Protein AF-A0A9P9CR93-F1 (afdb_monomer_lite)

pLDDT: mean 71.14, std 25.64, range [28.16, 98.62]

Foldseek 3Di:
DDPPPPPPPPPPPPPDPCVPFDLQLQLLLLVLCLVPNPPPLVVSLVCLQVPPPGPDDNVQSDSVNSVVSVVVLLVVDDPPQQLSVVPPPPPDPDDDLVLVCVVVVVVVRVSSSSSSVVSNVVSVVVVVVVVVVVVVVVVVVVVVVVVVVVCVVVCVVVVVVVVVVVVVVVVVVVVVVVVVVPPDDDDDDDDDDDDDDDDDDDDDDDDDDDDDDDDDDPPPDDDDDDDDDDDDDDDDDDDDDDDDDDDDDDDDDDDDDDDDDDDDDDDDDDDDDDDDDDDDDDDDDDDDDDDDDDDDDDDDDDDDDDDDDDDDDDDDDDDDDDDDDDDDDDDDDDDDDDDDDDDDDPDDPPDPPDPLQPVQLVVLVVLLVQLCPDPLLPVQQDWDDDPCLCVQLVDTHGSVRLCCCVPPVVVDRHPSSSLSRQLSNLVSQCVVDDPPDPSNVSSVSSNVSSVVSVVVVVVVVD

Sequence (462 aa):
MRLSFRTSKSCNRRPVHMDAASTGDKLLLSQLLYELGNSEWSKICDRLRDHPLTRLSHDTITEKACQELYAQLVHEMPDDAEGRDDVEPQGKPFGMYGLVFVLFAQDQLVRAAKLHLQLAHMYHAARQQELRQEIIENEADFGRIASEVEQIRNGGWDDRIREEVRAKKVAASKTSYRKVANGASRQHTVNPPDVASQPAEEQVDEQESRQKGAKSVVKETLQDDPSLGSQHDDDDDSRIESPVAEEVPEHAAGTPHDGDAVETDEPESPYVAAAEAAHLKPSSHITPPERELGALSRKGELLPLGKRRASELDSGRPTKKHQEGSEDIERVGDSPSTRRISSTQPGSESKRILQPGTDNKKTINILHERVRGLSHAGLFFSKVRLSNYEDIVREPRSLADIKQRWSKDQTITTVDQYMAEVYRMVCNAIMFNRPQTTTSDDAQQMFEECRALFDNFLAQFS

Secondary structure (DSSP, 8-state):
-----------------GGG--HHHHHHHHHHHHHH-TT-HHHHHHHHHH-TT--S-TTT--HHHHHHHHHHHHHHS-TT-TTSGGG--S-S---S-TTHHHHHHHHHHHHHHHHHHHHHHHHHHHHHHHHHHHHHHHHHHHHHHHHHHHHHHTTHHHHHHHHHHHHHHHHHHHHHHHHHTTTT--------------------------------------------------------PPPPPPPPPP--------------PPPP-------------------PPP-----------------------------------------------------------TTPPP-TTHHHHHHHHHHHHHHHTSTTGGGGSS----TTHHHH-SS---HHHHHHIIIII----SHHHHHHHHHHHHHHHHHHSPTTSHHHHHHHHHHHHHHHHHHHHHTTT-

Structure (mmCIF, N/CA/C/O backbone):
data_AF-A0A9P9CR93-F1
#
_entry.id   AF-A0A9P9CR93-F1
#
loop_
_atom_site.group_PDB
_atom_site.id
_atom_site.type_symbol
_atom_site.label_atom_id
_atom_site.label_alt_id
_atom_site.label_comp_id
_atom_site.label_asym_id
_atom_site.label_entity_id
_atom_site.label_seq_id
_atom_site.pdbx_PDB_ins_code
_atom_site.Cartn_x
_atom_site.Cartn_y
_atom_site.Cartn_z
_atom_site.occupancy
_atom_site.B_iso_or_equiv
_atom_site.auth_seq_id
_atom_site.auth_comp_id
_atom_site.auth_asym_id
_atom_site.auth_atom_id
_atom_site.pdbx_PDB_model_num
ATOM 1 N N . MET A 1 1 ? -3.469 -58.463 -1.072 1.00 46.75 1 MET A N 1
ATOM 2 C CA . MET A 1 1 ? -2.926 -57.354 -1.895 1.00 46.75 1 MET A CA 1
ATOM 3 C C . MET A 1 1 ? -2.065 -56.476 -0.993 1.00 46.75 1 MET A C 1
ATOM 5 O O . MET A 1 1 ? -2.475 -56.260 0.139 1.00 46.75 1 MET A O 1
ATOM 9 N N . ARG A 1 2 ? -0.883 -56.015 -1.429 1.00 35.78 2 ARG A N 1
ATOM 10 C CA . ARG A 1 2 ? -0.062 -55.049 -0.668 1.00 35.78 2 ARG A CA 1
ATOM 11 C C . ARG A 1 2 ? -0.211 -53.671 -1.314 1.00 35.78 2 ARG A C 1
ATOM 13 O O . ARG A 1 2 ? 0.168 -53.510 -2.468 1.00 35.78 2 ARG A O 1
ATOM 20 N N . LEU A 1 3 ? -0.770 -52.707 -0.584 1.00 48.75 3 LEU A N 1
ATOM 21 C CA . LEU A 1 3 ? -0.861 -51.316 -1.030 1.00 48.75 3 LEU A CA 1
ATOM 22 C C . LEU A 1 3 ? 0.484 -50.626 -0.788 1.00 48.75 3 LEU A C 1
ATOM 24 O O . LEU A 1 3 ? 0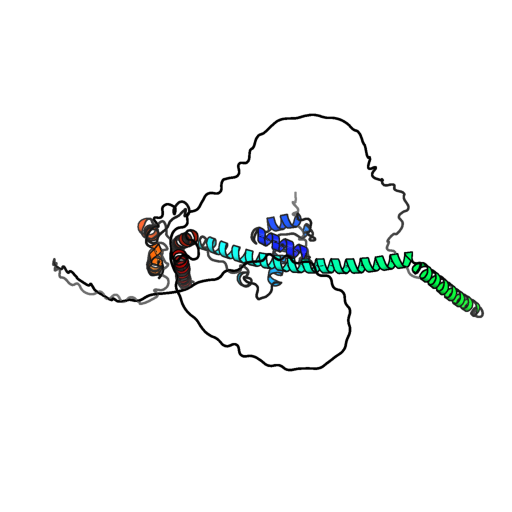.789 -50.202 0.324 1.00 48.75 3 LEU A O 1
ATOM 28 N N . SER A 1 4 ? 1.307 -50.548 -1.832 1.00 41.06 4 SER A N 1
ATOM 29 C CA . SER A 1 4 ? 2.558 -49.792 -1.803 1.00 41.06 4 SER A CA 1
ATOM 30 C C . SER A 1 4 ? 2.265 -48.293 -1.800 1.00 41.06 4 SER A C 1
ATOM 32 O O . SER A 1 4 ? 2.134 -47.683 -2.860 1.00 41.06 4 SER A O 1
ATOM 34 N N . PHE A 1 5 ? 2.192 -47.695 -0.609 1.00 46.88 5 PHE A N 1
ATOM 35 C CA . PHE A 1 5 ? 2.231 -46.242 -0.456 1.00 46.88 5 PHE A CA 1
ATOM 36 C C . PHE A 1 5 ? 3.527 -45.709 -1.076 1.00 46.88 5 PHE A C 1
ATOM 38 O O . PHE A 1 5 ? 4.609 -45.841 -0.503 1.00 46.88 5 PHE A O 1
ATOM 45 N N . ARG A 1 6 ? 3.418 -45.106 -2.264 1.00 46.19 6 ARG A N 1
ATOM 46 C CA . ARG A 1 6 ? 4.482 -44.274 -2.825 1.00 46.19 6 ARG A CA 1
ATOM 47 C C . ARG A 1 6 ? 4.561 -43.018 -1.967 1.00 46.19 6 ARG A C 1
ATOM 49 O O . ARG A 1 6 ? 3.759 -42.107 -2.139 1.00 46.19 6 ARG A O 1
ATOM 56 N N . THR A 1 7 ? 5.510 -42.977 -1.039 1.00 46.00 7 THR A N 1
ATOM 57 C CA . THR A 1 7 ? 5.888 -41.730 -0.378 1.00 46.00 7 THR A CA 1
ATOM 58 C C . THR A 1 7 ? 6.373 -40.764 -1.454 1.00 46.00 7 THR A C 1
ATOM 60 O O . THR A 1 7 ? 7.371 -41.025 -2.129 1.00 46.00 7 THR A O 1
ATOM 63 N N . SER A 1 8 ? 5.628 -39.676 -1.671 1.00 43.84 8 SER A N 1
ATOM 64 C CA . SER A 1 8 ? 5.994 -38.651 -2.648 1.00 43.84 8 SER A CA 1
ATOM 65 C C . SER A 1 8 ? 7.388 -38.137 -2.315 1.00 43.84 8 SER A C 1
ATOM 67 O O . SER A 1 8 ? 7.613 -37.553 -1.256 1.00 43.84 8 SER A O 1
ATOM 69 N N . LYS A 1 9 ? 8.341 -38.427 -3.205 1.00 54.41 9 LYS A N 1
ATOM 70 C CA . LYS A 1 9 ? 9.759 -38.123 -3.024 1.00 54.41 9 LYS A CA 1
ATOM 71 C C . LYS A 1 9 ? 9.914 -36.607 -3.049 1.00 54.41 9 LYS A C 1
ATOM 73 O O . LYS A 1 9 ? 9.952 -36.036 -4.133 1.00 54.41 9 LYS A O 1
ATOM 78 N N . SER A 1 10 ? 9.921 -35.985 -1.866 1.00 45.03 10 SER A N 1
ATOM 79 C CA . SER A 1 10 ? 9.861 -34.528 -1.718 1.00 45.03 10 SER A CA 1
ATOM 80 C C . SER A 1 10 ? 10.906 -33.867 -2.608 1.00 45.03 10 SER A C 1
ATOM 82 O O . SER A 1 10 ? 12.112 -34.077 -2.441 1.00 45.03 10 SER A O 1
ATOM 84 N N . CYS A 1 11 ? 10.426 -33.132 -3.609 1.00 48.72 11 CYS A N 1
ATOM 85 C CA . CYS A 1 11 ? 11.273 -32.436 -4.553 1.00 48.72 11 CYS A CA 1
ATOM 86 C C . CYS A 1 11 ? 11.989 -31.335 -3.780 1.00 48.72 11 CYS A C 1
ATOM 88 O O . CYS A 1 11 ? 11.375 -30.320 -3.460 1.00 48.72 11 CYS A O 1
ATOM 90 N N . ASN A 1 12 ? 13.279 -31.525 -3.498 1.00 41.75 12 ASN A N 1
ATOM 91 C CA . ASN A 1 12 ? 14.123 -30.511 -2.871 1.00 41.75 12 ASN A CA 1
ATOM 92 C C . ASN A 1 12 ? 14.438 -29.395 -3.892 1.00 41.75 12 ASN A C 1
ATOM 94 O O . ASN A 1 12 ? 15.590 -29.196 -4.286 1.00 41.75 12 ASN A O 1
ATOM 98 N N . ARG A 1 13 ? 13.382 -28.726 -4.392 1.00 52.78 13 ARG A N 1
ATOM 99 C CA . ARG A 1 13 ? 13.467 -27.480 -5.156 1.00 52.78 13 ARG A CA 1
ATOM 100 C C . ARG A 1 13 ? 14.190 -26.503 -4.229 1.00 52.78 13 ARG A C 1
ATOM 102 O O . ARG A 1 13 ? 13.686 -26.191 -3.153 1.00 52.78 13 ARG A O 1
ATOM 109 N N . ARG A 1 14 ? 15.383 -26.060 -4.636 1.00 55.25 14 ARG A N 1
ATOM 110 C CA . ARG A 1 14 ? 16.068 -24.944 -3.971 1.00 55.25 14 ARG A CA 1
ATOM 111 C C . ARG A 1 14 ? 15.090 -23.759 -3.933 1.00 55.25 14 ARG A C 1
ATOM 113 O O . ARG A 1 14 ? 14.349 -23.611 -4.910 1.00 55.25 14 ARG A O 1
ATOM 120 N N . PRO A 1 15 ? 15.060 -22.943 -2.863 1.00 58.19 15 PRO A N 1
ATOM 121 C CA . PRO A 1 15 ? 14.258 -21.726 -2.872 1.00 58.19 15 PRO A CA 1
ATOM 122 C C . PRO A 1 15 ? 14.648 -20.907 -4.104 1.00 58.19 15 PRO A C 1
ATOM 124 O O . PRO A 1 15 ? 15.833 -20.663 -4.344 1.00 58.19 15 PRO A O 1
ATOM 127 N N . VAL A 1 16 ? 13.661 -20.571 -4.933 1.00 59.56 16 VAL A N 1
ATOM 128 C CA . VAL A 1 16 ? 13.894 -19.752 -6.122 1.00 59.56 16 VAL A CA 1
ATOM 129 C C . VAL A 1 16 ? 14.031 -18.322 -5.624 1.00 59.56 16 VAL A C 1
ATOM 131 O O . VAL A 1 16 ? 13.038 -17.725 -5.221 1.00 59.56 16 VAL A O 1
ATOM 134 N N . HIS A 1 17 ? 15.263 -17.812 -5.585 1.00 66.88 17 HIS A N 1
ATOM 135 C CA . HIS A 1 17 ? 15.545 -16.446 -5.144 1.00 66.88 17 HIS A CA 1
ATOM 136 C C . HIS A 1 17 ? 14.745 -15.455 -6.002 1.00 66.88 17 HIS A C 1
ATOM 138 O O . HIS A 1 17 ? 14.958 -15.368 -7.213 1.00 66.88 17 HIS A O 1
ATOM 144 N N . MET A 1 18 ? 13.817 -14.730 -5.372 1.00 73.25 18 MET A N 1
ATOM 145 C CA . MET A 1 18 ? 12.982 -13.726 -6.042 1.00 73.25 18 MET A CA 1
ATOM 146 C C . MET A 1 18 ? 13.749 -12.436 -6.366 1.00 73.25 18 MET A C 1
ATOM 148 O O . MET A 1 18 ? 13.244 -11.604 -7.106 1.00 73.25 18 MET A O 1
ATOM 152 N N . ASP A 1 19 ? 14.998 -12.316 -5.915 1.00 78.00 19 ASP A N 1
ATOM 153 C CA . ASP A 1 19 ? 15.951 -11.231 -6.186 1.00 78.00 19 ASP A CA 1
ATOM 154 C C . ASP A 1 19 ? 16.168 -10.976 -7.693 1.00 78.00 19 ASP A C 1
ATOM 156 O O . ASP A 1 19 ? 16.609 -9.901 -8.087 1.00 78.00 19 ASP A O 1
ATOM 160 N N . ALA A 1 20 ? 15.853 -11.962 -8.543 1.00 86.88 20 ALA A N 1
ATOM 161 C CA . ALA A 1 20 ? 15.876 -11.853 -10.003 1.00 86.88 20 ALA A CA 1
ATOM 162 C C . ALA A 1 20 ? 14.588 -11.254 -10.620 1.00 86.88 20 ALA A C 1
ATOM 164 O O . ALA A 1 20 ? 14.485 -11.172 -11.845 1.00 86.88 20 ALA A O 1
ATOM 165 N N . ALA A 1 21 ? 13.597 -10.862 -9.811 1.00 94.81 21 ALA A N 1
ATOM 166 C CA . ALA A 1 21 ? 12.396 -10.162 -10.265 1.00 94.81 21 ALA A CA 1
ATOM 167 C C . ALA A 1 21 ? 12.760 -8.778 -10.826 1.00 94.81 21 ALA A C 1
ATOM 169 O O . ALA A 1 21 ? 13.486 -8.010 -10.190 1.00 94.81 21 ALA A O 1
ATOM 170 N N . SER A 1 22 ? 12.248 -8.442 -12.013 1.00 96.25 22 SER A N 1
ATOM 171 C CA . SER A 1 22 ? 12.565 -7.166 -12.659 1.00 96.25 22 SER A CA 1
ATOM 172 C C . SER A 1 22 ? 11.869 -5.990 -11.971 1.00 96.25 22 SER A C 1
ATOM 174 O O . SER A 1 22 ? 10.871 -6.163 -11.269 1.00 96.25 22 SER A O 1
ATOM 176 N N . THR A 1 23 ? 12.334 -4.765 -12.230 1.00 97.06 23 THR A N 1
ATOM 177 C CA . THR A 1 23 ? 11.685 -3.527 -11.759 1.00 97.06 23 THR A CA 1
ATOM 178 C C . THR A 1 23 ? 10.199 -3.475 -12.126 1.00 97.06 23 THR A C 1
ATOM 180 O O . THR A 1 23 ? 9.392 -2.963 -11.356 1.00 97.06 23 THR A O 1
ATOM 183 N N . GLY A 1 24 ? 9.832 -4.035 -13.287 1.00 97.44 24 GLY A N 1
ATOM 184 C CA . GLY A 1 24 ? 8.442 -4.173 -13.719 1.00 97.44 24 GLY A CA 1
ATOM 185 C C . GLY A 1 24 ? 7.643 -5.136 -12.839 1.00 97.44 24 GLY A C 1
ATOM 186 O O . GLY A 1 24 ? 6.559 -4.782 -12.393 1.00 97.44 24 GLY A O 1
ATOM 187 N N . ASP A 1 25 ? 8.189 -6.311 -12.515 1.00 97.50 25 ASP A N 1
ATOM 188 C CA . ASP A 1 25 ? 7.523 -7.282 -11.631 1.00 97.50 25 ASP A CA 1
ATOM 189 C C . ASP A 1 25 ? 7.362 -6.727 -10.202 1.00 97.50 25 ASP A C 1
ATOM 191 O O . ASP A 1 25 ? 6.303 -6.880 -9.591 1.00 97.50 25 ASP A O 1
ATOM 195 N N . LYS A 1 26 ? 8.387 -6.027 -9.689 1.00 97.56 26 LYS A N 1
ATOM 196 C CA . LYS A 1 26 ? 8.348 -5.344 -8.382 1.00 97.56 26 LYS A CA 1
ATOM 197 C C . LYS A 1 26 ? 7.279 -4.243 -8.336 1.00 97.56 26 LYS A C 1
ATOM 199 O O . LYS A 1 26 ? 6.541 -4.160 -7.357 1.00 97.56 26 LYS A O 1
ATOM 204 N N . LEU A 1 27 ? 7.159 -3.446 -9.404 1.00 97.94 27 LEU A N 1
ATOM 205 C CA . LEU A 1 27 ? 6.125 -2.415 -9.557 1.00 97.94 27 LEU A CA 1
ATOM 206 C C . LEU A 1 27 ? 4.711 -3.009 -9.633 1.00 97.94 27 LEU A C 1
ATOM 208 O O . LEU A 1 27 ? 3.802 -2.516 -8.970 1.00 97.94 27 LEU A O 1
ATOM 212 N N . LEU A 1 28 ? 4.517 -4.079 -10.406 1.00 97.94 28 LEU A N 1
ATOM 213 C CA . LEU A 1 28 ? 3.214 -4.739 -10.518 1.00 97.94 28 LEU A CA 1
ATOM 214 C C . LEU A 1 28 ? 2.772 -5.339 -9.179 1.00 97.94 28 LEU A C 1
ATOM 216 O O . LEU A 1 28 ? 1.606 -5.218 -8.807 1.00 97.94 28 LEU A O 1
ATOM 220 N N . LEU A 1 29 ? 3.696 -5.934 -8.417 1.00 97.62 29 LEU A N 1
ATOM 221 C CA . LEU A 1 29 ? 3.392 -6.453 -7.085 1.00 97.62 29 LEU A CA 1
ATOM 222 C C . LEU A 1 29 ? 2.987 -5.336 -6.106 1.00 97.62 29 LEU A C 1
ATOM 224 O O . LEU A 1 29 ? 2.002 -5.505 -5.389 1.00 97.62 29 LEU A O 1
ATOM 228 N N . SER A 1 30 ? 3.691 -4.197 -6.078 1.00 97.31 30 SER A N 1
ATOM 229 C CA . SER A 1 30 ? 3.340 -3.087 -5.178 1.00 97.31 30 SER A CA 1
ATOM 230 C C . SER A 1 30 ? 2.034 -2.386 -5.572 1.00 97.31 30 SER A C 1
ATOM 232 O O . SER A 1 30 ? 1.252 -2.036 -4.690 1.00 97.31 30 SER A O 1
ATOM 234 N N . GLN A 1 31 ? 1.731 -2.271 -6.870 1.00 97.44 31 GLN A N 1
ATOM 235 C CA . GLN A 1 31 ? 0.428 -1.797 -7.355 1.00 97.44 31 GLN A CA 1
ATOM 236 C C . GLN A 1 31 ? -0.718 -2.740 -6.952 1.00 97.44 31 GLN A C 1
ATOM 238 O O . GLN A 1 31 ? -1.725 -2.287 -6.409 1.00 97.44 31 GLN A O 1
ATOM 243 N N . LEU A 1 32 ? -0.556 -4.055 -7.142 1.00 97.50 32 LEU A N 1
ATOM 244 C CA . LEU A 1 32 ? -1.567 -5.042 -6.743 1.00 97.50 32 LEU A CA 1
ATOM 245 C C . LEU A 1 32 ? -1.777 -5.098 -5.224 1.00 97.50 32 LEU A C 1
ATOM 247 O O . LEU A 1 32 ? -2.905 -5.305 -4.778 1.00 97.50 32 LEU A O 1
ATOM 251 N N . LEU A 1 33 ? -0.724 -4.883 -4.431 1.00 95.94 33 LEU A N 1
ATOM 252 C CA . LEU A 1 33 ? -0.825 -4.753 -2.976 1.00 95.94 33 LEU A CA 1
ATOM 253 C C . LEU A 1 33 ? -1.579 -3.487 -2.558 1.00 95.94 33 LEU A C 1
ATOM 255 O O . LEU A 1 33 ? -2.424 -3.569 -1.672 1.00 95.94 33 LEU A O 1
ATOM 259 N N . TYR A 1 34 ? -1.345 -2.354 -3.225 1.00 95.69 34 TYR A N 1
ATOM 260 C CA . TYR A 1 34 ? -2.092 -1.120 -2.969 1.00 95.69 34 TYR A CA 1
ATOM 261 C C . TYR A 1 34 ? -3.592 -1.262 -3.292 1.00 95.69 34 TYR A C 1
ATOM 263 O O . TYR A 1 34 ? -4.430 -0.759 -2.547 1.00 95.69 34 TYR A O 1
ATOM 271 N N . GLU A 1 35 ? -3.948 -1.985 -4.361 1.00 95.06 35 GLU A N 1
ATOM 272 C CA . GLU A 1 35 ? -5.351 -2.235 -4.725 1.00 95.06 35 GLU A CA 1
ATOM 273 C C . GLU A 1 35 ? -6.066 -3.274 -3.842 1.00 95.06 35 GLU A C 1
ATOM 275 O O . GLU A 1 35 ? -7.262 -3.131 -3.584 1.00 95.06 35 GLU A O 1
ATOM 280 N N . LEU A 1 36 ? -5.382 -4.353 -3.438 1.00 94.69 36 LEU A N 1
ATOM 281 C CA . LEU A 1 36 ? -6.012 -5.531 -2.815 1.00 94.69 36 LEU A CA 1
ATOM 282 C C . LEU A 1 36 ? -5.678 -5.724 -1.327 1.00 94.69 36 LEU A C 1
ATOM 284 O O . LEU A 1 36 ? -6.341 -6.512 -0.652 1.00 94.69 36 LEU A O 1
ATOM 288 N N . GLY A 1 37 ? -4.668 -5.024 -0.812 1.00 92.31 37 GLY A N 1
ATOM 289 C CA . GLY A 1 37 ? -4.128 -5.210 0.532 1.00 92.31 37 GLY A CA 1
ATOM 290 C C . GLY A 1 37 ? -3.274 -6.476 0.689 1.00 92.31 37 GLY A C 1
ATOM 291 O O . GLY A 1 37 ? -3.298 -7.407 -0.115 1.00 92.31 37 GLY A O 1
ATOM 292 N N . ASN A 1 38 ? -2.525 -6.546 1.790 1.00 91.19 38 ASN A N 1
ATOM 293 C CA . ASN A 1 38 ? -1.625 -7.661 2.127 1.00 91.19 38 ASN A CA 1
ATOM 294 C C . ASN A 1 38 ? -2.334 -8.898 2.730 1.00 91.19 38 ASN A C 1
ATOM 296 O O . ASN A 1 38 ? -1.691 -9.729 3.375 1.00 91.19 38 ASN A O 1
ATOM 300 N N . SER A 1 39 ? -3.648 -9.025 2.543 1.00 91.25 39 SER A N 1
ATOM 301 C CA . SER A 1 39 ? -4.477 -10.145 3.011 1.00 91.25 39 SER A CA 1
ATOM 302 C C . SER A 1 39 ? -4.883 -11.111 1.890 1.00 91.25 39 SER A C 1
ATOM 304 O O . SER A 1 39 ? -5.157 -12.279 2.155 1.00 91.25 39 SER A O 1
ATOM 306 N N . GLU A 1 40 ? -4.892 -10.654 0.636 1.00 94.75 40 GLU A N 1
ATOM 307 C CA . GLU A 1 40 ? -5.551 -11.312 -0.503 1.00 94.75 40 GLU A CA 1
ATOM 308 C C . GLU A 1 40 ? -4.549 -11.959 -1.483 1.00 94.75 40 GLU A C 1
ATOM 310 O O . GLU A 1 40 ? -4.700 -11.896 -2.705 1.00 94.75 40 GLU A O 1
ATOM 315 N N . TRP A 1 41 ? -3.503 -12.599 -0.946 1.00 95.88 41 TRP A N 1
ATOM 316 C CA . TRP A 1 41 ? -2.360 -13.125 -1.714 1.00 95.88 41 TRP A CA 1
ATOM 317 C C . TRP A 1 41 ? -2.735 -14.030 -2.891 1.00 95.88 41 TRP A C 1
ATOM 319 O O . TRP A 1 41 ? -2.112 -13.916 -3.942 1.00 95.88 41 TRP A O 1
ATOM 329 N N . SER A 1 42 ? -3.773 -14.864 -2.763 1.00 97.31 42 SER A N 1
ATOM 330 C CA . SER A 1 42 ? -4.286 -15.680 -3.876 1.00 97.31 42 SER A CA 1
ATOM 331 C C . SER A 1 42 ? -4.664 -14.814 -5.084 1.00 97.31 42 SER A C 1
ATOM 333 O O . SER A 1 42 ? -4.150 -15.019 -6.182 1.00 97.31 42 SER A O 1
ATOM 335 N N . LYS A 1 43 ? -5.467 -13.762 -4.860 1.00 97.88 43 LYS A N 1
ATOM 336 C CA . LYS A 1 43 ? -5.928 -12.829 -5.904 1.00 97.88 43 LYS A CA 1
ATOM 337 C C . LYS A 1 43 ? -4.779 -12.010 -6.494 1.00 97.88 43 LYS A C 1
ATOM 339 O O . LYS A 1 43 ? -4.795 -11.724 -7.689 1.00 97.88 43 LYS A O 1
ATOM 344 N N . ILE A 1 44 ? -3.783 -11.655 -5.676 1.00 97.81 44 ILE A N 1
ATOM 345 C CA . ILE A 1 44 ? -2.550 -10.995 -6.135 1.00 97.81 44 ILE A CA 1
ATOM 346 C C . ILE A 1 44 ? -1.778 -11.931 -7.072 1.00 97.81 44 ILE A C 1
ATOM 348 O O . ILE A 1 44 ? -1.415 -11.521 -8.171 1.00 97.81 44 ILE A O 1
ATOM 352 N N . CYS A 1 45 ? -1.556 -13.189 -6.681 1.00 97.75 45 CYS A N 1
ATOM 353 C CA . CYS A 1 45 ? -0.850 -14.162 -7.514 1.00 97.75 45 CYS A CA 1
ATOM 354 C C . CYS A 1 45 ? -1.608 -14.499 -8.802 1.00 97.75 45 CYS A C 1
ATOM 356 O O . CYS A 1 45 ? -0.968 -14.653 -9.839 1.00 97.75 45 CYS A O 1
ATOM 358 N N . ASP A 1 46 ? -2.937 -14.603 -8.754 1.00 98.06 46 ASP A N 1
ATOM 359 C CA . ASP A 1 46 ? -3.769 -14.839 -9.937 1.00 98.06 46 ASP A CA 1
ATOM 360 C C . ASP A 1 46 ? -3.665 -13.664 -10.918 1.00 98.06 46 ASP A C 1
ATOM 362 O O . ASP A 1 46 ? -3.227 -13.855 -12.052 1.00 98.06 46 ASP A O 1
ATOM 366 N N . ARG A 1 47 ? -3.911 -12.427 -10.460 1.00 98.19 47 ARG A N 1
ATOM 367 C CA . ARG A 1 47 ? -3.734 -11.229 -11.299 1.00 98.19 47 ARG A CA 1
ATOM 368 C C . ARG A 1 47 ? -2.312 -11.081 -11.839 1.00 98.19 47 ARG A C 1
ATOM 370 O O . ARG A 1 47 ? -2.152 -10.705 -12.993 1.00 98.19 47 ARG A O 1
ATOM 377 N N . LEU A 1 48 ? -1.281 -11.365 -11.039 1.00 97.62 48 LEU A N 1
ATOM 378 C CA . LEU A 1 48 ? 0.115 -11.253 -11.475 1.00 97.62 48 LEU A CA 1
ATOM 379 C C . LEU A 1 48 ? 0.475 -12.320 -12.527 1.00 97.62 48 LEU A C 1
ATOM 381 O O . LEU A 1 48 ? 1.287 -12.037 -13.407 1.00 97.62 48 LEU A O 1
ATOM 385 N N . ARG A 1 49 ? -0.148 -13.508 -12.474 1.00 97.69 49 ARG A N 1
ATOM 386 C CA . ARG A 1 49 ? -0.035 -14.562 -13.502 1.00 97.69 49 ARG A CA 1
ATOM 387 C C . ARG A 1 49 ? -0.768 -14.214 -14.799 1.00 97.69 49 ARG A C 1
ATOM 389 O O . ARG A 1 49 ? -0.256 -14.542 -15.865 1.00 97.69 49 ARG A O 1
ATOM 396 N N . ASP A 1 50 ? -1.906 -13.530 -14.710 1.00 97.94 50 ASP A N 1
ATOM 397 C CA . ASP A 1 50 ? -2.696 -13.092 -15.871 1.00 97.94 50 ASP A CA 1
ATOM 398 C C . ASP A 1 50 ? -2.157 -11.802 -16.531 1.00 97.94 50 ASP A C 1
ATOM 400 O O . ASP A 1 50 ? -2.543 -11.464 -17.653 1.00 97.94 50 ASP A O 1
ATOM 404 N N . HIS A 1 51 ? -1.282 -11.050 -15.855 1.00 97.81 51 HIS A N 1
ATOM 405 C CA . HIS A 1 51 ? -0.861 -9.724 -16.308 1.00 97.81 51 HIS A CA 1
ATOM 406 C C . HIS A 1 51 ? 0.192 -9.768 -17.444 1.00 97.81 51 HIS A C 1
ATOM 408 O O . HIS A 1 51 ? 1.277 -10.326 -17.265 1.00 97.81 51 HIS A O 1
ATOM 414 N N . PRO A 1 52 ? -0.044 -9.111 -18.600 1.00 97.62 52 PRO A N 1
ATOM 415 C CA . PRO A 1 52 ? 0.753 -9.307 -19.819 1.00 97.62 52 PRO A CA 1
ATOM 416 C C . PRO A 1 52 ? 2.168 -8.704 -19.793 1.00 97.62 52 PRO A C 1
ATOM 418 O O . PRO A 1 52 ? 2.944 -8.956 -20.712 1.00 97.62 52 PRO A O 1
ATOM 421 N N . LEU A 1 53 ? 2.510 -7.895 -18.782 1.00 96.06 53 LEU A N 1
ATOM 422 C CA . LEU A 1 53 ? 3.861 -7.332 -18.611 1.00 96.06 53 LEU A CA 1
ATOM 423 C C . LEU A 1 53 ? 4.712 -8.077 -17.566 1.00 96.06 53 LEU A C 1
ATOM 425 O O . LEU A 1 53 ? 5.867 -7.706 -17.358 1.00 96.06 53 LEU A O 1
ATOM 429 N N . THR A 1 54 ? 4.163 -9.102 -16.907 1.00 96.31 54 THR A N 1
ATOM 430 C CA . THR A 1 54 ? 4.902 -9.926 -15.942 1.00 96.31 54 THR A CA 1
ATOM 431 C C . THR A 1 54 ? 5.987 -10.733 -16.661 1.00 96.31 54 THR A C 1
ATOM 433 O O . THR A 1 54 ? 5.709 -11.460 -17.614 1.00 96.31 54 THR A O 1
ATOM 436 N N . ARG A 1 55 ? 7.238 -10.624 -16.198 1.00 96.31 55 ARG A N 1
ATOM 437 C CA . ARG A 1 55 ? 8.388 -11.406 -16.687 1.00 96.31 55 ARG A CA 1
ATOM 438 C C . ARG A 1 55 ? 8.650 -12.649 -15.826 1.00 96.31 55 ARG A C 1
ATOM 440 O O . ARG A 1 55 ? 9.335 -13.568 -16.276 1.00 96.31 55 ARG A O 1
ATOM 447 N N . LEU A 1 56 ? 8.098 -12.708 -14.609 1.00 94.38 56 LEU A N 1
ATOM 448 C CA . LEU A 1 56 ? 8.113 -13.906 -13.761 1.00 94.38 56 LEU A CA 1
ATOM 449 C C . LEU A 1 56 ? 7.378 -15.091 -14.410 1.00 94.38 56 LEU A C 1
ATOM 451 O O . LEU A 1 56 ? 6.323 -14.942 -15.021 1.00 94.38 56 LEU A O 1
ATOM 455 N N . SER A 1 57 ? 7.897 -16.306 -14.214 1.00 95.00 57 SER A N 1
ATOM 456 C CA . SER A 1 57 ? 7.233 -17.517 -14.711 1.00 95.00 57 SER A CA 1
ATOM 457 C C . SER A 1 57 ? 5.988 -17.868 -13.883 1.00 95.00 57 SER A C 1
ATOM 459 O O . SER A 1 57 ? 5.971 -17.709 -12.658 1.00 95.00 57 SER A O 1
ATOM 461 N N . HIS A 1 58 ? 4.970 -18.439 -14.527 1.00 95.12 58 HIS A N 1
ATOM 462 C CA . HIS A 1 58 ? 3.747 -18.895 -13.856 1.00 95.12 58 HIS A CA 1
ATOM 463 C C . HIS A 1 58 ? 4.028 -19.938 -12.747 1.00 95.12 58 HIS A C 1
ATOM 465 O O . HIS A 1 58 ? 3.329 -19.972 -11.738 1.00 95.12 58 HIS A O 1
ATOM 471 N N . ASP A 1 59 ? 5.091 -20.742 -12.889 1.00 94.06 59 ASP A N 1
ATOM 472 C CA . ASP A 1 59 ? 5.558 -21.730 -11.897 1.00 94.06 59 ASP A CA 1
ATOM 473 C C . ASP A 1 59 ? 6.223 -21.093 -10.656 1.00 94.06 59 ASP A C 1
ATOM 475 O O . ASP A 1 59 ? 6.365 -21.749 -9.622 1.00 94.06 59 ASP A O 1
ATOM 479 N N . THR A 1 60 ? 6.656 -19.828 -10.753 1.00 93.56 60 THR A N 1
ATOM 480 C CA . THR A 1 60 ? 7.277 -19.065 -9.652 1.00 93.56 60 THR A CA 1
ATOM 481 C C . THR A 1 60 ? 6.297 -18.172 -8.889 1.00 93.56 60 THR A C 1
ATOM 483 O O . THR A 1 60 ? 6.544 -17.877 -7.721 1.00 93.56 60 THR A O 1
ATOM 486 N N . ILE A 1 61 ? 5.175 -17.774 -9.498 1.00 95.94 61 ILE A N 1
ATOM 487 C CA . ILE A 1 61 ? 4.196 -16.860 -8.886 1.00 95.94 61 ILE A CA 1
ATOM 488 C C . ILE A 1 61 ? 3.272 -17.639 -7.933 1.00 95.94 61 ILE A C 1
ATOM 490 O O . ILE A 1 61 ? 2.168 -18.072 -8.277 1.00 95.94 61 ILE A O 1
ATOM 494 N N . THR A 1 62 ? 3.771 -17.824 -6.712 1.00 96.19 62 THR A N 1
ATOM 495 C CA . THR A 1 62 ? 3.091 -18.489 -5.591 1.00 96.19 62 THR A CA 1
ATOM 496 C C . THR A 1 62 ? 2.945 -17.522 -4.419 1.00 96.19 62 THR A C 1
ATOM 498 O O . THR A 1 62 ? 3.795 -16.653 -4.240 1.00 96.19 62 THR A O 1
ATOM 501 N N . GLU A 1 63 ? 1.913 -17.693 -3.586 1.00 96.19 63 GLU A N 1
ATOM 502 C CA . GLU A 1 63 ? 1.610 -16.778 -2.467 1.00 96.19 63 GLU A CA 1
ATOM 503 C C . GLU A 1 63 ? 2.824 -16.538 -1.562 1.00 96.19 63 GLU A C 1
ATOM 505 O O . GLU A 1 63 ? 3.168 -15.397 -1.267 1.00 96.19 63 GLU A O 1
ATOM 510 N N . LYS A 1 64 ? 3.540 -17.613 -1.207 1.00 94.88 64 LYS A N 1
ATOM 511 C CA . LYS A 1 64 ? 4.759 -17.547 -0.394 1.00 94.88 64 LYS A CA 1
ATOM 512 C C . LYS A 1 64 ? 5.895 -16.790 -1.091 1.00 94.88 64 LYS A C 1
ATOM 514 O O . LYS A 1 64 ? 6.593 -16.032 -0.432 1.00 94.88 64 LYS A O 1
ATOM 519 N N . ALA A 1 65 ? 6.070 -16.960 -2.403 1.00 94.19 65 ALA A N 1
ATOM 520 C CA . ALA A 1 65 ? 7.095 -16.238 -3.157 1.00 94.19 65 ALA A CA 1
ATOM 521 C C . ALA A 1 65 ? 6.760 -14.740 -3.285 1.00 94.19 65 ALA A C 1
ATOM 523 O O . ALA A 1 65 ? 7.647 -13.904 -3.144 1.00 94.19 65 ALA A O 1
ATOM 524 N N . CYS A 1 66 ? 5.482 -14.386 -3.461 1.00 95.88 66 CYS A N 1
ATOM 525 C CA . CYS A 1 66 ? 5.027 -12.994 -3.442 1.00 95.88 66 CYS A CA 1
ATOM 526 C C . CYS A 1 66 ? 5.143 -12.356 -2.045 1.00 95.88 66 CYS A C 1
ATOM 528 O O . CYS A 1 66 ? 5.495 -11.184 -1.954 1.00 95.88 66 CYS A O 1
ATOM 530 N N . GLN A 1 67 ? 4.917 -13.115 -0.966 1.00 94.94 67 GLN A N 1
ATOM 531 C CA . GLN A 1 67 ? 5.162 -12.675 0.416 1.00 94.94 67 GLN A CA 1
ATOM 532 C C . GLN A 1 67 ? 6.655 -12.462 0.701 1.00 94.94 67 GLN A C 1
ATOM 534 O O . GLN A 1 67 ? 7.025 -11.455 1.300 1.00 94.94 67 GLN A O 1
ATOM 539 N N . GLU A 1 68 ? 7.518 -13.382 0.257 1.00 93.38 68 GLU A N 1
ATOM 540 C CA . GLU A 1 68 ? 8.976 -13.269 0.401 1.00 93.38 68 GLU A CA 1
ATOM 541 C C . GLU A 1 68 ? 9.527 -12.086 -0.405 1.00 93.38 68 GLU A C 1
ATOM 543 O O . GLU A 1 68 ? 10.282 -11.285 0.144 1.00 93.38 68 GLU A O 1
ATOM 548 N N . LEU A 1 69 ? 9.083 -11.908 -1.654 1.00 94.94 69 LEU A N 1
ATOM 549 C CA . LEU A 1 69 ? 9.433 -10.742 -2.466 1.00 94.94 69 LEU A CA 1
ATOM 550 C C . LEU A 1 69 ? 8.919 -9.443 -1.830 1.00 94.94 69 LEU A C 1
ATOM 552 O O . LEU A 1 69 ? 9.688 -8.499 -1.706 1.00 94.94 69 LEU A O 1
ATOM 556 N N . TYR A 1 70 ? 7.670 -9.388 -1.354 1.00 95.50 70 TYR A N 1
ATOM 557 C CA . TYR A 1 70 ? 7.148 -8.217 -0.637 1.00 95.50 70 TYR A CA 1
ATOM 558 C C . TYR A 1 70 ? 7.992 -7.865 0.595 1.00 95.50 70 TYR A C 1
ATOM 560 O O . TYR A 1 70 ? 8.331 -6.699 0.779 1.00 95.50 70 TYR A O 1
ATOM 568 N N . ALA A 1 71 ? 8.392 -8.851 1.403 1.00 93.38 71 ALA A N 1
ATOM 569 C CA . ALA A 1 71 ? 9.268 -8.617 2.550 1.00 93.38 71 ALA A CA 1
ATOM 570 C C . ALA A 1 71 ? 10.640 -8.045 2.136 1.00 93.38 71 ALA A C 1
ATOM 572 O O . ALA A 1 71 ? 11.183 -7.202 2.850 1.00 93.38 71 ALA A O 1
ATOM 573 N N . GLN A 1 72 ? 11.169 -8.435 0.968 1.00 94.44 72 GLN A N 1
ATOM 574 C CA . GLN A 1 72 ? 12.340 -7.783 0.369 1.00 94.44 72 GLN A CA 1
ATOM 575 C C . GLN A 1 72 ? 12.030 -6.335 -0.044 1.00 94.44 72 GLN A C 1
ATOM 577 O O . GLN A 1 72 ? 12.804 -5.450 0.300 1.00 94.44 72 GLN A O 1
ATOM 582 N N . LEU A 1 73 ? 10.889 -6.059 -0.695 1.00 94.88 73 LEU A N 1
ATOM 583 C CA . LEU A 1 73 ? 10.511 -4.694 -1.104 1.00 94.88 73 LEU A CA 1
ATOM 584 C C . LEU A 1 73 ? 10.403 -3.736 0.099 1.00 94.88 73 LEU A C 1
ATOM 586 O O . LEU A 1 73 ? 10.885 -2.610 0.037 1.00 94.88 73 LEU A O 1
ATOM 590 N N . VAL A 1 74 ? 9.813 -4.189 1.214 1.00 93.75 74 VAL A N 1
ATOM 591 C CA . VAL A 1 74 ? 9.711 -3.405 2.464 1.00 93.75 74 VAL A CA 1
ATOM 592 C C . VAL A 1 74 ? 11.093 -3.111 3.063 1.00 93.75 74 VAL A C 1
ATOM 594 O O . VAL A 1 74 ? 11.296 -2.044 3.638 1.00 93.75 74 VAL A O 1
ATOM 597 N N . HIS A 1 75 ? 12.054 -4.027 2.908 1.00 92.75 75 HIS A N 1
ATOM 598 C CA . HIS A 1 75 ? 13.439 -3.850 3.358 1.00 92.75 75 HIS A CA 1
ATOM 599 C C . HIS A 1 75 ? 14.295 -3.029 2.362 1.00 92.75 75 HIS A C 1
ATOM 601 O O . HIS A 1 75 ? 15.315 -2.466 2.753 1.00 92.75 75 HIS A O 1
ATOM 607 N N . GLU A 1 76 ? 13.897 -2.935 1.090 1.00 94.31 76 GLU A N 1
ATOM 608 C CA . GLU A 1 76 ? 14.520 -2.059 0.082 1.00 94.31 76 GLU A CA 1
ATOM 609 C C . GLU A 1 76 ? 14.105 -0.581 0.225 1.00 94.31 76 GLU A C 1
ATOM 611 O O . GLU A 1 76 ? 14.731 0.282 -0.391 1.00 94.31 76 GLU A O 1
ATOM 616 N N . MET A 1 77 ? 13.081 -0.264 1.029 1.00 93.50 77 MET A N 1
ATOM 617 C CA . MET A 1 77 ? 12.695 1.125 1.305 1.00 93.50 77 MET A CA 1
ATOM 618 C C . MET A 1 77 ? 13.733 1.866 2.169 1.00 93.50 77 MET A C 1
ATOM 620 O O . MET A 1 77 ? 14.420 1.234 2.970 1.00 93.50 77 MET A O 1
ATOM 624 N N . PRO A 1 78 ? 13.798 3.210 2.098 1.00 93.31 78 PRO A N 1
ATOM 625 C CA . PRO A 1 78 ? 14.561 4.030 3.043 1.00 93.31 78 PRO A CA 1
ATOM 626 C C . PRO A 1 78 ? 14.136 3.836 4.509 1.00 93.31 78 PRO A C 1
ATOM 628 O O . PRO A 1 78 ? 13.025 3.376 4.792 1.00 93.31 78 PRO A O 1
ATOM 631 N N . ASP A 1 79 ? 15.021 4.171 5.454 1.00 89.25 79 ASP A N 1
ATOM 632 C CA . ASP A 1 79 ? 14.745 4.086 6.903 1.00 89.25 79 ASP A CA 1
ATOM 633 C C . ASP A 1 79 ? 13.780 5.196 7.379 1.00 89.25 79 ASP A C 1
ATOM 635 O O . ASP A 1 79 ? 13.119 5.042 8.398 1.00 89.25 79 ASP A O 1
ATOM 639 N N . ASP A 1 80 ? 13.648 6.284 6.615 1.00 87.69 80 ASP A N 1
ATOM 640 C CA . ASP A 1 80 ? 12.763 7.434 6.852 1.00 87.69 80 ASP A CA 1
ATOM 641 C C . ASP A 1 80 ? 11.345 7.291 6.249 1.00 87.69 80 ASP A C 1
ATOM 643 O O . ASP A 1 80 ? 10.535 8.217 6.318 1.00 87.69 80 ASP A O 1
ATOM 647 N N . ALA A 1 81 ? 11.007 6.133 5.672 1.00 85.81 81 ALA A N 1
ATOM 648 C CA . ALA A 1 81 ? 9.701 5.889 5.055 1.00 85.81 81 ALA A CA 1
ATOM 649 C C . ALA A 1 81 ? 8.560 5.759 6.095 1.00 85.81 81 ALA A C 1
ATOM 651 O O . ALA A 1 81 ? 8.522 4.798 6.871 1.00 85.81 81 ALA A O 1
ATOM 652 N N . GLU A 1 82 ? 7.594 6.696 6.084 1.00 78.94 82 GLU A N 1
ATOM 653 C CA . GLU A 1 82 ? 6.437 6.685 7.003 1.00 78.94 82 GLU A CA 1
ATOM 654 C C . GLU A 1 82 ? 5.730 5.318 7.029 1.00 78.94 82 GLU A C 1
ATOM 656 O O . GLU A 1 82 ? 5.189 4.875 6.015 1.00 78.94 82 GLU A O 1
ATOM 661 N N . GLY A 1 83 ? 5.654 4.700 8.212 1.00 72.38 83 GLY A N 1
ATOM 662 C CA . GLY A 1 83 ? 4.938 3.441 8.438 1.00 72.38 83 GLY A CA 1
ATOM 663 C C . GLY A 1 83 ? 5.790 2.174 8.318 1.00 72.38 83 GLY A C 1
ATOM 664 O O . GLY A 1 83 ? 5.259 1.085 8.522 1.00 72.38 83 GLY A O 1
ATOM 665 N N . ARG A 1 84 ? 7.100 2.273 8.041 1.00 74.94 84 ARG A N 1
ATOM 666 C CA . ARG A 1 84 ? 7.991 1.097 8.005 1.00 74.94 84 ARG A CA 1
ATOM 667 C C . ARG A 1 84 ? 8.113 0.391 9.365 1.00 74.94 84 ARG A C 1
ATOM 669 O O . ARG A 1 84 ? 8.086 -0.839 9.402 1.00 74.94 84 ARG A O 1
ATOM 676 N N . ASP A 1 85 ? 8.160 1.143 10.467 1.00 72.06 85 ASP A N 1
ATOM 677 C CA . ASP A 1 85 ? 8.232 0.598 11.837 1.00 72.06 85 ASP A CA 1
ATOM 678 C C . ASP A 1 85 ? 6.980 -0.201 12.254 1.00 72.06 85 ASP A C 1
ATOM 680 O O . ASP A 1 85 ? 7.063 -1.095 13.096 1.00 72.06 85 ASP A O 1
ATOM 684 N N . ASP A 1 86 ? 5.818 0.073 11.648 1.00 65.75 86 ASP A N 1
ATOM 685 C CA . ASP A 1 86 ? 4.561 -0.628 11.951 1.00 65.75 86 ASP A CA 1
ATOM 686 C C . ASP A 1 86 ? 4.507 -2.057 11.368 1.00 65.75 86 ASP A C 1
ATOM 688 O O . ASP A 1 86 ? 3.611 -2.830 11.714 1.00 65.75 86 ASP A O 1
ATOM 692 N N . VAL A 1 87 ? 5.457 -2.434 10.500 1.00 64.38 87 VAL A N 1
ATOM 693 C CA . VAL A 1 87 ? 5.515 -3.751 9.832 1.00 64.38 87 VAL A CA 1
ATOM 694 C C . VAL A 1 87 ? 6.374 -4.765 10.617 1.00 64.38 87 VAL A C 1
ATOM 696 O O . VAL A 1 87 ? 6.956 -5.682 10.034 1.00 64.38 87 VAL A O 1
ATOM 699 N N . GLU A 1 88 ? 6.459 -4.648 11.952 1.00 62.81 88 GLU A N 1
ATOM 700 C CA . GLU A 1 88 ? 7.077 -5.694 12.787 1.00 62.81 88 GLU A CA 1
ATOM 701 C C . GLU A 1 88 ? 6.301 -7.022 12.590 1.00 62.81 88 GLU A C 1
ATOM 703 O O . GLU A 1 88 ? 5.080 -7.065 12.781 1.00 62.81 88 GLU A O 1
ATOM 708 N N . PRO A 1 89 ? 6.959 -8.129 12.183 1.00 51.72 89 PRO A N 1
ATOM 709 C CA . PRO A 1 89 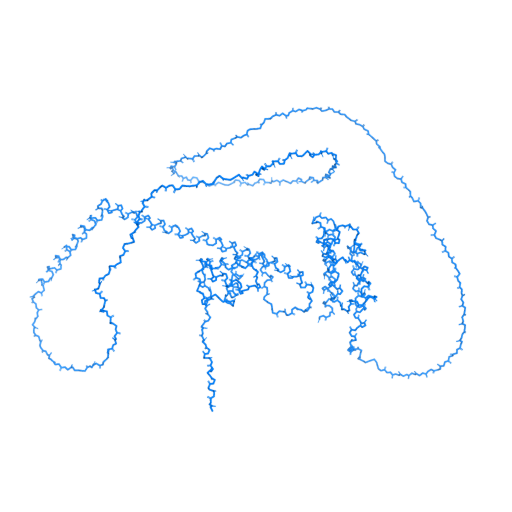? 6.262 -9.365 11.835 1.00 51.72 89 PRO A CA 1
ATOM 710 C C . PRO A 1 89 ? 5.492 -9.949 13.029 1.00 51.72 89 PRO A C 1
ATOM 712 O O . PRO A 1 89 ? 5.960 -9.911 14.166 1.00 51.72 89 PRO A O 1
ATOM 715 N N . GLN A 1 90 ? 4.319 -10.535 12.750 1.00 50.72 90 GLN A N 1
ATOM 716 C CA . GLN A 1 90 ? 3.262 -10.923 13.706 1.00 50.72 90 GLN A CA 1
ATOM 717 C C . GLN A 1 90 ? 3.624 -12.078 14.680 1.00 50.72 90 GLN A C 1
ATOM 719 O O . GLN A 1 90 ? 2.908 -13.070 14.794 1.00 50.72 90 GLN A O 1
ATOM 724 N N . GLY A 1 91 ? 4.736 -11.969 15.411 1.00 50.78 91 GLY A N 1
ATOM 725 C CA . GLY A 1 91 ? 5.209 -12.964 16.381 1.00 50.78 91 GLY A CA 1
ATOM 726 C C . GLY A 1 91 ? 4.589 -12.852 17.781 1.00 50.78 91 GLY A C 1
ATOM 727 O O . GLY A 1 91 ? 4.722 -13.775 18.583 1.00 50.78 91 GLY A O 1
ATOM 728 N N . LYS A 1 92 ? 3.909 -11.740 18.093 1.00 49.53 92 LYS A N 1
ATOM 729 C CA . LYS A 1 92 ? 3.225 -11.506 19.377 1.00 49.53 92 LYS A CA 1
ATOM 730 C C . LYS A 1 92 ? 1.730 -11.840 19.213 1.00 49.53 92 LYS A C 1
ATOM 732 O O . LYS A 1 92 ? 1.046 -11.119 18.487 1.00 49.53 92 LYS A O 1
ATOM 737 N N . PRO A 1 93 ? 1.192 -12.899 19.852 1.00 46.34 93 PRO A N 1
ATOM 738 C CA . PRO A 1 93 ? -0.219 -13.258 19.722 1.00 46.34 93 PRO A CA 1
ATOM 739 C C . PRO A 1 93 ? -1.103 -12.240 20.457 1.00 46.34 93 PRO A C 1
ATOM 741 O O . PRO A 1 93 ? -1.314 -12.339 21.666 1.00 46.34 93 PRO A O 1
ATOM 744 N N . PHE A 1 94 ? -1.620 -11.250 19.726 1.00 49.75 94 PHE A N 1
ATOM 745 C CA . PHE A 1 94 ? -2.529 -10.240 20.269 1.00 49.75 94 PHE A CA 1
ATOM 746 C C . PHE A 1 94 ? -3.818 -10.886 20.802 1.00 49.75 94 PHE A C 1
ATOM 748 O O . PHE A 1 94 ? -4.546 -11.574 20.083 1.00 49.75 94 PHE A O 1
ATOM 755 N N . GLY A 1 95 ? -4.097 -10.671 22.087 1.00 50.69 95 GLY A N 1
ATOM 756 C CA . GLY A 1 95 ? -5.186 -11.340 22.790 1.00 50.69 95 GLY A CA 1
ATOM 757 C C . GLY A 1 95 ? -6.574 -10.838 22.389 1.00 50.69 95 GLY A C 1
ATOM 758 O O . GLY A 1 95 ? -6.966 -9.752 22.786 1.00 50.69 95 GLY A O 1
ATOM 759 N N . MET A 1 96 ? -7.328 -11.672 21.665 1.00 49.00 96 MET A N 1
ATOM 760 C CA . MET A 1 96 ? -8.795 -11.876 21.713 1.00 49.00 96 MET A CA 1
ATOM 761 C C . MET A 1 96 ? -9.781 -10.672 21.656 1.00 49.00 96 MET A C 1
ATOM 763 O O . MET A 1 96 ? -10.992 -10.888 21.709 1.00 49.00 96 MET A O 1
ATOM 767 N N . TYR A 1 97 ? -9.349 -9.418 21.507 1.00 58.50 97 TYR A N 1
ATOM 768 C CA . TYR A 1 97 ? -10.226 -8.237 21.605 1.00 58.50 97 TYR A CA 1
ATOM 769 C C . TYR A 1 97 ? -10.831 -7.800 20.262 1.00 58.50 97 TYR A C 1
ATOM 771 O O . TYR A 1 97 ? -10.556 -6.730 19.718 1.00 58.50 97 TYR A O 1
ATOM 779 N N . GLY A 1 98 ? -11.725 -8.649 19.748 1.00 53.03 98 GLY A N 1
ATOM 780 C CA . GLY A 1 98 ? -12.275 -8.592 18.388 1.00 53.03 98 GLY A CA 1
ATOM 781 C C . GLY A 1 98 ? -13.075 -7.348 17.966 1.00 53.03 98 GLY A C 1
ATOM 782 O O . GLY A 1 98 ? -13.340 -7.226 16.776 1.00 53.03 98 GLY A O 1
ATOM 783 N N . LEU A 1 99 ? -13.452 -6.420 18.863 1.00 48.75 99 LEU A N 1
ATOM 784 C CA . LEU A 1 99 ? -14.034 -5.127 18.440 1.00 48.75 99 LEU A CA 1
ATOM 785 C C . LEU A 1 99 ? -12.993 -4.004 18.343 1.00 48.75 99 LEU A C 1
ATOM 787 O O . LEU A 1 99 ? -13.062 -3.193 17.425 1.00 48.75 99 LEU A O 1
ATOM 791 N N . VAL A 1 100 ? -11.995 -3.995 19.235 1.00 55.38 100 VAL A N 1
ATOM 792 C CA . VAL A 1 100 ? -10.818 -3.117 19.107 1.00 55.38 100 VAL A CA 1
ATOM 7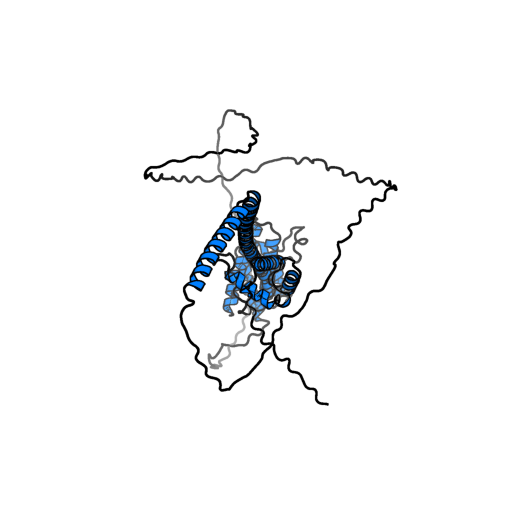93 C C . VAL A 1 100 ? -10.066 -3.469 17.820 1.00 55.38 100 VAL A C 1
ATOM 795 O O . VAL A 1 100 ? -9.661 -2.575 17.081 1.00 55.38 100 VAL A O 1
ATOM 798 N N . PHE A 1 101 ? -10.009 -4.763 17.484 1.00 56.47 101 PHE A N 1
ATOM 799 C CA . PHE A 1 101 ? -9.482 -5.257 16.212 1.00 56.47 101 PHE A CA 1
ATOM 800 C C . PHE A 1 101 ? -10.125 -4.609 14.976 1.00 56.47 101 PHE A C 1
ATOM 802 O O . PHE A 1 101 ? -9.420 -4.424 14.002 1.00 56.47 101 PHE A O 1
ATOM 809 N N . VAL A 1 102 ? -11.407 -4.216 14.975 1.00 53.97 102 VAL A N 1
ATOM 810 C CA . VAL A 1 102 ? -12.024 -3.599 13.777 1.00 53.97 102 VAL A CA 1
ATOM 811 C C . VAL A 1 102 ? -11.438 -2.210 13.501 1.00 53.97 102 VAL A C 1
ATOM 813 O O . VAL A 1 102 ? -11.090 -1.904 12.364 1.00 53.97 102 VAL A O 1
ATOM 816 N N . LEU A 1 103 ? -11.271 -1.393 14.543 1.00 54.75 103 LEU A N 1
ATOM 817 C CA . LEU A 1 103 ? -10.696 -0.048 14.428 1.00 54.75 103 LEU A CA 1
ATOM 818 C C . LEU A 1 103 ? -9.183 -0.107 14.168 1.00 54.75 103 LEU A C 1
ATOM 820 O O . LEU A 1 103 ? -8.680 0.595 13.296 1.00 54.75 103 LEU A O 1
ATOM 824 N N . PHE A 1 104 ? -8.468 -0.997 14.864 1.00 60.41 104 PHE A N 1
ATOM 825 C CA . PHE A 1 104 ? -7.038 -1.215 14.626 1.00 60.41 104 PHE A CA 1
ATOM 826 C C . PHE A 1 104 ? -6.760 -1.861 13.263 1.00 60.41 104 PHE A C 1
ATOM 828 O O . PHE A 1 104 ? -5.749 -1.533 12.658 1.00 60.41 104 PHE A O 1
ATOM 835 N N . ALA A 1 105 ? -7.639 -2.725 12.743 1.00 61.75 105 ALA A N 1
ATOM 836 C CA . ALA A 1 105 ? -7.522 -3.253 11.384 1.00 61.75 105 ALA A CA 1
ATOM 837 C C . ALA A 1 105 ? -7.758 -2.162 10.336 1.00 61.75 105 ALA A C 1
ATOM 839 O O . ALA A 1 105 ? -7.096 -2.182 9.307 1.00 61.75 105 ALA A O 1
ATOM 840 N N . GLN A 1 106 ? -8.647 -1.195 10.590 1.00 65.88 106 GLN A N 1
ATOM 841 C CA . GLN A 1 106 ? -8.836 -0.059 9.688 1.00 65.88 106 GLN A CA 1
ATOM 842 C C . GLN A 1 106 ? -7.608 0.869 9.678 1.00 65.88 106 GLN A C 1
ATOM 844 O O . GLN A 1 106 ? -7.152 1.239 8.601 1.00 65.88 106 GLN A O 1
ATOM 849 N N . ASP A 1 107 ? -7.020 1.176 10.840 1.00 66.88 107 ASP A N 1
ATOM 850 C CA . ASP A 1 107 ? -5.763 1.940 10.945 1.00 66.88 107 ASP A CA 1
ATOM 851 C C . ASP A 1 107 ? -4.582 1.187 10.291 1.00 66.88 107 ASP A C 1
ATOM 853 O O . ASP A 1 107 ? -3.897 1.723 9.423 1.00 66.88 107 ASP A O 1
ATOM 857 N N . GLN A 1 108 ? -4.413 -0.106 10.593 1.00 68.50 108 GLN A N 1
ATOM 858 C CA . GLN A 1 108 ? -3.437 -0.988 9.933 1.00 68.50 108 GLN A CA 1
ATOM 859 C C . GLN A 1 108 ? -3.626 -1.047 8.409 1.00 68.50 108 GLN A C 1
ATOM 861 O O . GLN A 1 108 ? -2.639 -1.009 7.680 1.00 68.50 108 GLN A O 1
ATOM 866 N N . LEU A 1 109 ? -4.866 -1.086 7.908 1.00 74.81 109 LEU A N 1
ATOM 867 C CA . LEU A 1 109 ? -5.153 -1.067 6.470 1.00 74.81 109 LEU A CA 1
ATOM 868 C C . LEU A 1 109 ? -4.759 0.276 5.834 1.00 74.81 109 LEU A C 1
ATOM 870 O O . LEU A 1 109 ? -4.165 0.282 4.759 1.00 74.81 109 LEU A O 1
ATOM 874 N N . VAL A 1 110 ? -5.030 1.406 6.499 1.00 75.62 110 VAL A N 1
ATOM 875 C CA . VAL A 1 110 ? -4.622 2.744 6.027 1.00 75.62 110 VAL A CA 1
ATOM 876 C C . VAL A 1 110 ? -3.096 2.902 6.025 1.00 75.62 110 VAL A C 1
ATOM 878 O O . VAL A 1 110 ? -2.539 3.429 5.060 1.00 75.62 110 VAL A O 1
ATOM 881 N N . ARG A 1 111 ? -2.400 2.409 7.056 1.00 78.75 111 ARG A N 1
ATOM 882 C CA . ARG A 1 111 ? -0.926 2.404 7.127 1.00 78.75 111 ARG A CA 1
ATOM 883 C C . ARG A 1 111 ? -0.306 1.504 6.059 1.00 78.75 111 ARG A C 1
ATOM 885 O O . ARG A 1 111 ? 0.592 1.940 5.344 1.00 78.75 111 ARG A O 1
ATOM 892 N N . ALA A 1 112 ? -0.828 0.289 5.892 1.00 84.19 112 ALA A N 1
ATOM 893 C CA . ALA A 1 112 ? -0.400 -0.623 4.837 1.00 84.19 112 ALA A CA 1
ATOM 894 C C . ALA A 1 112 ? -0.600 0.005 3.447 1.00 84.19 112 ALA A C 1
ATOM 896 O O . ALA A 1 112 ? 0.332 0.006 2.651 1.00 84.19 112 ALA A O 1
ATOM 897 N N . ALA A 1 113 ? -1.753 0.632 3.187 1.00 87.75 113 ALA A N 1
ATOM 898 C CA . ALA A 1 113 ? -2.021 1.322 1.926 1.00 87.75 113 ALA A CA 1
ATOM 899 C C . ALA A 1 113 ? -1.059 2.501 1.670 1.00 87.75 113 ALA A C 1
ATOM 901 O O . ALA A 1 113 ? -0.565 2.638 0.551 1.00 87.75 113 ALA A O 1
ATOM 902 N N . LYS A 1 114 ? -0.721 3.316 2.686 1.00 90.25 114 LYS A N 1
ATOM 903 C CA . LYS A 1 114 ? 0.336 4.345 2.568 1.00 90.25 114 LYS A CA 1
ATOM 904 C C . LYS A 1 114 ? 1.671 3.736 2.123 1.00 90.25 114 LYS A C 1
ATOM 906 O O . LYS A 1 114 ? 2.297 4.238 1.192 1.00 90.25 114 LYS A O 1
ATOM 911 N N . LEU A 1 115 ? 2.088 2.650 2.768 1.00 92.06 115 LEU A N 1
ATOM 912 C CA . LEU A 1 115 ? 3.358 1.980 2.492 1.00 92.06 115 LEU A CA 1
ATOM 913 C C . LEU A 1 115 ? 3.363 1.300 1.110 1.00 92.06 115 LEU A C 1
ATOM 915 O O . LEU A 1 115 ? 4.344 1.384 0.373 1.00 92.06 115 LEU A O 1
ATOM 919 N N . HIS A 1 116 ? 2.253 0.684 0.696 1.00 94.12 116 HIS A N 1
ATOM 920 C CA . HIS A 1 116 ? 2.109 0.108 -0.647 1.00 94.12 116 HIS A CA 1
ATOM 921 C C . HIS A 1 116 ? 2.138 1.186 -1.736 1.00 94.12 116 HIS A C 1
ATOM 923 O O . HIS A 1 116 ? 2.751 0.973 -2.781 1.00 94.12 116 HIS A O 1
ATOM 929 N N . LEU A 1 117 ? 1.576 2.370 -1.469 1.00 94.88 117 LEU A N 1
ATOM 930 C CA . LEU A 1 117 ? 1.669 3.531 -2.357 1.00 94.88 117 LEU A CA 1
ATOM 931 C C . LEU A 1 117 ? 3.111 4.051 -2.484 1.00 94.88 117 LEU A C 1
ATOM 933 O O . LEU A 1 117 ? 3.556 4.340 -3.595 1.00 94.88 117 LEU A O 1
ATOM 937 N N . GLN A 1 118 ? 3.865 4.123 -1.381 1.00 95.00 118 GLN A N 1
ATOM 938 C CA . GLN A 1 118 ? 5.293 4.474 -1.405 1.00 95.00 118 GLN A CA 1
ATOM 939 C C . GLN A 1 118 ? 6.102 3.477 -2.252 1.00 95.00 118 GLN A C 1
ATOM 941 O O . GLN A 1 118 ? 6.850 3.898 -3.136 1.00 95.00 118 GLN A O 1
ATOM 946 N N . LEU A 1 119 ? 5.893 2.167 -2.062 1.00 95.75 119 LEU A N 1
ATOM 947 C CA . LEU A 1 119 ? 6.516 1.122 -2.885 1.00 95.75 119 LEU A CA 1
ATOM 948 C C . LEU A 1 119 ? 6.148 1.255 -4.373 1.00 95.75 119 LEU A C 1
ATOM 950 O O . LEU A 1 119 ? 7.010 1.101 -5.241 1.00 95.75 119 LEU A O 1
ATOM 954 N N . ALA A 1 120 ? 4.885 1.552 -4.691 1.00 96.94 120 ALA A N 1
ATOM 955 C CA . ALA A 1 120 ? 4.435 1.759 -6.066 1.00 96.94 120 ALA A CA 1
ATOM 956 C C . ALA A 1 120 ? 5.098 2.993 -6.702 1.00 96.94 120 ALA A C 1
ATOM 958 O O . ALA A 1 120 ? 5.592 2.916 -7.827 1.00 96.94 120 ALA A O 1
ATOM 959 N N . HIS A 1 121 ? 5.190 4.112 -5.977 1.00 96.38 121 HIS A N 1
ATOM 960 C CA . HIS A 1 121 ? 5.895 5.311 -6.437 1.00 96.38 121 HIS A CA 1
ATOM 961 C C . HIS A 1 121 ? 7.400 5.067 -6.638 1.00 96.38 121 HIS A C 1
ATOM 963 O O . HIS A 1 121 ? 7.952 5.489 -7.657 1.00 96.38 121 HIS A O 1
ATOM 969 N N . MET A 1 122 ? 8.051 4.347 -5.718 1.00 96.75 122 MET A N 1
ATOM 970 C CA . MET A 1 122 ? 9.482 4.034 -5.775 1.00 96.75 122 MET A CA 1
ATOM 971 C C . MET A 1 122 ? 9.836 3.194 -7.011 1.00 96.75 122 MET A C 1
ATOM 973 O O . MET A 1 122 ? 10.674 3.606 -7.817 1.00 96.75 122 MET A O 1
ATOM 977 N N . TYR A 1 123 ? 9.163 2.057 -7.225 1.00 97.12 123 TYR A N 1
ATOM 978 C CA . TYR A 1 123 ? 9.440 1.224 -8.402 1.00 97.12 123 TYR A CA 1
ATOM 979 C C . TYR A 1 123 ? 8.911 1.831 -9.708 1.00 97.12 123 TYR A C 1
ATOM 981 O O . TYR A 1 123 ? 9.473 1.550 -10.767 1.00 97.12 123 TYR A O 1
ATOM 989 N N . HIS A 1 124 ? 7.916 2.727 -9.667 1.00 97.94 124 HIS A N 1
ATOM 990 C CA . HIS A 1 124 ? 7.532 3.513 -10.841 1.00 97.94 124 HIS A CA 1
ATOM 991 C C . HIS A 1 124 ? 8.655 4.473 -11.254 1.00 97.94 124 HIS A C 1
ATOM 993 O O . HIS A 1 124 ? 9.035 4.489 -12.424 1.00 97.94 124 HIS A O 1
ATOM 999 N N . ALA A 1 125 ? 9.243 5.218 -10.311 1.00 97.50 125 ALA A N 1
ATOM 1000 C CA . ALA A 1 125 ? 10.387 6.086 -10.590 1.00 97.50 125 ALA A CA 1
ATOM 1001 C C . ALA A 1 125 ? 11.590 5.290 -11.133 1.00 97.50 125 ALA A C 1
ATOM 1003 O O . ALA A 1 125 ? 12.182 5.680 -12.142 1.00 97.50 125 ALA A O 1
ATOM 1004 N N . ALA A 1 126 ? 11.889 4.129 -10.538 1.00 97.12 126 ALA A N 1
ATOM 1005 C CA . ALA A 1 126 ? 12.940 3.235 -11.020 1.00 97.12 126 ALA A CA 1
ATOM 1006 C C . ALA A 1 126 ? 12.660 2.703 -12.442 1.00 97.12 126 ALA A C 1
ATOM 1008 O O . ALA A 1 126 ? 13.541 2.759 -13.300 1.00 97.12 126 ALA A O 1
ATOM 1009 N N . ARG A 1 127 ? 11.429 2.260 -12.748 1.00 97.25 127 ARG A N 1
ATOM 1010 C CA . ARG A 1 127 ? 11.062 1.785 -14.097 1.00 97.25 127 ARG A CA 1
ATOM 1011 C C . ARG A 1 127 ? 11.078 2.913 -15.135 1.00 97.25 127 ARG A C 1
ATOM 1013 O O . ARG A 1 127 ? 11.450 2.668 -16.278 1.00 97.25 127 ARG A O 1
ATOM 1020 N N . GLN A 1 128 ? 10.733 4.145 -14.755 1.00 98.00 128 GLN A N 1
ATOM 1021 C CA . GLN A 1 128 ? 10.877 5.327 -15.618 1.00 98.00 128 GLN A CA 1
ATOM 1022 C C . GLN A 1 128 ? 12.350 5.628 -15.937 1.00 98.00 128 GLN A C 1
ATOM 1024 O O . GLN A 1 128 ? 12.663 6.020 -17.060 1.00 98.00 128 GLN A O 1
ATOM 1029 N N . GLN A 1 129 ? 13.269 5.421 -14.988 1.00 98.06 129 GLN A N 1
ATOM 1030 C CA . GLN A 1 129 ? 14.709 5.535 -15.239 1.00 98.06 129 GLN A CA 1
ATOM 1031 C C . GLN A 1 129 ? 15.224 4.401 -16.141 1.00 98.06 129 GLN A C 1
ATOM 1033 O O . GLN A 1 129 ? 15.954 4.678 -17.090 1.00 98.06 129 GLN A O 1
ATOM 1038 N N . GLU A 1 130 ? 14.802 3.156 -15.899 1.00 96.62 130 GLU A N 1
ATOM 1039 C CA . GLU A 1 130 ? 15.143 1.991 -16.731 1.00 96.62 130 GLU A CA 1
ATOM 1040 C C . GLU A 1 130 ? 14.702 2.198 -18.190 1.00 96.62 130 GLU A C 1
ATOM 1042 O O . GLU A 1 130 ? 15.517 2.075 -19.098 1.00 96.62 130 GLU A O 1
ATOM 1047 N N . LEU A 1 131 ? 13.454 2.624 -18.421 1.00 97.06 131 LEU A N 1
ATOM 1048 C CA . LEU A 1 131 ? 12.928 2.922 -19.761 1.00 97.06 131 LEU A CA 1
ATOM 1049 C C . LEU A 1 131 ? 13.688 4.059 -20.465 1.00 97.06 131 LEU A C 1
ATOM 1051 O O . LEU A 1 131 ? 13.916 3.989 -21.670 1.00 97.06 131 LEU A O 1
ATOM 1055 N N . ARG A 1 132 ? 14.107 5.104 -19.739 1.00 98.12 132 ARG A N 1
ATOM 1056 C CA . ARG A 1 132 ? 14.932 6.186 -20.313 1.00 98.12 132 ARG A CA 1
ATOM 1057 C C . ARG A 1 132 ? 16.314 5.685 -20.726 1.00 98.12 132 ARG A C 1
ATOM 1059 O O . ARG A 1 132 ? 16.803 6.092 -21.774 1.00 98.12 132 ARG A O 1
ATOM 1066 N N . GLN A 1 133 ? 16.917 4.799 -19.934 1.00 98.06 133 GLN A N 1
ATOM 1067 C CA . GLN A 1 133 ? 18.204 4.189 -20.262 1.00 98.06 133 GLN A CA 1
ATOM 1068 C C . GLN A 1 133 ? 18.080 3.237 -21.465 1.00 98.06 133 GLN A C 1
ATOM 1070 O O . GLN A 1 133 ? 18.860 3.363 -22.406 1.00 98.06 133 GLN A O 1
ATOM 1075 N N . GLU A 1 134 ? 17.050 2.376 -21.490 1.00 97.00 134 GLU A N 1
ATOM 1076 C CA . GLU A 1 134 ? 16.706 1.533 -22.647 1.00 97.00 134 GLU A CA 1
ATOM 1077 C C . GLU A 1 134 ? 16.558 2.392 -23.925 1.00 97.00 134 GLU A C 1
ATOM 1079 O O . GLU A 1 134 ? 17.087 2.027 -24.974 1.00 97.00 134 GLU A O 1
ATOM 1084 N N . ILE A 1 135 ? 15.893 3.555 -23.862 1.00 97.81 135 ILE A N 1
ATOM 1085 C CA . ILE A 1 135 ? 15.747 4.470 -25.011 1.00 97.81 135 ILE A CA 1
ATOM 1086 C C . ILE A 1 135 ? 17.099 5.046 -25.457 1.00 97.81 135 ILE A C 1
ATOM 1088 O O . ILE A 1 135 ? 17.425 4.946 -26.637 1.00 97.81 135 ILE A O 1
ATOM 1092 N N . ILE A 1 136 ? 17.906 5.596 -24.542 1.00 98.38 136 ILE A N 1
ATOM 1093 C CA . ILE A 1 136 ? 19.210 6.209 -24.866 1.00 98.38 136 ILE A CA 1
ATOM 1094 C C . ILE A 1 136 ? 20.165 5.194 -25.516 1.00 98.38 136 ILE A C 1
ATOM 1096 O O . ILE A 1 136 ? 20.873 5.524 -26.469 1.00 98.38 136 ILE A O 1
ATOM 1100 N N . GLU A 1 137 ? 20.171 3.948 -25.038 1.00 98.31 137 GLU A N 1
ATOM 1101 C CA . GLU A 1 137 ? 20.989 2.874 -25.610 1.00 98.31 137 GLU A CA 1
ATOM 1102 C C . GLU A 1 137 ? 20.503 2.471 -27.013 1.00 98.31 137 GLU A C 1
ATOM 1104 O O . GLU A 1 137 ? 21.314 2.354 -27.935 1.00 98.31 137 GLU A O 1
ATOM 1109 N N . ASN A 1 138 ? 19.186 2.356 -27.221 1.00 98.31 138 ASN A N 1
ATOM 1110 C CA . ASN A 1 138 ? 18.614 2.095 -28.546 1.00 98.31 138 ASN A CA 1
ATOM 1111 C C . ASN A 1 138 ? 18.841 3.257 -29.535 1.00 98.31 138 ASN A C 1
ATOM 1113 O O . ASN A 1 138 ? 19.080 3.011 -30.717 1.00 98.31 138 ASN A O 1
ATOM 1117 N N . GLU A 1 139 ? 18.811 4.514 -29.083 1.00 98.38 139 GLU A N 1
ATOM 1118 C CA . GLU A 1 139 ? 19.126 5.688 -29.911 1.00 98.38 139 GLU A CA 1
ATOM 1119 C C . GLU A 1 139 ? 20.607 5.721 -30.322 1.00 98.38 139 GLU A C 1
ATOM 1121 O O . GLU A 1 139 ? 20.921 6.007 -31.482 1.00 98.38 139 GLU A O 1
ATOM 1126 N N . ALA A 1 140 ? 21.523 5.367 -29.413 1.00 98.31 140 ALA A N 1
ATOM 1127 C CA . ALA A 1 140 ? 22.947 5.239 -29.720 1.00 98.31 140 ALA A CA 1
ATOM 1128 C C . ALA A 1 140 ? 23.218 4.114 -30.738 1.00 98.31 140 ALA A C 1
ATOM 1130 O O . ALA A 1 140 ? 23.997 4.297 -31.681 1.00 98.31 140 ALA A O 1
ATOM 1131 N N . ASP A 1 141 ? 22.536 2.975 -30.599 1.00 98.31 141 ASP A N 1
ATOM 1132 C CA . ASP A 1 141 ? 22.644 1.845 -31.524 1.00 98.31 141 ASP A CA 1
ATOM 1133 C C . ASP A 1 141 ? 22.019 2.137 -32.891 1.00 98.31 141 ASP A C 1
ATOM 1135 O O . ASP A 1 141 ? 22.618 1.824 -33.925 1.00 98.31 141 ASP A O 1
ATOM 1139 N N . PHE A 1 142 ? 20.881 2.832 -32.925 1.00 98.56 142 PHE A N 1
ATOM 1140 C CA . PHE A 1 142 ? 20.300 3.341 -34.164 1.00 98.56 142 PHE A CA 1
ATOM 1141 C C . PHE A 1 142 ? 21.234 4.343 -34.856 1.00 98.56 142 PHE A C 1
ATOM 1143 O O . PHE A 1 142 ? 21.477 4.222 -36.057 1.00 98.56 142 PHE A O 1
ATOM 1150 N N . GLY A 1 143 ? 21.821 5.290 -34.115 1.00 97.75 143 GLY A N 1
ATOM 1151 C CA . GLY A 1 143 ? 22.796 6.249 -34.644 1.00 97.75 143 GLY A CA 1
ATOM 1152 C C . GLY A 1 143 ? 24.043 5.569 -35.221 1.00 97.75 143 GLY A C 1
ATOM 1153 O O . GLY A 1 143 ? 24.506 5.926 -36.308 1.00 97.75 143 GLY A O 1
ATOM 1154 N N . ARG A 1 144 ? 24.540 4.527 -34.544 1.00 98.62 144 ARG A N 1
ATOM 1155 C CA . ARG A 1 144 ? 25.627 3.657 -35.016 1.00 98.62 144 ARG A CA 1
ATOM 1156 C C . ARG A 1 144 ? 25.268 2.990 -36.348 1.00 98.62 144 ARG A C 1
ATOM 1158 O O . ARG A 1 144 ? 26.009 3.167 -37.316 1.00 98.62 144 ARG A O 1
ATOM 1165 N N . ILE A 1 145 ? 24.118 2.321 -36.437 1.00 98.50 145 ILE A N 1
ATOM 1166 C CA . ILE A 1 145 ? 23.641 1.657 -37.665 1.00 98.50 145 ILE A CA 1
ATOM 1167 C C . ILE A 1 145 ? 23.394 2.668 -38.799 1.00 98.50 145 ILE A C 1
ATOM 1169 O O . ILE A 1 145 ? 23.787 2.427 -39.941 1.00 98.50 145 ILE A O 1
ATOM 1173 N N . ALA A 1 146 ? 22.807 3.830 -38.507 1.00 98.44 146 ALA A N 1
ATOM 1174 C CA . ALA A 1 146 ? 22.593 4.890 -39.492 1.00 98.44 146 ALA A CA 1
ATOM 1175 C C . ALA A 1 146 ? 23.925 5.410 -40.064 1.00 98.44 146 ALA A C 1
ATOM 1177 O O . ALA A 1 146 ? 24.055 5.573 -41.279 1.00 98.44 146 ALA A O 1
ATOM 1178 N N . SER A 1 147 ? 24.941 5.595 -39.211 1.00 98.44 147 SER A N 1
ATOM 1179 C CA . SER A 1 147 ? 26.290 5.990 -39.640 1.00 98.44 147 SER A CA 1
ATOM 1180 C C . SER A 1 147 ? 26.977 4.930 -40.511 1.00 98.44 147 SER A C 1
ATOM 1182 O O . SER A 1 147 ? 27.751 5.272 -41.406 1.00 98.44 147 SER A O 1
ATOM 1184 N N . GLU A 1 148 ? 26.682 3.646 -40.286 1.00 98.44 148 GLU A N 1
ATOM 1185 C CA . GLU A 1 148 ? 27.191 2.531 -41.084 1.00 98.44 148 GLU A CA 1
ATOM 1186 C C . GLU A 1 148 ? 26.527 2.492 -42.467 1.00 98.44 148 GLU A C 1
ATOM 1188 O O . GLU A 1 148 ? 27.226 2.456 -43.480 1.00 98.44 148 GLU A O 1
ATOM 1193 N N . VAL A 1 149 ? 25.196 2.606 -42.526 1.00 98.19 149 VAL A N 1
ATOM 1194 C CA . VAL A 1 149 ? 24.430 2.694 -43.782 1.00 98.19 149 VAL A CA 1
ATOM 1195 C C . VAL A 1 149 ? 24.878 3.888 -44.629 1.00 98.19 149 VAL A C 1
ATOM 1197 O O . VAL A 1 149 ? 25.008 3.768 -45.849 1.00 98.19 149 VAL A O 1
ATOM 1200 N N . GLU A 1 150 ? 25.171 5.029 -44.007 1.00 98.44 150 GLU A N 1
ATOM 1201 C CA . GLU A 1 150 ? 25.636 6.217 -44.724 1.00 98.44 150 GLU A CA 1
ATOM 1202 C C . GLU A 1 150 ? 27.092 6.076 -45.215 1.00 98.44 150 GLU A C 1
ATOM 1204 O O . GLU A 1 150 ? 27.418 6.519 -46.318 1.00 98.44 150 GLU A O 1
ATOM 1209 N N . GLN A 1 151 ? 27.959 5.355 -44.492 1.00 98.31 151 GLN A N 1
ATOM 1210 C CA . GLN A 1 151 ? 29.278 4.951 -45.008 1.00 98.31 151 GLN A CA 1
ATOM 1211 C C . GLN A 1 151 ? 29.177 3.969 -46.189 1.00 98.31 151 GLN A C 1
ATOM 1213 O O . GLN A 1 151 ? 30.048 3.984 -47.060 1.00 98.31 151 GLN A O 1
ATOM 1218 N N . ILE A 1 152 ? 28.149 3.110 -46.234 1.00 97.94 152 ILE A N 1
ATOM 1219 C CA . ILE A 1 152 ? 27.901 2.209 -47.375 1.00 97.94 152 ILE A CA 1
ATOM 1220 C C . ILE A 1 152 ? 27.463 3.034 -48.590 1.00 97.94 152 ILE A C 1
ATOM 1222 O O . ILE A 1 152 ? 28.057 2.914 -49.659 1.00 97.94 152 ILE A O 1
ATOM 1226 N N . ARG A 1 153 ? 26.477 3.925 -48.422 1.00 97.94 153 ARG A N 1
ATOM 1227 C CA . ARG A 1 153 ? 25.951 4.790 -49.497 1.00 97.94 153 ARG A CA 1
ATOM 1228 C C . ARG A 1 153 ? 27.014 5.670 -50.147 1.00 97.94 153 ARG A C 1
ATOM 1230 O O . ARG A 1 153 ? 27.012 5.818 -51.364 1.00 97.94 153 ARG A O 1
ATOM 1237 N N . ASN A 1 154 ? 27.926 6.221 -49.348 1.00 98.44 154 ASN A N 1
ATOM 1238 C CA . ASN A 1 154 ? 29.007 7.080 -49.833 1.00 98.44 154 ASN A CA 1
ATOM 1239 C C . ASN A 1 154 ? 30.254 6.299 -50.304 1.00 98.44 154 ASN A C 1
ATOM 1241 O O . ASN A 1 154 ? 31.292 6.906 -50.556 1.00 98.44 154 ASN A O 1
ATOM 1245 N N . GLY A 1 155 ? 30.189 4.965 -50.416 1.00 97.94 155 GLY A N 1
ATOM 1246 C CA . GLY A 1 155 ? 31.285 4.127 -50.928 1.00 97.94 155 GLY A CA 1
ATOM 1247 C C . GLY A 1 155 ? 32.476 3.942 -49.975 1.00 97.94 155 GLY A C 1
ATOM 1248 O O . GLY A 1 155 ? 33.446 3.270 -50.331 1.00 97.94 155 GLY A O 1
ATOM 1249 N N . GLY A 1 156 ? 32.409 4.466 -48.747 1.00 98.06 156 GLY A N 1
ATOM 1250 C CA . GLY A 1 156 ? 33.474 4.335 -47.745 1.00 98.06 156 GLY A CA 1
ATOM 1251 C C . GLY A 1 156 ? 33.719 2.882 -47.320 1.00 98.06 156 GLY A C 1
ATOM 1252 O O . GLY A 1 156 ? 34.863 2.482 -47.092 1.00 98.06 156 GLY A O 1
ATOM 1253 N N . TRP A 1 157 ? 32.672 2.049 -47.303 1.00 97.62 157 TRP A N 1
ATOM 1254 C CA . TRP A 1 157 ? 32.837 0.599 -47.144 1.00 97.62 157 TRP A CA 1
ATOM 1255 C C . TRP A 1 157 ? 33.508 -0.059 -48.355 1.00 97.62 157 TRP A C 1
ATOM 1257 O O . TRP A 1 157 ? 34.350 -0.934 -48.161 1.00 97.62 157 TRP A O 1
ATOM 1267 N N . ASP A 1 158 ? 33.229 0.382 -49.585 1.00 98.19 158 ASP A N 1
ATOM 1268 C CA . ASP A 1 158 ? 33.926 -0.130 -50.771 1.00 98.19 158 ASP A CA 1
ATOM 1269 C C . ASP A 1 158 ? 35.410 0.245 -50.763 1.00 98.19 158 ASP A C 1
ATOM 1271 O O . ASP A 1 158 ? 36.237 -0.542 -51.224 1.00 98.19 158 ASP A O 1
ATOM 1275 N N . ASP A 1 159 ? 35.775 1.431 -50.266 1.00 98.06 159 ASP A N 1
ATOM 1276 C CA . ASP A 1 159 ? 37.180 1.807 -50.061 1.00 98.06 159 ASP A CA 1
ATOM 1277 C C . ASP A 1 159 ? 37.833 0.912 -48.997 1.00 98.06 159 ASP A C 1
ATOM 1279 O O . ASP A 1 159 ? 38.859 0.289 -49.277 1.00 98.06 159 ASP A O 1
ATOM 1283 N N . ARG A 1 160 ? 37.197 0.731 -47.831 1.00 98.00 160 ARG A N 1
ATOM 1284 C CA . ARG A 1 160 ? 37.679 -0.161 -46.758 1.00 98.00 160 ARG A CA 1
ATOM 1285 C C . ARG A 1 160 ? 37.873 -1.608 -47.235 1.00 98.00 160 ARG A C 1
ATOM 1287 O O . ARG A 1 160 ? 38.905 -2.222 -46.962 1.00 98.00 160 ARG A O 1
ATOM 1294 N N . ILE A 1 161 ? 36.929 -2.143 -48.011 1.00 97.94 161 ILE A N 1
ATOM 1295 C CA . ILE A 1 161 ? 37.020 -3.480 -48.620 1.00 97.94 161 ILE A CA 1
ATOM 1296 C C . ILE A 1 161 ? 38.156 -3.531 -49.657 1.00 97.94 161 ILE A C 1
ATOM 1298 O O . ILE A 1 161 ? 38.926 -4.498 -49.683 1.00 97.94 161 ILE A O 1
ATOM 1302 N N . ARG A 1 162 ? 38.324 -2.492 -50.489 1.00 98.19 162 ARG A N 1
ATOM 1303 C CA . ARG A 1 162 ? 39.442 -2.389 -51.447 1.00 98.19 162 ARG A CA 1
ATOM 1304 C C . ARG A 1 162 ? 40.801 -2.339 -50.739 1.00 98.19 162 ARG A C 1
ATOM 1306 O O . ARG A 1 162 ? 41.744 -2.983 -51.211 1.00 98.19 162 ARG A O 1
ATOM 1313 N N . GLU A 1 163 ? 40.909 -1.648 -49.607 1.00 98.06 163 GLU A N 1
ATOM 1314 C CA . GLU A 1 163 ? 42.116 -1.626 -48.775 1.00 98.06 163 GLU A CA 1
ATOM 1315 C C . GLU A 1 163 ? 42.405 -2.980 -48.125 1.00 98.06 163 GLU A C 1
ATOM 1317 O O . GLU A 1 163 ? 43.527 -3.479 -48.246 1.00 98.06 163 GLU A O 1
ATOM 1322 N N . GLU A 1 164 ? 41.409 -3.641 -47.531 1.00 97.75 164 GLU A N 1
ATOM 1323 C CA . GLU A 1 164 ? 41.579 -4.989 -46.982 1.00 97.75 164 GLU A CA 1
ATOM 1324 C C . GLU A 1 164 ? 42.028 -5.996 -48.048 1.00 97.75 164 GLU A C 1
ATOM 1326 O O . GLU A 1 164 ? 42.948 -6.784 -47.815 1.00 97.75 164 GLU A O 1
ATOM 1331 N N . VAL A 1 165 ? 41.427 -5.967 -49.241 1.00 97.88 165 VAL A N 1
ATOM 1332 C CA . VAL A 1 165 ? 41.821 -6.833 -50.364 1.00 97.88 165 VAL A CA 1
ATOM 1333 C C . VAL A 1 165 ? 43.248 -6.517 -50.832 1.00 97.88 165 VAL A C 1
ATOM 1335 O O . VAL A 1 165 ? 44.009 -7.440 -51.140 1.00 97.88 165 VAL A O 1
ATOM 1338 N N . ARG A 1 166 ? 43.658 -5.241 -50.848 1.00 97.81 166 ARG A N 1
ATOM 1339 C CA . ARG A 1 166 ? 45.044 -4.829 -51.137 1.00 97.81 166 ARG A CA 1
ATOM 1340 C C . ARG A 1 166 ? 46.011 -5.344 -50.061 1.00 97.81 166 ARG A C 1
ATOM 1342 O O . ARG A 1 166 ? 47.035 -5.930 -50.414 1.00 97.81 166 ARG A O 1
ATOM 1349 N N . ALA A 1 167 ? 45.679 -5.208 -48.778 1.00 96.75 167 ALA A N 1
ATOM 1350 C CA . ALA A 1 167 ? 46.489 -5.697 -47.662 1.00 96.75 167 ALA A CA 1
ATOM 1351 C C . ALA A 1 167 ? 46.639 -7.230 -47.688 1.00 96.75 167 ALA A C 1
ATOM 1353 O O . ALA A 1 167 ? 47.757 -7.748 -47.614 1.00 96.75 167 ALA A O 1
ATOM 1354 N N . LYS A 1 168 ? 45.535 -7.960 -47.901 1.00 96.88 168 LYS A N 1
ATOM 1355 C CA . LYS A 1 168 ? 45.504 -9.427 -48.041 1.00 96.88 168 LYS A CA 1
ATOM 1356 C C . LYS A 1 168 ? 46.370 -9.904 -49.222 1.00 96.88 168 LYS A C 1
ATOM 1358 O O . LYS A 1 168 ? 47.144 -10.849 -49.063 1.00 96.88 168 LYS A O 1
ATOM 1363 N N . LYS A 1 169 ? 46.355 -9.203 -50.368 1.00 96.56 169 LYS A N 1
ATOM 1364 C CA . LYS A 1 169 ? 47.257 -9.473 -51.514 1.00 96.56 169 LYS A CA 1
ATOM 1365 C C . LYS A 1 169 ? 48.741 -9.259 -51.175 1.00 96.56 169 LYS A C 1
ATOM 1367 O O . LYS A 1 169 ? 49.574 -10.095 -51.530 1.00 96.56 169 LYS A O 1
ATOM 1372 N N . VAL A 1 170 ? 49.087 -8.184 -50.459 1.00 95.62 170 VAL A N 1
ATOM 1373 C CA . VAL A 1 170 ? 50.474 -7.920 -50.019 1.00 95.62 170 VAL A CA 1
ATOM 1374 C C . VAL A 1 170 ? 50.959 -8.980 -49.022 1.00 95.62 170 VAL A C 1
ATOM 1376 O O . VAL A 1 170 ? 52.093 -9.451 -49.134 1.00 95.62 170 VAL A O 1
ATOM 1379 N N . ALA A 1 171 ? 50.108 -9.403 -48.083 1.00 94.25 171 ALA A N 1
ATOM 1380 C CA . ALA A 1 171 ? 50.424 -10.467 -47.132 1.00 94.25 171 ALA A CA 1
ATOM 1381 C C . ALA A 1 171 ? 50.664 -11.819 -47.834 1.00 94.25 171 ALA A C 1
ATOM 1383 O O . ALA A 1 171 ? 51.676 -12.473 -47.576 1.00 94.25 171 ALA A O 1
ATOM 1384 N N . ALA A 1 172 ? 49.798 -12.203 -48.778 1.00 93.56 172 ALA A N 1
ATOM 1385 C CA . ALA A 1 172 ? 49.946 -13.438 -49.551 1.00 93.56 172 ALA A CA 1
ATOM 1386 C C . ALA A 1 172 ? 51.270 -13.490 -50.340 1.00 93.56 172 ALA A C 1
ATOM 1388 O O . ALA A 1 172 ? 51.969 -14.505 -50.312 1.00 93.56 172 ALA A O 1
ATOM 1389 N N . SER A 1 173 ? 51.663 -12.380 -50.978 1.00 89.81 173 SER A N 1
ATOM 1390 C CA . SER A 1 173 ? 52.933 -12.279 -51.715 1.00 89.81 173 SER A CA 1
ATOM 1391 C C . SER A 1 173 ? 54.156 -12.498 -50.808 1.00 89.81 173 SER A C 1
ATOM 1393 O O . SER A 1 173 ? 55.032 -13.310 -51.124 1.00 89.81 173 SER A O 1
ATOM 1395 N N . LYS A 1 174 ? 54.180 -11.865 -49.623 1.00 85.94 174 LYS A N 1
ATOM 1396 C CA . LYS A 1 174 ? 55.246 -12.050 -48.617 1.00 85.94 174 LYS A CA 1
ATOM 1397 C C . LYS A 1 174 ? 55.362 -13.511 -48.158 1.00 85.94 174 LYS A C 1
ATOM 1399 O O . LYS A 1 174 ? 56.471 -14.036 -48.050 1.00 85.94 174 LYS A O 1
ATOM 1404 N N . THR A 1 175 ? 54.234 -14.187 -47.941 1.00 83.19 175 THR A N 1
ATOM 1405 C CA . THR A 1 175 ? 54.199 -15.613 -47.571 1.00 83.19 175 THR A CA 1
ATOM 1406 C C . THR A 1 175 ? 54.723 -16.514 -48.694 1.00 83.19 175 THR A C 1
ATOM 1408 O O . THR A 1 175 ? 55.477 -17.449 -48.422 1.00 83.19 175 THR A O 1
ATOM 1411 N N . SER A 1 176 ? 54.394 -16.211 -49.955 1.00 78.50 176 SER A N 1
ATOM 1412 C CA . SER A 1 176 ? 54.860 -16.984 -51.114 1.00 78.50 176 SER A CA 1
ATOM 1413 C C . SER A 1 176 ? 56.387 -16.969 -51.246 1.00 78.50 176 SER A C 1
ATOM 1415 O O . SER A 1 176 ? 56.999 -18.027 -51.395 1.00 78.50 176 SER A O 1
ATOM 1417 N N . TYR A 1 177 ? 57.026 -15.801 -51.110 1.00 64.12 177 TYR A N 1
ATOM 1418 C CA . TYR A 1 177 ? 58.491 -15.692 -51.168 1.00 64.12 177 TYR A CA 1
ATOM 1419 C C . TYR A 1 177 ? 59.196 -16.469 -50.044 1.00 64.12 177 TYR A C 1
ATOM 1421 O O . TYR A 1 177 ? 60.216 -17.118 -50.287 1.00 64.12 177 TYR A O 1
ATOM 1429 N N . ARG A 1 178 ? 58.630 -16.489 -48.827 1.00 59.84 178 ARG A N 1
ATOM 1430 C CA . ARG A 1 178 ? 59.210 -17.236 -47.695 1.00 59.84 178 ARG A CA 1
ATOM 1431 C C . ARG A 1 178 ? 59.205 -18.757 -47.910 1.00 59.84 178 ARG A C 1
ATOM 1433 O O . ARG A 1 178 ? 60.056 -19.440 -47.347 1.00 59.84 178 ARG A O 1
ATOM 1440 N N . LYS A 1 179 ? 58.292 -19.295 -48.731 1.00 57.09 179 LYS A N 1
ATOM 1441 C CA . LYS A 1 179 ? 58.207 -20.742 -49.005 1.00 57.09 179 LYS A CA 1
ATOM 1442 C C . LYS A 1 179 ? 59.261 -21.236 -50.006 1.00 57.09 179 LYS A C 1
ATOM 1444 O O . LYS A 1 179 ? 59.663 -22.391 -49.918 1.00 57.09 179 LYS A O 1
ATOM 1449 N N . VAL A 1 180 ? 59.747 -20.377 -50.908 1.00 58.75 180 VAL A N 1
ATOM 1450 C CA . VAL A 1 180 ? 60.793 -20.738 -51.889 1.00 58.75 180 VAL A CA 1
ATOM 1451 C C . VAL A 1 180 ? 62.188 -20.736 -51.249 1.00 58.75 180 VAL A C 1
ATOM 1453 O O . VAL A 1 180 ? 62.989 -21.627 -51.512 1.00 58.75 180 VAL A O 1
ATOM 1456 N N . ALA A 1 181 ? 62.459 -19.793 -50.340 1.00 57.09 181 ALA A N 1
ATOM 1457 C CA . ALA A 1 181 ? 63.772 -19.631 -49.703 1.00 57.09 181 ALA A CA 1
ATOM 1458 C C . ALA A 1 181 ? 64.207 -20.795 -48.782 1.00 57.09 181 ALA A C 1
ATOM 1460 O O . ALA A 1 181 ? 65.383 -20.890 -48.446 1.00 57.09 181 ALA A O 1
ATOM 1461 N N . ASN A 1 182 ? 63.286 -21.679 -48.378 1.00 55.91 182 ASN A N 1
ATOM 1462 C CA . ASN A 1 182 ? 63.554 -22.774 -47.433 1.00 55.91 182 ASN A CA 1
ATOM 1463 C C . ASN A 1 182 ? 63.633 -24.171 -48.091 1.00 55.91 182 ASN A C 1
ATOM 1465 O O . ASN A 1 182 ? 63.724 -25.176 -47.390 1.00 55.91 182 ASN A O 1
ATOM 1469 N N . GLY A 1 183 ? 63.598 -24.258 -49.425 1.00 51.94 183 GLY A N 1
ATOM 1470 C CA . GLY A 1 183 ? 63.545 -25.520 -50.181 1.00 51.94 183 GLY A CA 1
ATOM 1471 C C . GLY A 1 183 ? 64.858 -26.314 -50.280 1.00 51.94 183 GLY A C 1
ATOM 1472 O O . GLY A 1 183 ? 65.033 -27.037 -51.256 1.00 51.94 183 GLY A O 1
ATOM 1473 N N . ALA A 1 184 ? 65.796 -26.157 -49.336 1.00 53.81 184 ALA A N 1
ATOM 1474 C CA . ALA A 1 184 ? 67.195 -26.571 -49.516 1.00 53.81 184 ALA A CA 1
ATOM 1475 C C . ALA A 1 184 ? 67.843 -27.360 -48.353 1.00 53.81 184 ALA A C 1
ATOM 1477 O O . ALA A 1 184 ? 69.061 -27.513 -48.346 1.00 53.81 184 ALA A O 1
ATOM 1478 N N . SER A 1 185 ? 67.081 -27.905 -47.390 1.00 54.25 185 SER A N 1
ATOM 1479 C CA . SER A 1 185 ? 67.572 -29.032 -46.567 1.00 54.25 185 SER A CA 1
ATOM 1480 C C . SER A 1 185 ? 66.470 -29.763 -45.790 1.00 54.25 185 SER A C 1
ATOM 1482 O O . SER A 1 185 ? 65.912 -29.215 -44.840 1.00 54.25 185 SER A O 1
ATOM 1484 N N . ARG A 1 186 ? 66.229 -31.040 -46.119 1.00 47.25 186 ARG A N 1
ATOM 1485 C CA . ARG A 1 186 ? 66.595 -32.175 -45.242 1.00 47.25 186 ARG A CA 1
ATOM 1486 C C . ARG A 1 186 ? 66.296 -33.524 -45.895 1.00 47.25 186 ARG A C 1
ATOM 1488 O O . ARG A 1 186 ? 65.362 -33.662 -46.678 1.00 47.25 186 ARG A O 1
ATOM 1495 N N . GLN A 1 187 ? 67.110 -34.518 -45.553 1.00 47.28 187 GLN A N 1
ATOM 1496 C CA . GLN A 1 187 ? 66.954 -35.897 -46.005 1.00 47.28 187 GLN A CA 1
ATOM 1497 C C . GLN A 1 187 ? 66.026 -36.683 -45.073 1.00 47.28 187 GLN A C 1
ATOM 1499 O O . GLN A 1 187 ? 66.124 -36.587 -43.853 1.00 47.28 187 GLN A O 1
ATOM 1504 N N . HIS A 1 188 ? 65.166 -37.485 -45.694 1.00 54.47 188 HIS A N 1
ATOM 1505 C CA . HIS A 1 188 ? 64.924 -38.896 -45.384 1.00 54.47 188 HIS A CA 1
ATOM 1506 C C . HIS A 1 188 ? 65.537 -39.444 -44.074 1.00 54.47 188 HIS A C 1
ATOM 1508 O O . HIS A 1 188 ? 66.723 -39.765 -44.017 1.00 54.47 188 HIS A O 1
ATOM 1514 N N . THR A 1 189 ? 64.686 -39.683 -43.076 1.00 52.34 189 THR A N 1
ATOM 1515 C CA . THR A 1 189 ? 64.853 -40.770 -42.101 1.00 52.34 189 THR A CA 1
ATOM 1516 C C . THR A 1 189 ? 63.549 -41.565 -42.038 1.00 52.34 189 THR A C 1
ATOM 1518 O O . THR A 1 189 ? 62.462 -41.005 -42.177 1.00 52.34 189 THR A O 1
ATOM 1521 N N . VAL A 1 190 ? 63.657 -42.886 -41.892 1.00 56.03 190 VAL A N 1
ATOM 1522 C CA . VAL A 1 190 ? 62.527 -43.825 -41.817 1.00 56.03 190 VAL A CA 1
ATOM 1523 C C . VAL A 1 190 ? 62.613 -44.551 -40.483 1.00 56.03 190 VAL A C 1
ATOM 1525 O O . VAL A 1 190 ? 63.693 -45.011 -40.128 1.00 56.03 190 VAL A O 1
ATOM 1528 N N . ASN A 1 191 ? 61.490 -44.683 -39.778 1.00 45.44 191 ASN A N 1
ATOM 1529 C CA . ASN A 1 191 ? 61.287 -45.711 -38.757 1.00 45.44 191 ASN A CA 1
ATOM 1530 C C . ASN A 1 191 ? 59.777 -45.982 -38.592 1.00 45.44 191 ASN A C 1
ATOM 1532 O O . ASN A 1 191 ? 59.018 -45.016 -38.488 1.00 45.44 191 ASN A O 1
ATOM 1536 N N . PRO A 1 192 ? 59.332 -47.254 -38.604 1.00 61.25 192 PRO A N 1
ATOM 1537 C CA . PRO A 1 192 ? 57.946 -47.650 -38.348 1.00 61.25 192 PRO A CA 1
ATOM 1538 C C . PRO A 1 192 ? 57.832 -48.228 -36.893 1.00 61.25 192 PRO A C 1
ATOM 1540 O O . PRO A 1 192 ? 58.582 -47.741 -36.047 1.00 61.25 192 PRO A O 1
ATOM 1543 N N . P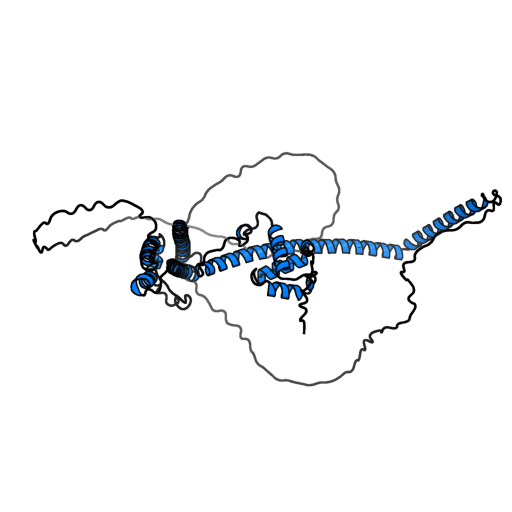RO A 1 193 ? 56.879 -49.106 -36.493 1.00 74.00 193 PRO A N 1
ATOM 1544 C CA . PRO A 1 193 ? 55.885 -48.670 -35.500 1.00 74.00 193 PRO A CA 1
ATOM 1545 C C . PRO A 1 193 ? 55.656 -49.596 -34.277 1.00 74.00 193 PRO A C 1
ATOM 1547 O O . PRO A 1 193 ? 55.823 -50.805 -34.362 1.00 74.00 193 PRO A O 1
ATOM 1550 N N . ASP A 1 194 ? 55.129 -49.025 -33.189 1.00 41.97 194 ASP A N 1
ATOM 1551 C CA . ASP A 1 194 ? 54.366 -49.691 -32.108 1.00 41.97 194 ASP A CA 1
ATOM 1552 C C . ASP A 1 194 ? 53.381 -48.622 -31.557 1.00 41.97 194 ASP A C 1
ATOM 1554 O O . ASP A 1 194 ? 53.801 -47.481 -31.373 1.00 41.97 194 ASP A O 1
ATOM 1558 N N . VAL A 1 195 ? 52.044 -48.771 -31.511 1.00 49.59 195 VAL A N 1
ATOM 1559 C CA . VAL A 1 195 ? 51.135 -49.752 -30.855 1.00 49.59 195 VAL A CA 1
ATOM 1560 C C . VAL A 1 195 ? 50.668 -49.269 -29.467 1.00 49.59 195 VAL A C 1
ATOM 1562 O O . VAL A 1 195 ? 51.477 -48.817 -28.669 1.00 49.59 195 VAL A O 1
ATOM 1565 N N . ALA A 1 196 ? 49.355 -49.429 -29.198 1.00 47.03 196 ALA A N 1
ATOM 1566 C CA . ALA A 1 196 ? 48.619 -49.109 -27.954 1.00 47.03 196 ALA A CA 1
ATOM 1567 C C . ALA A 1 196 ? 48.485 -47.596 -27.596 1.00 47.03 196 ALA A C 1
ATOM 1569 O O . ALA A 1 196 ? 49.448 -46.846 -27.676 1.00 47.03 196 ALA A O 1
ATOM 1570 N N . SER A 1 197 ? 47.322 -47.044 -27.201 1.00 50.56 197 SER A N 1
ATOM 1571 C CA . SER A 1 197 ? 45.980 -47.622 -26.957 1.00 50.56 197 SER A CA 1
ATOM 1572 C C . SER A 1 197 ? 44.828 -46.628 -27.232 1.00 50.56 197 SER A C 1
ATOM 1574 O O . SER A 1 197 ? 44.959 -45.431 -26.995 1.00 50.56 197 SER A O 1
ATOM 1576 N N . GLN A 1 198 ? 43.676 -47.162 -27.655 1.00 51.75 198 GLN A N 1
ATOM 1577 C CA . GLN A 1 198 ? 42.312 -46.606 -27.478 1.00 51.75 198 GLN A CA 1
ATOM 1578 C C . GLN A 1 198 ? 41.793 -46.933 -26.044 1.00 51.75 198 GLN A C 1
ATOM 1580 O O . GLN A 1 198 ? 42.499 -47.676 -25.358 1.00 51.75 198 GLN A O 1
ATOM 1585 N N . PRO A 1 199 ? 40.609 -46.486 -25.544 1.00 54.38 199 PRO A N 1
ATOM 1586 C CA . PRO A 1 199 ? 39.431 -45.887 -26.206 1.00 54.38 199 PRO A CA 1
ATOM 1587 C C . PRO A 1 199 ? 39.013 -44.537 -25.538 1.00 54.38 199 PRO A C 1
ATOM 1589 O O . PRO A 1 199 ? 39.835 -43.943 -24.850 1.00 54.38 199 PRO A O 1
ATOM 1592 N N . ALA A 1 200 ? 37.818 -43.945 -25.695 1.00 40.69 200 ALA A N 1
ATOM 1593 C CA . ALA A 1 200 ? 36.569 -44.359 -26.350 1.00 40.69 200 ALA A CA 1
ATOM 1594 C C . ALA A 1 200 ? 35.838 -43.174 -27.016 1.00 40.69 200 ALA A C 1
ATOM 1596 O O . ALA A 1 200 ? 36.223 -42.020 -26.848 1.00 40.69 200 ALA A O 1
ATOM 1597 N N . GLU A 1 201 ? 34.786 -43.489 -27.770 1.00 47.81 201 GLU A N 1
ATOM 1598 C CA . GLU A 1 201 ? 33.905 -42.542 -28.459 1.00 47.81 201 GLU A CA 1
ATOM 1599 C C . GLU A 1 201 ? 32.851 -41.944 -27.508 1.00 47.81 201 GLU A C 1
ATOM 1601 O O . GLU A 1 201 ? 32.300 -42.659 -26.672 1.00 47.81 201 GLU A O 1
ATOM 1606 N N . GLU A 1 202 ? 32.484 -40.677 -27.714 1.00 44.12 202 GLU A N 1
ATOM 1607 C CA . GLU A 1 202 ? 31.151 -40.157 -27.376 1.00 44.12 202 GLU A CA 1
ATOM 1608 C C . GLU A 1 202 ? 30.675 -39.223 -28.507 1.00 44.12 202 GLU A C 1
ATOM 1610 O O . GLU A 1 202 ? 31.491 -38.651 -29.234 1.00 44.12 202 GLU A O 1
ATOM 1615 N N . GLN A 1 203 ? 29.359 -39.153 -28.726 1.00 45.97 203 GLN A N 1
ATOM 1616 C CA . GLN A 1 203 ? 28.733 -38.687 -29.970 1.00 45.97 203 GLN A CA 1
ATOM 1617 C C . GLN A 1 203 ? 27.936 -37.387 -29.776 1.00 45.97 203 GLN A C 1
ATOM 1619 O O . GLN A 1 203 ? 27.030 -37.372 -28.950 1.00 45.97 203 GLN A O 1
ATOM 1624 N N . VAL A 1 204 ? 28.187 -36.372 -30.613 1.00 40.94 204 VAL A N 1
ATOM 1625 C CA . VAL A 1 204 ? 27.207 -35.390 -31.147 1.00 40.94 204 VAL A CA 1
ATOM 1626 C C . VAL A 1 204 ? 27.819 -34.906 -32.479 1.00 40.94 204 VAL A C 1
ATOM 1628 O O . VAL A 1 204 ? 28.895 -34.319 -32.460 1.00 40.94 204 VAL A O 1
ATOM 1631 N N . ASP A 1 205 ? 27.407 -35.343 -33.670 1.00 40.69 205 ASP A N 1
ATOM 1632 C CA . ASP A 1 205 ? 26.106 -35.224 -34.360 1.00 40.69 205 ASP A CA 1
ATOM 1633 C C . ASP A 1 205 ? 25.834 -33.812 -34.928 1.00 40.69 205 ASP A C 1
ATOM 1635 O O . ASP A 1 205 ? 25.354 -32.917 -34.239 1.00 40.69 205 ASP A O 1
ATOM 1639 N N . GLU A 1 206 ? 26.166 -33.623 -36.213 1.00 43.88 206 GLU A N 1
ATOM 1640 C CA . GLU A 1 206 ? 25.862 -32.419 -37.003 1.00 43.88 206 GLU A CA 1
ATOM 1641 C C . GLU A 1 206 ? 25.605 -32.808 -38.480 1.00 43.88 206 GLU A C 1
ATOM 1643 O O . GLU A 1 206 ? 26.419 -32.535 -39.366 1.00 43.88 206 GLU A O 1
ATOM 1648 N N . GLN A 1 207 ? 24.495 -33.508 -38.773 1.00 41.97 207 GLN A N 1
ATOM 1649 C CA . GLN A 1 207 ? 24.155 -33.872 -40.163 1.00 41.97 207 GLN A CA 1
ATOM 1650 C C . GLN A 1 207 ? 22.654 -33.866 -40.543 1.00 41.97 207 GLN A C 1
ATOM 1652 O O . GLN A 1 207 ? 22.167 -34.797 -41.183 1.00 41.97 207 GLN A O 1
ATOM 1657 N N . GLU A 1 208 ? 21.934 -32.767 -40.299 1.00 41.56 208 GLU A N 1
ATOM 1658 C CA . GLU A 1 208 ? 20.667 -32.462 -40.996 1.00 41.56 208 GLU A CA 1
ATOM 1659 C C . GLU A 1 208 ? 20.461 -30.945 -41.200 1.00 41.56 208 GLU A C 1
ATOM 1661 O O . GLU A 1 208 ? 20.892 -30.145 -40.380 1.00 41.56 208 GLU A O 1
ATOM 1666 N N . SER A 1 209 ? 19.778 -30.463 -42.247 1.00 42.38 209 SER A N 1
ATOM 1667 C CA . SER A 1 209 ? 19.596 -31.024 -43.597 1.00 42.38 209 SER A CA 1
ATOM 1668 C C . SER A 1 209 ? 19.188 -29.925 -44.594 1.00 42.38 209 SER A C 1
ATOM 1670 O O . SER A 1 209 ? 18.616 -28.893 -44.240 1.00 42.38 209 SER A O 1
ATOM 1672 N N . ARG A 1 210 ? 19.463 -30.133 -45.891 1.00 50.03 210 ARG A N 1
ATOM 1673 C CA . ARG A 1 210 ? 18.893 -29.307 -46.972 1.00 50.03 210 ARG A CA 1
ATOM 1674 C C . ARG A 1 210 ? 17.532 -29.870 -47.390 1.00 50.03 210 ARG A C 1
ATOM 1676 O O . ARG A 1 210 ? 17.482 -30.730 -48.269 1.00 50.03 210 ARG A O 1
ATOM 1683 N N . GLN A 1 211 ? 16.435 -29.328 -46.863 1.00 40.72 211 GLN A N 1
ATOM 1684 C CA . GLN A 1 211 ? 15.101 -29.520 -47.449 1.00 40.72 211 GLN A CA 1
ATOM 1685 C C . GLN A 1 211 ? 14.368 -28.206 -47.741 1.00 40.72 211 GLN A C 1
ATOM 1687 O O . GLN A 1 211 ? 14.725 -27.133 -47.262 1.00 40.72 211 GLN A O 1
ATOM 1692 N N . LYS A 1 212 ? 13.381 -28.298 -48.641 1.00 47.00 212 LYS A N 1
ATOM 1693 C CA . LYS A 1 212 ? 12.661 -27.166 -49.234 1.00 47.00 212 LYS A CA 1
ATOM 1694 C C . LYS A 1 212 ? 11.297 -26.990 -48.563 1.00 47.00 212 LYS A C 1
ATOM 1696 O O . LYS A 1 212 ? 10.495 -27.916 -48.576 1.00 47.00 212 LYS A O 1
ATOM 1701 N N . GLY A 1 213 ? 10.996 -25.775 -48.118 1.00 33.34 213 GLY A N 1
ATOM 1702 C CA . GLY A 1 213 ? 9.647 -25.304 -47.787 1.00 33.34 213 GLY A CA 1
ATOM 1703 C C . GLY A 1 213 ? 9.657 -23.773 -47.848 1.00 33.34 213 GLY A C 1
ATOM 1704 O O . GLY A 1 213 ? 10.469 -23.165 -47.169 1.00 33.34 213 GLY A O 1
ATOM 1705 N N . ALA A 1 214 ? 8.918 -23.067 -48.705 1.00 45.56 214 ALA A N 1
ATOM 1706 C CA . ALA A 1 214 ? 7.523 -23.248 -49.121 1.00 45.56 214 ALA A CA 1
ATOM 1707 C C . ALA A 1 214 ? 6.507 -23.027 -47.980 1.00 45.56 214 ALA A C 1
ATOM 1709 O O . ALA A 1 214 ? 5.609 -23.831 -47.757 1.00 45.56 214 ALA A O 1
ATOM 1710 N N . LYS A 1 215 ? 6.631 -21.885 -47.292 1.00 38.66 215 LYS A N 1
ATOM 1711 C CA . LYS A 1 215 ? 5.493 -21.167 -46.698 1.00 38.66 215 LYS A CA 1
ATOM 1712 C C . LYS A 1 215 ? 5.371 -19.833 -47.441 1.00 38.66 215 LYS A C 1
ATOM 1714 O O . LYS A 1 215 ? 6.338 -19.094 -47.543 1.00 38.66 215 LYS A O 1
ATOM 1719 N N . SER A 1 216 ? 4.304 -19.649 -48.213 1.00 40.91 216 SER A N 1
ATOM 1720 C CA . SER A 1 216 ? 2.975 -19.235 -47.733 1.00 40.91 216 SER A CA 1
ATOM 1721 C C . SER A 1 216 ? 2.908 -17.719 -47.555 1.00 40.91 216 SER A C 1
ATOM 1723 O O . SER A 1 216 ? 2.737 -17.217 -46.447 1.00 40.91 216 SER A O 1
ATOM 1725 N N . VAL A 1 217 ? 3.020 -17.003 -48.679 1.00 36.50 217 VAL A N 1
ATOM 1726 C CA . VAL A 1 217 ? 2.536 -15.622 -48.786 1.00 36.50 217 VAL A CA 1
ATOM 1727 C C . VAL A 1 217 ? 1.052 -15.645 -48.427 1.00 36.50 217 VAL A C 1
ATOM 1729 O O . VAL A 1 217 ? 0.277 -16.354 -49.072 1.00 36.50 217 VAL A O 1
ATOM 1732 N N . VAL A 1 218 ? 0.658 -14.898 -47.396 1.00 38.69 218 VAL A N 1
ATOM 1733 C CA . VAL A 1 218 ? -0.760 -14.657 -47.117 1.00 38.69 218 VAL A CA 1
ATOM 1734 C C . VAL A 1 218 ? -1.302 -13.846 -48.287 1.00 38.69 218 VAL A C 1
ATOM 1736 O O . VAL A 1 218 ? -0.869 -12.722 -48.524 1.00 38.69 218 VAL A O 1
ATOM 1739 N N . LYS A 1 219 ? -2.213 -14.443 -49.058 1.00 38.34 219 LYS A N 1
ATOM 1740 C CA . LYS A 1 219 ? -2.872 -13.772 -50.176 1.00 38.34 219 LYS A CA 1
ATOM 1741 C C . LYS A 1 219 ? -3.944 -12.832 -49.626 1.00 38.34 219 LYS A C 1
ATOM 1743 O O . LYS A 1 219 ? -5.131 -13.162 -49.647 1.00 38.34 219 LYS A O 1
ATOM 1748 N N . GLU A 1 220 ? -3.508 -11.676 -49.137 1.00 40.50 220 GLU A N 1
ATOM 1749 C CA . GLU A 1 220 ? -4.379 -10.537 -48.862 1.00 40.50 220 GLU A CA 1
ATOM 1750 C C . GLU A 1 220 ? -5.175 -10.236 -50.137 1.00 40.50 220 GLU A C 1
ATOM 1752 O O . GLU A 1 220 ? -4.635 -9.830 -51.166 1.00 40.50 220 GLU A O 1
ATOM 1757 N N . THR A 1 221 ? -6.454 -10.604 -50.113 1.00 36.88 221 THR A N 1
ATOM 1758 C CA . THR A 1 221 ? -7.321 -10.570 -51.288 1.00 36.88 221 THR A CA 1
ATOM 1759 C C . THR A 1 221 ? -8.244 -9.380 -51.121 1.00 36.88 221 THR A C 1
ATOM 1761 O O . THR A 1 221 ? -9.308 -9.496 -50.521 1.00 36.88 221 THR A O 1
ATOM 1764 N N . LEU A 1 222 ? -7.818 -8.245 -51.673 1.00 49.03 222 LEU A N 1
ATOM 1765 C CA . LEU A 1 222 ? -8.719 -7.148 -52.002 1.00 49.03 222 LEU A CA 1
ATOM 1766 C C . LEU A 1 222 ? -9.844 -7.698 -52.890 1.00 49.03 222 LEU A C 1
ATOM 1768 O O . LEU A 1 222 ? -9.610 -8.083 -54.037 1.00 49.03 222 LEU A O 1
ATOM 1772 N N . GLN A 1 223 ? -11.047 -7.769 -52.327 1.00 40.72 223 GLN A N 1
ATOM 1773 C CA . GLN A 1 223 ? -12.289 -7.863 -53.078 1.00 40.72 223 GLN A CA 1
ATOM 1774 C C . GLN A 1 223 ? -13.034 -6.549 -52.899 1.00 40.72 223 GLN A C 1
ATOM 1776 O O . GLN A 1 223 ? -13.707 -6.339 -51.892 1.00 40.72 223 GLN A O 1
ATOM 1781 N N . ASP A 1 224 ? -12.916 -5.684 -53.901 1.00 45.66 224 ASP A N 1
ATOM 1782 C CA . ASP A 1 224 ? -13.997 -4.764 -54.219 1.00 45.66 224 ASP A CA 1
ATOM 1783 C C . ASP A 1 224 ? -15.206 -5.597 -54.674 1.00 45.66 224 ASP A C 1
ATOM 1785 O O . ASP A 1 224 ? -15.103 -6.369 -55.630 1.00 45.66 224 ASP A O 1
ATOM 1789 N N . ASP A 1 225 ? -16.347 -5.426 -54.011 1.00 33.56 225 ASP A N 1
ATOM 1790 C CA . ASP A 1 225 ? -17.667 -5.741 -54.566 1.00 33.56 225 ASP A CA 1
ATOM 1791 C C . ASP A 1 225 ? -18.656 -4.678 -54.032 1.00 33.56 225 ASP A C 1
ATOM 1793 O O . ASP A 1 225 ? -18.616 -4.379 -52.833 1.00 33.56 225 ASP A O 1
ATOM 1797 N N . PRO A 1 226 ? -19.461 -4.001 -54.876 1.00 55.69 226 PRO A N 1
ATOM 1798 C CA . PRO A 1 226 ? -20.146 -2.766 -54.485 1.00 55.69 226 PRO A CA 1
ATOM 1799 C C . PRO A 1 226 ? -21.645 -2.952 -54.168 1.00 55.69 226 PRO A C 1
ATOM 1801 O O . PRO A 1 226 ? -22.224 -4.011 -54.375 1.00 55.69 226 PRO A O 1
ATOM 1804 N N . SER A 1 227 ? -22.293 -1.823 -53.846 1.00 38.09 227 SER A N 1
ATOM 1805 C CA . SER A 1 227 ? -23.748 -1.561 -53.916 1.00 38.09 227 SER A CA 1
ATOM 1806 C C . SER A 1 227 ? -24.685 -2.087 -52.815 1.00 38.09 227 SER A C 1
ATOM 1808 O O . SER A 1 227 ? -24.900 -3.282 -52.692 1.00 38.09 227 SER A O 1
ATOM 1810 N N . LEU A 1 228 ? -25.416 -1.118 -52.229 1.00 39.34 228 LEU A N 1
ATOM 1811 C CA . LEU A 1 228 ? -26.830 -1.168 -51.785 1.00 39.34 228 LEU A CA 1
ATOM 1812 C C . LEU A 1 228 ? -27.202 -2.135 -50.626 1.00 39.34 228 LEU A C 1
ATOM 1814 O O . LEU A 1 228 ? -26.803 -3.287 -50.599 1.00 39.34 228 LEU A O 1
ATOM 1818 N N . GLY A 1 229 ? -28.050 -1.773 -49.652 1.00 37.28 229 GLY A N 1
ATOM 1819 C CA . GLY A 1 229 ? -28.700 -0.484 -49.362 1.00 37.28 229 GLY A CA 1
ATOM 1820 C C . GLY A 1 229 ? -30.092 -0.639 -48.711 1.00 37.28 229 GLY A C 1
ATOM 1821 O O . GLY A 1 229 ? -30.988 -1.183 -49.342 1.00 37.28 229 GLY A O 1
ATOM 1822 N N . SER A 1 230 ? -30.270 -0.140 -47.478 1.00 42.94 230 SER A N 1
ATOM 1823 C CA . SER A 1 230 ? -31.547 0.115 -46.757 1.00 42.94 230 SER A CA 1
ATOM 1824 C C . SER A 1 230 ? -31.182 0.964 -45.522 1.00 42.94 230 SER A C 1
ATOM 1826 O O . SER A 1 230 ? -30.193 0.636 -44.875 1.00 42.94 230 SER A O 1
ATOM 1828 N N . GLN A 1 231 ? -31.755 2.135 -45.218 1.00 47.00 231 GLN A N 1
ATOM 1829 C CA . GLN A 1 231 ? -33.154 2.453 -44.871 1.00 47.00 231 GLN A CA 1
ATOM 1830 C C . GLN A 1 231 ? -33.684 1.712 -43.631 1.00 47.00 231 GLN A C 1
ATOM 1832 O O . GLN A 1 231 ? -34.337 0.679 -43.770 1.00 47.00 231 GLN A O 1
ATOM 1837 N N . HIS A 1 232 ? -33.352 2.231 -42.445 1.00 44.12 232 HIS A N 1
ATOM 1838 C CA . HIS A 1 232 ? -34.262 2.870 -41.466 1.00 44.12 232 HIS A CA 1
ATOM 1839 C C . HIS A 1 232 ? -33.505 4.147 -41.013 1.00 44.12 232 HIS A C 1
ATOM 1841 O O . HIS A 1 232 ? -32.283 4.079 -40.875 1.00 44.12 232 HIS A O 1
ATOM 1847 N N . ASP A 1 233 ? -34.067 5.350 -40.879 1.00 43.19 233 ASP A N 1
ATOM 1848 C CA . ASP A 1 233 ? -35.473 5.781 -40.797 1.00 43.19 233 ASP A CA 1
ATOM 1849 C C . ASP A 1 233 ? -36.247 5.124 -39.640 1.00 43.19 233 ASP A C 1
ATOM 1851 O O . ASP A 1 233 ? -37.056 4.233 -39.868 1.00 43.19 233 ASP A O 1
ATOM 1855 N N . ASP A 1 234 ? -35.969 5.574 -38.413 1.00 45.72 234 ASP A N 1
ATOM 1856 C CA . ASP A 1 234 ? -36.929 5.662 -37.298 1.00 45.72 234 ASP A CA 1
ATOM 1857 C C . ASP A 1 234 ? -36.455 6.772 -36.334 1.00 45.72 234 ASP A C 1
ATOM 1859 O O . ASP A 1 234 ? -35.253 6.913 -36.081 1.00 45.72 234 ASP A O 1
ATOM 1863 N N . ASP A 1 235 ? -37.386 7.589 -35.838 1.00 43.56 235 ASP A N 1
ATOM 1864 C CA . ASP A 1 235 ? -37.127 8.713 -34.930 1.00 43.56 235 ASP A CA 1
ATOM 1865 C C . ASP A 1 235 ? -36.942 8.263 -33.465 1.00 43.56 235 ASP A C 1
ATOM 1867 O O . ASP A 1 235 ? -37.624 7.348 -33.003 1.00 43.56 235 ASP A O 1
ATOM 1871 N N . ASP A 1 236 ? -36.139 8.997 -32.683 1.00 46.41 236 ASP A N 1
ATOM 1872 C CA . ASP A 1 236 ? -36.444 9.205 -31.257 1.00 46.41 236 ASP A CA 1
ATOM 1873 C C . ASP A 1 236 ? -36.017 10.613 -30.795 1.00 46.41 236 ASP A C 1
ATOM 1875 O O . ASP A 1 236 ? -34.967 11.131 -31.189 1.00 46.41 236 ASP A O 1
ATOM 1879 N N . ASP A 1 237 ? -36.856 11.247 -29.975 1.00 47.19 237 ASP A N 1
ATOM 1880 C CA . ASP A 1 237 ? -36.747 12.646 -29.543 1.00 47.19 237 ASP A CA 1
ATOM 1881 C C . ASP A 1 237 ? -36.383 12.722 -28.055 1.00 47.19 237 ASP A C 1
ATOM 1883 O O . ASP A 1 237 ? -37.241 12.774 -27.172 1.00 47.19 237 ASP A O 1
ATOM 1887 N N . SER A 1 238 ? -35.078 12.768 -27.772 1.00 50.75 238 SER A N 1
ATOM 1888 C CA . SER A 1 238 ? -34.553 13.017 -26.425 1.00 50.75 238 SER A CA 1
ATOM 1889 C C . SER A 1 238 ? -33.880 14.390 -26.308 1.00 50.75 238 SER A C 1
ATOM 1891 O O . SER A 1 238 ? -32.712 14.506 -25.928 1.00 50.75 238 SER A O 1
ATOM 1893 N N . ARG A 1 239 ? -34.639 15.443 -26.629 1.00 43.94 239 ARG A N 1
ATOM 1894 C CA . ARG A 1 239 ? -34.466 16.832 -26.162 1.00 43.94 239 ARG A CA 1
ATOM 1895 C C . ARG A 1 239 ? -33.793 16.932 -24.776 1.00 43.94 239 ARG A C 1
ATOM 1897 O O . ARG A 1 239 ? -34.454 16.830 -23.744 1.00 43.94 239 ARG A O 1
ATOM 1904 N N . ILE A 1 240 ? -32.483 17.192 -24.744 1.00 37.94 240 ILE A N 1
ATOM 1905 C CA . ILE A 1 240 ? -31.760 17.524 -23.505 1.00 37.94 240 ILE A CA 1
ATOM 1906 C C . ILE A 1 240 ? -31.995 19.005 -23.202 1.00 37.94 240 ILE A C 1
ATOM 1908 O O . ILE A 1 240 ? -31.400 19.880 -23.830 1.00 37.94 240 ILE A O 1
ATOM 1912 N N . GLU A 1 241 ? -32.874 19.294 -22.244 1.00 41.69 241 GLU A N 1
ATOM 1913 C CA . GLU A 1 241 ? -33.069 20.658 -21.754 1.00 41.69 241 GLU A CA 1
ATOM 1914 C C . GLU A 1 241 ? -31.925 21.063 -20.818 1.00 41.69 241 GLU A C 1
ATOM 1916 O O . GLU A 1 241 ? -31.664 20.408 -19.808 1.00 41.69 241 GLU A O 1
ATOM 1921 N N . SER A 1 242 ? -31.248 22.166 -21.139 1.00 46.00 242 SER A N 1
ATOM 1922 C CA . SER A 1 242 ? -30.262 22.774 -20.245 1.00 46.00 242 SER A CA 1
ATOM 1923 C C . SER A 1 242 ? -30.963 23.339 -19.002 1.00 46.00 242 SER A C 1
ATOM 1925 O O . SER A 1 242 ? -31.834 24.201 -19.162 1.00 46.00 242 SER A O 1
ATOM 1927 N N . PRO A 1 243 ? -30.597 22.931 -17.771 1.00 48.84 243 PRO A N 1
ATOM 1928 C CA . PRO A 1 243 ? -31.165 23.527 -16.570 1.00 48.84 243 PRO A CA 1
ATOM 1929 C C . PRO A 1 243 ? -30.776 25.007 -16.464 1.00 48.84 243 PRO A C 1
ATOM 1931 O O . PRO A 1 243 ? -29.626 25.396 -16.680 1.00 48.84 243 PRO A O 1
ATOM 1934 N N . VAL A 1 244 ? -31.777 25.826 -16.146 1.00 38.97 244 VAL A N 1
ATOM 1935 C CA . VAL A 1 244 ? -31.680 27.280 -15.965 1.00 38.97 244 VAL A CA 1
ATOM 1936 C C . VAL A 1 244 ? -30.722 27.626 -14.819 1.00 38.97 244 VAL A C 1
ATOM 1938 O O . VAL A 1 244 ? -30.664 26.919 -13.817 1.00 38.97 244 VAL A O 1
ATOM 1941 N N . ALA A 1 245 ? -29.993 28.738 -14.951 1.00 42.28 245 ALA A N 1
ATOM 1942 C CA . ALA A 1 245 ? -29.208 29.295 -13.853 1.00 42.28 245 ALA A CA 1
ATOM 1943 C C . ALA A 1 245 ? -30.141 29.844 -12.758 1.00 42.28 245 ALA A C 1
ATOM 1945 O O . ALA A 1 245 ? -30.896 30.784 -13.005 1.00 42.28 245 ALA A O 1
ATOM 1946 N N . GLU A 1 246 ? -30.087 29.257 -11.564 1.00 43.22 246 GLU A N 1
ATOM 1947 C CA . GLU A 1 246 ? -30.875 29.676 -10.402 1.00 43.22 246 GLU A CA 1
ATOM 1948 C C . GLU A 1 246 ? -30.095 30.705 -9.562 1.00 43.22 2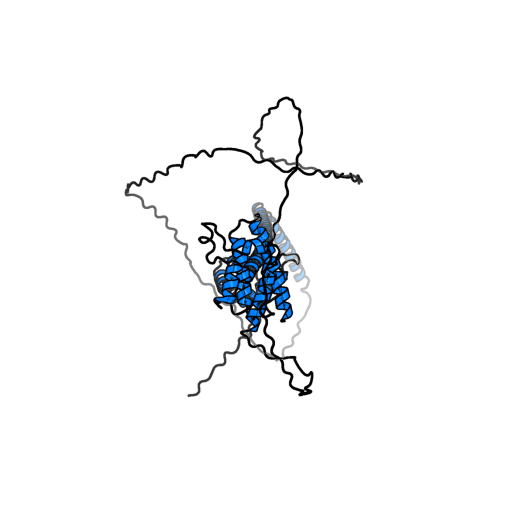46 GLU A C 1
ATOM 1950 O O . GLU A 1 246 ? -28.919 30.510 -9.248 1.00 43.22 246 GLU A O 1
ATOM 1955 N N . GLU A 1 247 ? -30.736 31.827 -9.228 1.00 41.00 247 GLU A N 1
ATOM 1956 C CA . GLU A 1 247 ? -30.125 32.913 -8.454 1.00 41.00 247 GLU A CA 1
ATOM 1957 C C . GLU A 1 247 ? -30.012 32.540 -6.967 1.00 41.00 247 GLU A C 1
ATOM 1959 O O . GLU A 1 247 ? -31.004 32.197 -6.324 1.00 41.00 247 GLU A O 1
ATOM 1964 N N . VAL A 1 248 ? -28.815 32.678 -6.384 1.00 42.03 248 VAL A N 1
ATOM 1965 C CA . VAL A 1 248 ? -28.599 32.528 -4.935 1.00 42.03 248 VAL A CA 1
ATOM 1966 C C . VAL A 1 248 ? -28.486 33.920 -4.293 1.00 42.03 248 VAL A C 1
ATOM 1968 O O . VAL A 1 248 ? -27.615 34.691 -4.697 1.00 42.03 248 VAL A O 1
ATOM 1971 N N . PRO A 1 249 ? -29.328 34.271 -3.301 1.00 47.50 249 PRO A N 1
ATOM 1972 C CA . PRO A 1 249 ? -29.325 35.605 -2.702 1.00 47.50 249 PRO A CA 1
ATOM 1973 C C . PRO A 1 249 ? -28.212 35.787 -1.656 1.00 47.50 249 PRO A C 1
ATOM 1975 O O . PRO A 1 249 ? -28.092 35.006 -0.712 1.00 47.50 249 PRO A O 1
ATOM 1978 N N . GLU A 1 250 ? -27.451 36.878 -1.762 1.00 39.09 250 GLU A N 1
ATOM 1979 C CA . GLU A 1 250 ? -26.545 37.331 -0.699 1.00 39.09 250 GLU A CA 1
ATOM 1980 C C . GLU A 1 250 ? -27.314 38.031 0.433 1.00 39.09 250 GLU A C 1
ATOM 1982 O O . GLU A 1 250 ? -28.057 38.976 0.176 1.00 39.09 250 GLU A O 1
ATOM 1987 N N . HIS A 1 251 ? -27.063 37.667 1.699 1.00 38.44 251 HIS A N 1
ATOM 1988 C CA . HIS A 1 251 ? -27.311 38.576 2.826 1.00 38.44 251 HIS A CA 1
ATOM 1989 C C . HIS A 1 251 ? -26.476 38.268 4.089 1.00 38.44 251 HIS A C 1
ATOM 1991 O O . HIS A 1 251 ? -26.585 37.206 4.689 1.00 38.44 251 HIS A O 1
ATOM 1997 N N . ALA A 1 252 ? -25.764 39.305 4.549 1.00 34.16 252 ALA A N 1
ATOM 1998 C CA . ALA A 1 252 ? -25.452 39.630 5.952 1.00 34.16 252 ALA A CA 1
ATOM 1999 C C . ALA A 1 252 ? -24.495 38.740 6.798 1.00 34.16 252 ALA A C 1
ATOM 2001 O O . ALA A 1 252 ? -24.917 37.939 7.622 1.00 34.16 252 ALA A O 1
ATOM 2002 N N . ALA A 1 253 ? -23.212 39.125 6.746 1.00 34.62 253 ALA A N 1
ATOM 2003 C CA . ALA A 1 253 ? -22.419 39.637 7.885 1.00 34.62 253 ALA A CA 1
ATOM 2004 C C . ALA A 1 253 ? -22.014 38.738 9.088 1.00 34.62 253 ALA A C 1
ATOM 2006 O O . ALA A 1 253 ? -22.830 38.308 9.896 1.00 34.62 253 ALA A O 1
ATOM 2007 N N . GLY A 1 254 ? -20.693 38.672 9.314 1.00 32.28 254 GLY A N 1
ATOM 2008 C CA . GLY A 1 254 ? -20.026 38.282 10.567 1.00 32.28 254 GLY A CA 1
ATOM 2009 C C . GLY A 1 254 ? -18.507 38.507 10.455 1.00 32.28 254 GLY A C 1
ATOM 2010 O O . GLY A 1 254 ? -17.874 37.914 9.588 1.00 32.28 254 GLY A O 1
ATOM 2011 N N . THR A 1 255 ? -17.936 39.418 11.249 1.00 43.16 255 THR A N 1
ATOM 2012 C CA . THR A 1 255 ? -16.572 39.984 11.077 1.00 43.16 255 THR A CA 1
ATOM 2013 C C . THR A 1 255 ? -15.521 39.407 12.069 1.00 43.16 255 THR A C 1
ATOM 2015 O O . THR A 1 255 ? -15.898 38.603 12.921 1.00 43.16 255 THR A O 1
ATOM 2018 N N . PRO A 1 256 ? -14.203 39.705 11.924 1.00 47.94 256 PRO A N 1
ATOM 2019 C CA . PRO A 1 256 ? -13.124 38.769 12.287 1.00 47.94 256 PRO A CA 1
ATOM 2020 C C . PRO A 1 256 ? -12.456 39.025 13.655 1.00 47.94 256 PRO A C 1
ATOM 2022 O O . PRO A 1 256 ? -12.866 39.894 14.421 1.00 47.94 256 PRO A O 1
ATOM 2025 N N . HIS A 1 257 ? -11.380 38.273 13.921 1.00 33.50 257 HIS A N 1
ATOM 2026 C CA . HIS A 1 257 ? -10.443 38.465 15.030 1.00 33.50 257 HIS A CA 1
ATOM 2027 C C . HIS A 1 257 ? -9.088 38.968 14.493 1.00 33.50 257 HIS A C 1
ATOM 2029 O O . HIS A 1 257 ? -8.526 38.349 13.592 1.00 33.50 257 HIS A O 1
ATOM 2035 N N . ASP A 1 258 ? -8.569 40.063 15.054 1.00 37.47 258 ASP A N 1
ATOM 2036 C CA . ASP A 1 258 ? -7.220 40.595 14.789 1.00 37.47 258 ASP A CA 1
ATOM 2037 C C . ASP A 1 258 ? -6.170 40.007 15.750 1.00 37.47 258 ASP A C 1
ATOM 2039 O O . ASP A 1 258 ? -6.516 39.559 16.847 1.00 37.47 258 ASP A O 1
ATOM 2043 N N . GLY A 1 259 ? -4.891 40.077 15.364 1.00 35.03 259 GLY A N 1
ATOM 2044 C CA . GLY A 1 259 ? -3.727 39.745 16.199 1.00 35.03 259 GLY A CA 1
ATOM 2045 C C . GLY A 1 259 ? -2.781 38.719 15.549 1.00 35.03 259 GLY A C 1
ATOM 2046 O O . GLY A 1 259 ? -3.237 37.707 15.031 1.00 35.03 259 GLY A O 1
ATOM 2047 N N . ASP A 1 260 ? -1.460 38.901 15.555 1.00 33.97 260 ASP A N 1
ATOM 2048 C CA . ASP A 1 260 ? -0.685 40.088 15.949 1.00 33.97 260 ASP A CA 1
ATOM 2049 C C . ASP A 1 260 ? 0.649 40.115 15.171 1.00 33.97 260 ASP A C 1
ATOM 2051 O O . ASP A 1 260 ? 1.082 39.088 14.642 1.00 33.97 260 ASP A O 1
ATOM 2055 N N . ALA A 1 261 ? 1.290 41.279 15.055 1.00 37.16 261 ALA A N 1
ATOM 2056 C CA . ALA A 1 261 ? 2.481 41.452 14.221 1.00 37.16 261 ALA A CA 1
ATOM 2057 C C . ALA A 1 261 ? 3.784 41.201 15.001 1.00 37.16 261 ALA A C 1
ATOM 2059 O O . ALA A 1 261 ? 4.064 41.877 15.989 1.00 37.16 261 ALA A O 1
ATOM 2060 N N . VAL A 1 262 ? 4.623 40.285 14.503 1.00 45.97 262 VAL A N 1
ATOM 2061 C CA . VAL A 1 262 ? 6.010 40.112 14.966 1.00 45.97 262 VAL A CA 1
ATOM 2062 C C . VAL A 1 262 ? 6.970 40.468 13.835 1.00 45.97 262 VAL A C 1
ATOM 2064 O O . VAL A 1 262 ? 7.024 39.812 12.799 1.00 45.97 262 VAL A O 1
ATOM 2067 N N . GLU A 1 263 ? 7.710 41.545 14.065 1.00 45.69 263 GLU A N 1
ATOM 2068 C CA . GLU A 1 263 ? 8.815 42.053 13.255 1.00 45.69 263 GLU A CA 1
ATOM 2069 C C . GLU A 1 263 ? 10.053 41.151 13.432 1.00 45.69 263 GLU A C 1
ATOM 2071 O O . GLU A 1 263 ? 10.308 40.650 14.530 1.00 45.69 263 GLU A O 1
ATOM 2076 N N . THR A 1 264 ? 10.823 40.883 12.372 1.00 39.94 264 THR A N 1
ATOM 2077 C CA . THR A 1 264 ? 12.094 40.135 12.473 1.00 39.94 264 THR A CA 1
ATOM 2078 C C . THR A 1 264 ? 13.041 40.531 11.339 1.00 39.94 264 THR A C 1
ATOM 2080 O O . THR A 1 264 ? 12.687 40.399 10.171 1.00 39.94 264 THR A O 1
ATOM 2083 N N . ASP A 1 265 ? 14.236 41.017 11.686 1.00 36.75 265 ASP A N 1
ATOM 2084 C CA . ASP A 1 265 ? 15.265 41.454 10.733 1.00 36.75 265 ASP A CA 1
ATOM 2085 C C . ASP A 1 265 ? 15.894 40.292 9.938 1.00 36.75 265 ASP A C 1
ATOM 2087 O O . ASP A 1 265 ? 16.295 39.278 10.516 1.00 36.75 265 ASP A O 1
ATOM 2091 N N . GLU A 1 266 ? 16.110 40.494 8.633 1.00 45.75 266 GLU A N 1
ATOM 2092 C CA . GLU A 1 266 ? 17.119 39.754 7.860 1.00 45.75 266 GLU A CA 1
ATOM 2093 C C . GLU A 1 266 ? 18.469 40.499 7.894 1.00 45.75 266 GLU A C 1
ATOM 2095 O O . GLU A 1 266 ? 18.554 41.630 7.407 1.00 45.75 266 GLU A O 1
ATOM 2100 N N . PRO A 1 267 ? 19.556 39.892 8.406 1.00 54.28 267 PRO A N 1
ATOM 2101 C CA . PRO A 1 267 ? 20.899 40.446 8.276 1.00 54.28 267 PRO A CA 1
ATOM 2102 C C . PRO A 1 267 ? 21.566 40.020 6.955 1.00 54.28 267 PRO A C 1
ATOM 2104 O O . PRO A 1 267 ? 21.729 38.831 6.676 1.00 54.28 267 PRO A O 1
ATOM 2107 N N . GLU A 1 268 ? 22.034 40.996 6.172 1.00 46.38 268 GLU A N 1
ATOM 2108 C CA . GLU A 1 268 ? 22.855 40.758 4.974 1.00 46.38 268 GLU A CA 1
ATOM 2109 C C . GLU A 1 268 ? 24.143 39.967 5.299 1.00 46.38 268 GLU A C 1
ATOM 2111 O O . GLU A 1 268 ? 24.767 40.163 6.346 1.00 46.38 268 GLU A O 1
ATOM 2116 N N . SER A 1 269 ? 24.599 39.114 4.371 1.00 40.81 269 SER A N 1
ATOM 2117 C CA . SER A 1 269 ? 25.861 38.363 4.496 1.00 40.81 269 SER A CA 1
ATOM 2118 C C . SER A 1 269 ? 26.759 38.557 3.259 1.00 40.81 269 SER A C 1
ATOM 2120 O O . SER A 1 269 ? 26.236 38.606 2.143 1.00 40.81 269 SER A O 1
ATOM 2122 N N . PRO A 1 270 ? 28.090 38.734 3.408 1.00 54.25 270 PRO A N 1
ATOM 2123 C CA . PRO A 1 270 ? 28.852 39.503 2.429 1.00 54.25 270 PRO A CA 1
ATOM 2124 C C . PRO A 1 270 ? 29.558 38.717 1.314 1.00 54.25 270 PRO A C 1
ATOM 2126 O O . PRO A 1 270 ? 30.033 37.592 1.452 1.00 54.25 270 PRO A O 1
ATOM 2129 N N . TYR A 1 271 ? 29.729 39.464 0.228 1.00 37.88 271 TYR A N 1
ATOM 2130 C CA . TYR A 1 271 ? 30.601 39.279 -0.929 1.00 37.88 271 TYR A CA 1
ATOM 2131 C C . TYR A 1 271 ? 32.006 38.703 -0.628 1.00 37.88 271 TYR A C 1
ATOM 2133 O O . TYR A 1 271 ? 32.751 39.246 0.189 1.00 37.88 271 TYR A O 1
ATOM 2141 N N . VAL A 1 272 ? 32.442 37.711 -1.414 1.00 42.81 272 VAL A N 1
ATOM 2142 C CA . VAL A 1 272 ? 33.867 37.404 -1.664 1.00 42.81 272 VAL A CA 1
ATOM 2143 C C . VAL A 1 272 ? 34.044 36.946 -3.114 1.00 42.81 272 VAL A C 1
ATOM 2145 O O . VAL A 1 272 ? 33.171 36.284 -3.667 1.00 42.81 272 VAL A O 1
ATOM 2148 N N . ALA A 1 273 ? 35.153 37.333 -3.751 1.00 39.91 273 ALA A N 1
ATOM 2149 C CA . ALA A 1 273 ? 35.332 37.246 -5.204 1.00 39.91 273 ALA A CA 1
ATOM 2150 C C . ALA A 1 273 ? 36.513 36.354 -5.626 1.00 39.91 273 ALA A C 1
ATOM 2152 O O . ALA A 1 273 ? 37.530 36.303 -4.934 1.00 39.91 273 ALA A O 1
ATOM 2153 N N . ALA A 1 274 ? 36.413 35.729 -6.808 1.00 34.34 274 ALA A N 1
ATOM 2154 C CA . ALA A 1 274 ? 37.523 35.037 -7.467 1.00 34.34 274 ALA A CA 1
ATOM 2155 C C . ALA A 1 274 ? 37.416 35.066 -9.012 1.00 34.34 274 ALA A C 1
ATOM 2157 O O . ALA A 1 274 ? 36.475 34.532 -9.583 1.00 34.34 274 ALA A O 1
ATOM 2158 N N . ALA A 1 275 ? 38.414 35.706 -9.632 1.00 36.81 275 ALA A N 1
ATOM 2159 C CA . ALA A 1 275 ? 38.983 35.552 -10.984 1.00 36.81 275 ALA A CA 1
ATOM 2160 C C . ALA A 1 275 ? 38.150 35.057 -12.204 1.00 36.81 275 ALA A C 1
ATOM 2162 O O . ALA A 1 275 ? 37.678 33.928 -12.277 1.00 36.81 275 ALA A O 1
ATOM 2163 N N . GLU A 1 276 ? 38.160 35.903 -13.243 1.00 32.12 276 GLU A N 1
ATOM 2164 C CA . GLU A 1 276 ? 38.642 35.641 -14.623 1.00 32.12 276 GLU A CA 1
ATOM 2165 C C . GLU A 1 276 ? 39.214 34.239 -14.981 1.00 32.12 276 GLU A C 1
ATOM 2167 O O . GLU A 1 276 ? 39.915 33.627 -14.183 1.00 32.12 276 GLU A O 1
ATOM 2172 N N . ALA A 1 277 ? 39.105 33.725 -16.220 1.00 36.41 277 ALA A N 1
ATOM 2173 C CA . ALA A 1 277 ? 38.469 34.220 -17.459 1.00 36.41 277 ALA A CA 1
ATOM 2174 C C . ALA A 1 277 ? 38.398 33.104 -18.543 1.00 36.41 277 ALA A C 1
ATOM 2176 O O . ALA A 1 277 ? 38.926 32.015 -18.338 1.00 36.41 277 ALA A O 1
ATOM 2177 N N . ALA A 1 278 ? 37.818 33.442 -19.713 1.00 41.91 278 ALA A N 1
ATOM 2178 C CA . ALA A 1 278 ? 38.023 32.891 -21.076 1.00 41.91 278 ALA A CA 1
ATOM 2179 C C . ALA A 1 278 ? 36.735 32.479 -21.834 1.00 41.91 278 ALA A C 1
ATOM 2181 O O . ALA A 1 278 ? 35.943 31.647 -21.409 1.00 41.91 278 ALA A O 1
ATOM 2182 N N . HIS A 1 279 ? 36.570 33.090 -23.011 1.00 37.31 279 HIS A N 1
ATOM 2183 C CA . HIS A 1 279 ? 35.512 32.913 -24.014 1.00 37.31 279 HIS A CA 1
ATOM 2184 C C . HIS A 1 279 ? 35.234 31.469 -24.490 1.00 37.31 279 HIS A C 1
ATOM 2186 O O . HIS A 1 279 ? 36.175 30.732 -24.768 1.00 37.31 279 HIS A O 1
ATOM 2192 N N . LEU A 1 280 ? 33.974 31.185 -24.871 1.00 36.44 280 LEU A N 1
ATOM 2193 C CA . LEU A 1 280 ? 33.509 31.244 -26.282 1.00 36.44 280 LEU A CA 1
ATOM 2194 C C . LEU A 1 280 ? 31.965 31.168 -26.417 1.00 36.44 280 LEU A C 1
ATOM 2196 O O . LEU A 1 280 ? 31.276 30.731 -25.503 1.00 36.44 280 LEU A O 1
ATOM 2200 N N . LYS A 1 281 ? 31.422 31.634 -27.557 1.00 41.53 281 LYS A N 1
ATOM 2201 C CA . LYS A 1 281 ? 29.995 31.528 -27.970 1.00 41.53 281 LYS A CA 1
ATOM 2202 C C . LYS A 1 281 ? 29.863 30.451 -29.067 1.00 41.53 281 LYS A C 1
ATOM 2204 O O . LYS A 1 281 ? 30.817 30.306 -29.832 1.00 41.53 281 LYS A O 1
ATOM 2209 N N . PRO A 1 282 ? 28.735 29.717 -29.181 1.00 44.38 282 PRO A N 1
ATOM 2210 C CA . PRO A 1 282 ? 27.529 30.176 -29.911 1.00 44.38 282 PRO A CA 1
ATOM 2211 C C . PRO A 1 282 ? 26.225 29.968 -29.094 1.00 44.38 282 PRO A C 1
ATOM 2213 O O . PRO A 1 282 ? 26.197 29.153 -28.188 1.00 44.38 282 PRO A O 1
ATOM 2216 N N . SER A 1 283 ? 25.121 30.711 -29.252 1.00 32.81 283 SER A N 1
ATOM 2217 C CA . SER A 1 283 ? 24.398 31.198 -30.447 1.00 32.81 283 SER A CA 1
ATOM 2218 C C . SER A 1 283 ? 23.494 30.166 -31.149 1.00 32.81 283 SER A C 1
ATOM 2220 O O . SER A 1 283 ? 23.790 29.729 -32.257 1.00 32.81 283 SER A O 1
ATOM 2222 N N . SER A 1 284 ? 22.317 29.902 -30.573 1.00 40.16 284 SER A N 1
ATOM 2223 C CA . SER A 1 284 ? 21.039 29.924 -31.315 1.00 40.16 284 SER A CA 1
ATOM 2224 C C . SER A 1 284 ? 19.885 30.259 -30.351 1.00 40.16 284 SER A C 1
ATOM 2226 O O . SER A 1 284 ? 20.052 30.146 -29.139 1.00 40.16 284 SER A O 1
ATOM 2228 N N . HIS A 1 285 ? 18.762 30.770 -30.867 1.00 33.91 285 HIS A N 1
ATOM 2229 C CA . HIS A 1 285 ? 17.687 31.380 -30.072 1.00 33.91 285 HIS A CA 1
ATOM 2230 C C . HIS A 1 285 ? 16.331 30.999 -30.675 1.00 33.91 285 HIS A C 1
ATOM 2232 O O . HIS A 1 285 ? 16.032 31.396 -31.799 1.00 33.91 285 HIS A O 1
ATOM 2238 N N . ILE A 1 286 ? 15.505 30.253 -29.937 1.00 35.16 286 ILE A N 1
ATOM 2239 C CA . ILE A 1 286 ? 14.118 29.938 -30.311 1.00 35.16 286 ILE A CA 1
ATOM 2240 C C . ILE A 1 286 ? 13.251 30.133 -29.067 1.00 35.16 286 ILE A C 1
ATOM 2242 O O . ILE A 1 286 ? 13.441 29.452 -28.063 1.00 35.16 286 ILE A O 1
ATOM 2246 N N . THR A 1 287 ? 12.316 31.076 -29.138 1.00 38.72 287 THR A N 1
ATOM 2247 C CA . THR A 1 287 ? 11.356 31.401 -28.075 1.00 38.72 287 THR A CA 1
ATOM 2248 C C . THR A 1 287 ? 9.932 31.079 -28.540 1.00 38.72 287 THR A C 1
ATOM 2250 O O . THR A 1 287 ? 9.559 31.495 -29.640 1.00 38.72 287 THR A O 1
ATOM 2253 N N . PRO A 1 288 ? 9.113 30.373 -27.739 1.00 36.91 288 PRO A N 1
ATOM 2254 C CA . PRO A 1 288 ? 7.675 30.281 -27.971 1.00 36.91 288 PRO A CA 1
ATOM 2255 C C . PRO A 1 288 ? 6.971 31.583 -27.523 1.00 36.91 288 PRO A C 1
ATOM 2257 O O . PRO A 1 288 ? 7.480 32.269 -26.635 1.00 36.91 288 PRO A O 1
ATOM 2260 N N . PRO A 1 289 ? 5.819 31.950 -28.115 1.00 47.12 289 PRO A N 1
ATOM 2261 C CA . PRO A 1 289 ? 5.097 33.167 -27.754 1.00 47.12 289 PRO A CA 1
ATOM 2262 C C . PRO A 1 289 ? 4.176 32.970 -26.541 1.00 47.12 289 PRO A C 1
ATOM 2264 O O . PRO A 1 289 ? 3.361 32.048 -26.499 1.00 47.12 289 PRO A O 1
ATOM 2267 N N . GLU A 1 290 ? 4.263 33.896 -25.592 1.00 31.22 290 GLU A N 1
ATOM 2268 C CA . GLU A 1 290 ? 3.365 34.021 -24.441 1.00 31.22 290 GLU A CA 1
ATOM 2269 C C . GLU A 1 290 ? 2.135 34.887 -24.797 1.00 31.22 290 GLU A C 1
ATOM 2271 O O . GLU A 1 290 ? 2.168 35.665 -25.756 1.00 31.22 290 GLU A O 1
ATOM 2276 N N . ARG A 1 291 ? 1.019 34.743 -24.066 1.00 36.31 291 ARG A N 1
ATOM 2277 C CA . ARG A 1 291 ? -0.226 35.503 -24.300 1.00 36.31 291 ARG A CA 1
ATOM 2278 C C . ARG A 1 291 ? -0.605 36.331 -23.076 1.00 36.31 291 ARG A C 1
ATOM 2280 O O . ARG A 1 291 ? -1.061 35.784 -22.078 1.00 36.31 291 ARG A O 1
ATOM 2287 N N . GLU A 1 292 ? -0.496 37.648 -23.201 1.00 32.38 292 GLU A N 1
ATOM 2288 C CA . GLU A 1 292 ? -1.014 38.591 -22.209 1.00 32.38 292 GLU A CA 1
ATOM 2289 C C . GLU A 1 292 ? -2.552 38.669 -22.231 1.00 32.38 292 GLU A C 1
ATOM 2291 O O . GLU A 1 292 ? -3.179 38.674 -23.293 1.00 32.38 292 GLU A O 1
ATOM 2296 N N . LEU A 1 293 ? -3.151 38.843 -21.050 1.00 33.72 293 LEU A N 1
ATOM 2297 C CA . LEU A 1 293 ? -4.467 39.457 -20.869 1.00 33.72 293 LEU A CA 1
ATOM 2298 C C . LEU A 1 293 ? -4.343 40.511 -19.761 1.00 33.72 293 LEU A C 1
ATOM 2300 O O . LEU A 1 293 ? -3.969 40.196 -18.634 1.00 33.72 293 LEU A O 1
ATOM 2304 N N . GLY A 1 294 ? -4.599 41.776 -20.101 1.00 30.06 294 GLY A N 1
ATOM 2305 C CA . GLY A 1 294 ? -4.347 42.915 -19.214 1.00 30.06 294 GLY A CA 1
ATOM 2306 C C . GLY A 1 294 ? -5.493 43.240 -18.250 1.00 30.06 294 GLY A C 1
ATOM 2307 O O . GLY A 1 294 ? -6.659 42.964 -18.530 1.00 30.06 294 GLY A O 1
ATOM 2308 N N . ALA A 1 295 ? -5.162 43.916 -17.147 1.00 31.23 295 ALA A N 1
ATOM 2309 C CA . ALA A 1 295 ? -6.115 44.446 -16.169 1.00 31.23 295 ALA A CA 1
ATOM 2310 C C . ALA A 1 295 ? -6.003 45.980 -16.057 1.00 31.23 295 ALA A C 1
ATOM 2312 O O . ALA A 1 295 ? -4.901 46.529 -16.025 1.00 31.23 295 ALA A O 1
ATOM 2313 N N . LEU A 1 296 ? -7.140 46.686 -15.978 1.00 29.86 296 LEU A N 1
ATOM 2314 C CA . LEU A 1 296 ? -7.195 48.155 -15.965 1.00 29.86 296 LEU A CA 1
ATOM 2315 C C . LEU A 1 296 ? -7.811 48.736 -14.680 1.00 29.86 296 LEU A C 1
ATOM 2317 O O . LEU A 1 296 ? -9.019 48.718 -14.490 1.00 29.86 296 LEU A O 1
ATOM 2321 N N . SER A 1 297 ? -6.945 49.356 -13.873 1.00 31.06 297 SER A N 1
ATOM 2322 C CA . SER A 1 297 ? -7.096 50.687 -13.249 1.00 31.06 297 SER A CA 1
ATOM 2323 C C . SER A 1 297 ? -8.485 51.200 -12.794 1.00 31.06 297 SER A C 1
ATOM 2325 O O . SER A 1 297 ? -9.311 51.561 -13.633 1.00 31.06 297 SER A O 1
ATOM 2327 N N . ARG A 1 298 ? -8.633 51.441 -11.473 1.00 32.16 298 ARG A N 1
ATOM 2328 C CA . ARG A 1 298 ? -9.092 52.688 -10.770 1.00 32.16 298 ARG A CA 1
ATOM 2329 C C . ARG A 1 298 ? -9.342 52.360 -9.277 1.00 32.16 298 ARG A C 1
ATOM 2331 O O . ARG A 1 298 ? -9.814 51.267 -9.014 1.00 32.16 298 ARG A O 1
ATOM 2338 N N . LYS A 1 299 ? -9.028 53.135 -8.221 1.00 32.31 299 LYS A N 1
ATOM 2339 C CA . LYS A 1 299 ? -8.607 54.538 -7.937 1.00 32.31 299 LYS A CA 1
ATOM 2340 C C . LYS A 1 299 ? -9.718 55.445 -7.351 1.00 32.31 299 LYS A C 1
ATOM 2342 O O . LYS A 1 299 ? -10.550 55.933 -8.105 1.00 32.31 299 LYS A O 1
ATOM 2347 N N . GLY A 1 300 ? -9.576 55.784 -6.058 1.00 30.80 300 GLY A N 1
ATOM 2348 C CA . GLY A 1 300 ? -10.266 56.873 -5.326 1.00 30.80 300 GLY A CA 1
ATOM 2349 C C . GLY A 1 300 ? -11.493 56.452 -4.491 1.00 30.80 300 GLY A C 1
ATOM 2350 O O . GLY A 1 300 ? -12.057 55.402 -4.761 1.00 30.80 300 GLY A O 1
ATOM 2351 N N . GLU A 1 301 ? -11.951 57.201 -3.470 1.00 28.16 301 GLU A N 1
ATOM 2352 C CA . GLU A 1 301 ? -11.390 58.404 -2.807 1.00 28.16 301 GLU A CA 1
ATOM 2353 C C . GLU A 1 301 ? -12.074 58.704 -1.431 1.00 28.16 301 GLU A C 1
ATOM 2355 O O . GLU A 1 301 ? -13.253 58.428 -1.259 1.00 28.16 301 GLU A O 1
ATOM 2360 N N . LEU A 1 302 ? -11.327 59.327 -0.498 1.00 31.39 302 LEU A N 1
ATOM 2361 C CA . LEU A 1 302 ? -11.732 60.295 0.565 1.00 31.39 302 LEU A CA 1
ATOM 2362 C C . LEU A 1 302 ? -12.821 59.996 1.654 1.00 31.39 302 LEU A C 1
ATOM 2364 O O . LEU A 1 302 ? -14.007 60.062 1.377 1.00 31.39 302 LEU A O 1
ATOM 2368 N N . LEU A 1 303 ? -12.369 59.897 2.930 1.00 31.22 303 LEU A N 1
ATOM 2369 C CA . LEU A 1 303 ? -12.660 60.763 4.128 1.00 31.22 303 LEU A CA 1
ATOM 2370 C C . LEU A 1 303 ? -14.121 61.195 4.526 1.00 31.22 303 LEU A C 1
ATOM 2372 O O . LEU A 1 303 ? -14.979 61.326 3.667 1.00 31.22 303 LEU A O 1
ATOM 2376 N N . PRO A 1 304 ? -14.380 61.734 5.756 1.00 49.09 304 PRO A N 1
ATOM 2377 C CA . PRO A 1 304 ? -13.991 61.330 7.130 1.00 49.09 304 PRO A CA 1
ATOM 2378 C C . PRO A 1 304 ? -15.150 61.469 8.192 1.00 49.09 304 PRO A C 1
ATOM 2380 O O . PRO A 1 304 ? -16.272 61.812 7.844 1.00 49.09 304 PRO A O 1
ATOM 2383 N N . LEU A 1 305 ? -14.827 61.364 9.506 1.00 32.72 305 LEU A N 1
ATOM 2384 C CA . LEU A 1 305 ? -15.650 61.662 10.727 1.00 32.72 305 LEU A CA 1
ATOM 2385 C C . LEU A 1 305 ? -16.667 60.572 11.182 1.00 32.72 305 LEU A C 1
ATOM 2387 O O . LEU A 1 305 ? -17.340 59.983 10.355 1.00 32.72 305 LEU A O 1
ATOM 2391 N N . GLY A 1 306 ? -16.900 60.301 12.483 1.00 32.06 306 GLY A N 1
ATOM 2392 C CA . GLY A 1 306 ? -16.108 60.617 13.691 1.00 32.06 306 GLY A CA 1
ATOM 2393 C C . GLY A 1 306 ? -16.869 60.654 15.047 1.00 32.06 306 GLY A C 1
ATOM 2394 O O . GLY A 1 306 ? -18.003 61.111 15.108 1.00 32.06 306 GLY A O 1
ATOM 2395 N N . LYS A 1 307 ? -16.147 60.349 16.149 1.00 42.69 307 LYS A N 1
ATOM 2396 C CA . LYS A 1 307 ? -16.371 60.737 17.580 1.00 42.69 307 LYS A CA 1
ATOM 2397 C C . LYS A 1 307 ? -17.511 60.084 18.426 1.00 42.69 307 LYS A C 1
ATOM 2399 O O . LYS A 1 307 ? -18.681 60.289 18.135 1.00 42.69 307 LYS A O 1
ATOM 2404 N N . ARG A 1 308 ? -17.119 59.627 19.646 1.00 38.06 308 ARG A N 1
ATOM 2405 C CA . ARG A 1 308 ? -17.879 59.382 20.929 1.00 38.06 308 ARG A CA 1
ATOM 2406 C C . ARG A 1 308 ? -18.467 57.968 21.179 1.00 38.06 308 ARG A C 1
ATOM 2408 O O . ARG A 1 308 ? -18.795 57.311 20.207 1.00 38.06 308 ARG A O 1
ATOM 2415 N N . ARG A 1 309 ? -18.735 57.497 22.426 1.00 37.97 309 ARG A N 1
ATOM 2416 C CA . ARG A 1 309 ? -18.127 57.663 23.798 1.00 37.97 309 ARG A CA 1
ATOM 2417 C C . ARG A 1 309 ? -18.926 56.825 24.849 1.00 37.97 309 ARG A C 1
ATOM 2419 O O . ARG A 1 309 ? -20.143 56.943 24.817 1.00 37.97 309 ARG A O 1
ATOM 2426 N N . ALA A 1 310 ? -18.263 56.197 25.846 1.00 33.62 310 ALA A N 1
ATOM 2427 C CA . ALA A 1 310 ? -18.843 55.578 27.083 1.00 33.62 310 ALA A CA 1
ATOM 2428 C C . ALA A 1 310 ? -19.792 54.361 26.857 1.00 33.62 310 ALA A C 1
ATOM 2430 O O . ALA A 1 310 ? -20.193 54.149 25.718 1.00 33.62 310 ALA A O 1
ATOM 2431 N N . SER A 1 311 ? -20.189 53.495 27.812 1.00 42.97 311 SER A N 1
ATOM 2432 C CA . SER A 1 311 ? -19.892 53.186 29.251 1.00 42.97 311 SER A CA 1
ATOM 2433 C C . SER A 1 311 ? -20.407 51.739 29.512 1.00 42.97 311 SER A C 1
ATOM 2435 O O . SER A 1 311 ? -21.361 51.351 28.847 1.00 42.97 311 SER A O 1
ATOM 2437 N N . GLU A 1 312 ? -19.765 50.834 30.269 1.00 38.91 312 GLU A N 1
ATOM 2438 C CA . GLU A 1 312 ? -19.653 50.710 31.752 1.00 38.91 312 GLU A CA 1
ATOM 2439 C C . GLU A 1 312 ? -20.977 50.353 32.492 1.00 38.91 312 GLU A C 1
ATOM 2441 O O . GLU A 1 312 ? -22.024 50.874 32.114 1.00 38.91 312 GLU A O 1
ATOM 2446 N N . LEU A 1 313 ? -20.883 49.517 33.557 1.00 41.91 313 LEU A N 1
ATOM 2447 C CA . LEU A 1 313 ? -21.900 48.745 34.343 1.00 41.91 313 LEU A CA 1
ATOM 2448 C C . LEU A 1 313 ? -21.986 47.258 33.919 1.00 41.91 313 LEU A C 1
ATOM 2450 O O . LEU A 1 313 ? -22.169 46.986 32.738 1.00 41.91 313 LEU A O 1
ATOM 2454 N N . ASP A 1 314 ? -21.792 46.210 34.739 1.00 42.12 314 ASP A N 1
ATOM 2455 C CA . ASP A 1 314 ? -21.919 45.915 36.195 1.00 42.12 314 ASP A CA 1
ATOM 2456 C C . ASP A 1 314 ? -23.349 45.733 36.754 1.00 42.12 314 ASP A C 1
ATOM 2458 O O . ASP A 1 314 ? -24.161 46.656 36.709 1.00 42.12 314 ASP A O 1
ATOM 2462 N N . SER A 1 315 ? -23.630 44.533 37.307 1.00 38.56 315 SER A N 1
ATOM 2463 C CA . SER A 1 315 ? -24.425 44.250 38.535 1.00 38.56 315 SER A CA 1
ATOM 2464 C C . SER A 1 315 ? -24.923 42.781 38.635 1.00 38.56 315 SER A C 1
ATOM 2466 O O . SER A 1 315 ? -25.117 42.113 37.624 1.00 38.56 315 SER A O 1
ATOM 2468 N N . GLY A 1 316 ? -25.230 42.286 39.856 1.00 33.59 316 GLY A N 1
ATOM 2469 C CA . GLY A 1 316 ? -26.379 41.359 40.042 1.00 33.59 316 GLY A CA 1
ATOM 2470 C C . GLY A 1 316 ? -26.212 39.942 40.653 1.00 33.59 316 GLY A C 1
ATOM 2471 O O . GLY A 1 316 ? -26.574 38.954 40.022 1.00 33.59 316 GLY A O 1
ATOM 2472 N N . ARG A 1 317 ? -25.812 39.817 41.930 1.00 41.41 317 ARG A N 1
ATOM 2473 C CA . ARG A 1 317 ? -26.154 38.675 42.847 1.00 41.41 317 ARG A CA 1
ATOM 2474 C C . ARG A 1 317 ? -27.400 39.082 43.703 1.00 41.41 317 ARG A C 1
ATOM 2476 O O . ARG A 1 317 ? -27.770 40.248 43.573 1.00 41.41 317 ARG A O 1
ATOM 2483 N N . PRO A 1 318 ? -27.981 38.318 44.680 1.00 52.91 318 PRO A N 1
ATOM 2484 C CA . PRO A 1 318 ? -27.954 36.884 45.072 1.00 52.91 318 PRO A CA 1
ATOM 2485 C C . PRO A 1 318 ? -29.412 36.262 45.059 1.00 52.91 318 PRO A C 1
ATOM 2487 O O . PRO A 1 318 ? -30.128 36.588 44.127 1.00 52.91 318 PRO A O 1
ATOM 2490 N N . THR A 1 319 ? -30.000 35.367 45.903 1.00 45.09 319 THR A N 1
ATOM 2491 C CA . THR A 1 319 ? -29.687 34.748 47.229 1.00 45.09 319 THR A CA 1
ATOM 2492 C C . THR A 1 319 ? -30.502 33.459 47.579 1.00 45.09 319 THR A C 1
ATOM 2494 O O . THR A 1 319 ? -31.726 33.475 47.580 1.00 45.09 319 THR A O 1
ATOM 2497 N N . LYS A 1 320 ? -29.802 32.385 47.990 1.00 49.84 320 LYS A N 1
ATOM 2498 C CA . LYS A 1 320 ? -30.014 31.441 49.135 1.00 49.84 320 LYS A CA 1
ATOM 2499 C C . LYS A 1 320 ? -31.409 31.177 49.786 1.00 49.84 320 LYS A C 1
ATOM 2501 O O . LYS A 1 320 ? -32.000 32.075 50.377 1.00 49.84 320 LYS A O 1
ATOM 2506 N N . LYS A 1 321 ? -31.730 29.877 49.960 1.00 49.56 321 LYS A N 1
ATOM 2507 C CA . LYS A 1 321 ? -32.366 29.198 51.140 1.00 49.56 321 LYS A CA 1
ATOM 2508 C C . LYS A 1 321 ? -31.697 27.802 51.311 1.00 49.56 321 LYS A C 1
ATOM 2510 O O . LYS A 1 321 ? -31.039 27.397 50.359 1.00 49.56 321 LYS A O 1
ATOM 2515 N N . HIS A 1 322 ? -31.653 27.031 52.414 1.00 44.28 322 HIS A N 1
ATOM 2516 C CA . HIS A 1 322 ? -32.308 26.916 53.746 1.00 44.28 322 HIS A CA 1
ATOM 2517 C C . HIS A 1 322 ? -33.670 26.191 53.865 1.00 44.28 322 HIS A C 1
ATOM 2519 O O . HIS A 1 322 ? -34.705 26.816 53.647 1.00 44.28 322 HIS A O 1
ATOM 2525 N N . GLN A 1 323 ? -33.640 24.943 54.372 1.00 57.88 323 GLN A N 1
ATOM 2526 C CA . GLN A 1 323 ? -34.624 24.338 55.297 1.00 57.88 323 GLN A CA 1
ATOM 2527 C C . GLN A 1 323 ? -33.986 23.144 56.062 1.00 57.88 323 GLN A C 1
ATOM 2529 O O . GLN A 1 323 ? -33.081 22.508 55.529 1.00 57.88 323 GLN A O 1
ATOM 2534 N N . GLU A 1 324 ? -34.438 22.862 57.291 1.00 52.19 324 GLU A N 1
ATOM 2535 C CA . GLU A 1 324 ? -33.952 21.808 58.214 1.00 52.19 324 GLU A CA 1
ATOM 2536 C C . GLU A 1 324 ? -35.142 21.080 58.890 1.00 52.19 324 GLU A C 1
ATOM 2538 O O . GLU A 1 324 ? -36.250 21.625 58.886 1.00 52.19 324 GLU A O 1
ATOM 2543 N N . GLY A 1 325 ? -34.905 19.924 59.540 1.00 45.72 325 GLY A N 1
ATOM 2544 C CA . GLY A 1 325 ? -35.694 19.469 60.708 1.00 45.72 325 GLY A CA 1
ATOM 2545 C C . GLY A 1 325 ? -36.177 18.001 60.761 1.00 45.72 325 GLY A C 1
ATOM 2546 O O . GLY A 1 325 ? -36.667 17.487 59.761 1.00 45.72 325 GLY A O 1
ATOM 2547 N N . SER A 1 326 ? -36.152 17.431 61.986 1.00 44.31 326 SER A N 1
ATOM 2548 C CA . SER A 1 326 ? -36.943 16.279 62.507 1.00 44.31 326 SER A CA 1
ATOM 2549 C C . SER A 1 326 ? -36.603 14.848 61.998 1.00 44.31 326 SER A C 1
ATOM 2551 O O . SER A 1 326 ? -36.444 14.652 60.797 1.00 44.31 326 SER A O 1
ATOM 2553 N N . GLU A 1 327 ? -36.531 13.769 62.806 1.00 51.28 327 GLU A N 1
ATOM 2554 C CA . GLU A 1 327 ? -36.205 13.572 64.250 1.00 51.28 327 GLU A CA 1
ATOM 2555 C C . GLU A 1 327 ? -36.032 12.063 64.587 1.00 51.28 327 GLU A C 1
ATOM 2557 O O . GLU A 1 327 ? -36.025 11.217 63.691 1.00 51.28 327 GLU A O 1
ATOM 2562 N N . ASP A 1 328 ? -35.849 11.741 65.875 1.00 43.53 328 ASP A N 1
ATOM 2563 C CA . ASP A 1 328 ? -35.534 10.421 66.447 1.00 43.53 328 ASP A CA 1
ATOM 2564 C C . ASP A 1 328 ? -36.568 9.291 66.262 1.00 43.53 328 ASP A C 1
ATOM 2566 O O . ASP A 1 328 ? -37.773 9.512 66.158 1.00 43.53 328 ASP A O 1
ATOM 2570 N N . ILE A 1 329 ? -36.083 8.048 66.420 1.00 55.94 329 ILE A N 1
ATOM 2571 C CA . ILE A 1 329 ? -36.760 6.987 67.190 1.00 55.94 329 ILE A CA 1
ATOM 2572 C C . ILE A 1 329 ? -35.694 6.146 67.918 1.00 55.94 329 ILE A C 1
ATOM 2574 O O . ILE A 1 329 ? -34.741 5.656 67.310 1.00 55.94 329 ILE A O 1
ATOM 2578 N N . GLU A 1 330 ? -35.861 5.953 69.227 1.00 59.06 330 GLU A N 1
ATOM 2579 C CA . GLU A 1 330 ? -34.982 5.113 70.050 1.00 59.06 330 GLU A CA 1
ATOM 2580 C C . GLU A 1 330 ? -35.275 3.612 69.880 1.00 59.06 330 GLU A C 1
ATOM 2582 O O . GLU A 1 330 ? -36.432 3.205 69.728 1.00 59.06 330 GLU A O 1
ATOM 2587 N N . ARG A 1 331 ? -34.264 2.755 70.105 1.00 53.66 331 ARG A N 1
ATOM 2588 C CA . ARG A 1 331 ? -34.518 1.486 70.810 1.00 53.66 331 ARG A CA 1
ATOM 2589 C C . ARG A 1 331 ? -33.306 0.931 71.562 1.00 53.66 331 ARG A C 1
ATOM 2591 O O . ARG A 1 331 ? -32.347 0.454 70.963 1.00 53.66 331 ARG A O 1
ATOM 2598 N N . VAL A 1 332 ? -33.402 0.949 72.890 1.00 55.97 332 VAL A N 1
ATOM 2599 C CA . VAL A 1 332 ? -32.463 0.310 73.829 1.00 55.97 332 VAL A CA 1
ATOM 2600 C C . VAL A 1 332 ? -32.637 -1.218 73.810 1.00 55.97 332 VAL A C 1
ATOM 2602 O O . VAL A 1 332 ? -33.744 -1.716 73.594 1.00 55.97 332 VAL A O 1
ATOM 2605 N N . GLY A 1 333 ? -31.555 -1.967 74.053 1.00 52.38 333 GLY A N 1
ATOM 2606 C CA . GLY A 1 333 ? -31.564 -3.434 74.061 1.00 52.38 333 GLY A CA 1
ATOM 2607 C C . GLY A 1 333 ? -30.267 -4.056 74.585 1.00 52.38 333 GLY A C 1
ATOM 2608 O O . GLY A 1 333 ? -29.514 -4.650 73.817 1.00 52.38 333 GLY A O 1
ATOM 2609 N N . ASP A 1 334 ? -29.997 -3.920 75.885 1.00 50.72 334 ASP A N 1
ATOM 2610 C CA . ASP A 1 334 ? -28.828 -4.516 76.543 1.00 50.72 334 ASP A CA 1
ATOM 2611 C C . ASP A 1 334 ? -28.838 -6.053 76.546 1.00 50.72 334 ASP A C 1
ATOM 2613 O O . ASP A 1 334 ? -29.812 -6.671 76.982 1.00 50.72 334 ASP A O 1
ATOM 2617 N N . SER A 1 335 ? -27.694 -6.671 76.224 1.00 50.97 335 SER A N 1
ATOM 2618 C CA . SER A 1 335 ? -26.978 -7.558 77.169 1.00 50.97 335 SER A CA 1
ATOM 2619 C C . SER A 1 335 ? -25.659 -8.106 76.587 1.00 50.97 335 SER A C 1
ATOM 2621 O O . SER A 1 335 ? -25.615 -8.494 75.419 1.00 50.97 335 SER A O 1
ATOM 2623 N N . PRO A 1 336 ? -24.576 -8.199 77.384 1.00 61.44 336 PRO A N 1
ATOM 2624 C CA . PRO A 1 336 ? -23.288 -8.723 76.931 1.00 61.44 336 PRO A CA 1
ATOM 2625 C C . PRO A 1 336 ? -23.167 -10.244 77.120 1.00 61.44 336 PRO A C 1
ATOM 2627 O O . PRO A 1 336 ? -23.642 -10.792 78.112 1.00 61.44 336 PRO A O 1
ATOM 2630 N N . SER A 1 337 ? -22.415 -10.925 76.244 1.00 45.72 337 SER A N 1
ATOM 2631 C CA . SER A 1 337 ? -21.917 -12.278 76.536 1.00 45.72 337 SER A CA 1
ATOM 2632 C C . SER A 1 337 ? -20.464 -12.482 76.108 1.00 45.72 337 SER A C 1
ATOM 2634 O O . SER A 1 337 ? -20.009 -12.074 75.044 1.00 45.72 337 SER A O 1
ATOM 2636 N N . THR A 1 338 ? -19.729 -13.125 77.002 1.00 38.59 338 THR A N 1
ATOM 2637 C CA . THR A 1 338 ? -18.281 -13.295 77.046 1.00 38.59 338 THR A CA 1
ATOM 2638 C C . THR A 1 338 ? -17.658 -14.097 75.898 1.00 38.59 338 THR A C 1
ATOM 2640 O O . THR A 1 338 ? -18.085 -15.195 75.566 1.00 38.59 338 THR A O 1
ATOM 2643 N N . ARG A 1 339 ? -16.500 -13.596 75.447 1.00 44.00 339 ARG A N 1
ATOM 2644 C CA . ARG A 1 339 ? -15.263 -14.346 75.138 1.00 44.00 339 ARG A CA 1
ATOM 2645 C C . ARG A 1 339 ? -15.404 -15.716 74.438 1.00 44.00 339 ARG A C 1
ATOM 2647 O O . ARG A 1 339 ? -15.557 -16.745 75.095 1.00 44.00 339 ARG A O 1
ATOM 2654 N N . ARG A 1 340 ? -14.942 -15.775 73.184 1.00 39.53 340 ARG A N 1
ATOM 2655 C CA . ARG A 1 340 ? -14.001 -16.841 72.797 1.00 39.53 340 ARG A CA 1
ATOM 2656 C C . ARG A 1 340 ? -12.874 -16.293 71.927 1.00 39.53 340 ARG A C 1
ATOM 2658 O O . ARG A 1 340 ? -13.093 -15.871 70.801 1.00 39.53 340 ARG A O 1
ATOM 2665 N N . ILE A 1 341 ? -11.663 -16.292 72.482 1.00 49.50 341 ILE A N 1
ATOM 2666 C CA . ILE A 1 341 ? -10.436 -15.952 71.757 1.00 49.50 341 ILE A CA 1
ATOM 2667 C C . ILE A 1 341 ? -10.012 -17.207 70.992 1.00 49.50 341 ILE A C 1
ATOM 2669 O O . ILE A 1 341 ? -9.420 -18.115 71.571 1.00 49.50 341 ILE A O 1
ATOM 2673 N N . SER A 1 342 ? -10.337 -17.275 69.703 1.00 41.72 342 SER A N 1
ATOM 2674 C CA . SER A 1 342 ? -9.801 -18.283 68.786 1.00 41.72 342 SER A CA 1
ATOM 2675 C C . SER A 1 342 ? -8.667 -17.669 67.970 1.00 41.72 342 SER A C 1
ATOM 2677 O O . SER A 1 342 ? -8.890 -17.127 66.888 1.00 41.72 342 SER A O 1
ATOM 2679 N N . SER A 1 343 ? -7.444 -17.753 68.500 1.00 50.91 343 SER A N 1
ATOM 2680 C CA . SER A 1 343 ? -6.233 -17.466 67.725 1.00 50.91 343 SER A CA 1
ATOM 2681 C C . SER A 1 343 ? -6.218 -18.341 66.470 1.00 50.91 343 SER A C 1
ATOM 2683 O O . SER A 1 343 ? -6.292 -19.563 66.573 1.00 50.91 343 SER A O 1
ATOM 2685 N N . THR A 1 344 ? -6.172 -17.721 65.293 1.00 42.25 344 THR A N 1
ATOM 2686 C CA . THR A 1 344 ? -5.990 -18.386 63.993 1.00 42.25 344 THR A CA 1
ATOM 2687 C C . THR A 1 344 ? -5.103 -17.479 63.138 1.00 42.25 344 THR A C 1
ATOM 2689 O O . THR A 1 344 ? -5.157 -16.258 63.271 1.00 42.25 344 THR A O 1
ATOM 2692 N N . GLN A 1 345 ? -4.203 -18.070 62.355 1.00 44.97 345 GLN A N 1
ATOM 2693 C CA . GLN A 1 345 ? -2.996 -17.389 61.877 1.00 44.97 345 GLN A CA 1
ATOM 2694 C C . GLN A 1 345 ? -3.257 -16.339 60.780 1.00 44.97 345 GLN A C 1
ATOM 2696 O O . GLN A 1 345 ? -4.075 -16.584 59.893 1.00 44.97 345 GLN A O 1
ATOM 2701 N N . PRO A 1 346 ? -2.477 -15.240 60.737 1.00 47.81 346 PRO A N 1
ATOM 2702 C CA . PRO A 1 346 ? -2.297 -14.466 59.515 1.00 47.81 346 PRO A CA 1
ATOM 2703 C C . PRO A 1 346 ? -1.430 -15.284 58.540 1.00 47.81 346 PRO A C 1
ATOM 2705 O O . PRO A 1 346 ? -0.210 -15.349 58.683 1.00 47.81 346 PRO A O 1
ATOM 2708 N N . GLY A 1 347 ? -2.059 -15.956 57.573 1.00 45.78 347 GLY A N 1
ATOM 2709 C CA . GLY A 1 347 ? -1.367 -16.835 56.628 1.00 45.78 347 GLY A CA 1
ATOM 2710 C C . GLY A 1 347 ? -2.090 -16.960 55.288 1.00 45.78 347 GLY A C 1
ATOM 2711 O O . GLY A 1 347 ? -3.256 -17.339 55.244 1.00 45.78 347 GLY A O 1
ATOM 2712 N N . SER A 1 348 ? -1.365 -16.669 54.202 1.00 49.72 348 SER A N 1
ATOM 2713 C CA . SER A 1 348 ? -1.760 -16.884 52.796 1.00 49.72 348 SER A CA 1
ATOM 2714 C C . SER A 1 348 ? -3.150 -16.363 52.387 1.00 49.72 348 SER A C 1
ATOM 2716 O O . SER A 1 348 ? -4.074 -17.141 52.165 1.00 49.72 348 SER A O 1
ATOM 2718 N N . GLU A 1 349 ? -3.273 -15.047 52.181 1.00 42.94 349 GLU A N 1
ATOM 2719 C CA . GLU A 1 349 ? -4.436 -14.448 51.493 1.00 42.94 349 GLU A CA 1
ATOM 2720 C C . GLU A 1 349 ? -4.256 -14.365 49.955 1.00 42.94 349 GLU A C 1
ATOM 2722 O O . GLU A 1 349 ? -5.196 -14.086 49.211 1.00 42.94 349 GLU A O 1
ATOM 2727 N N . SER A 1 350 ? -3.064 -14.695 49.444 1.00 49.81 350 SER A N 1
ATOM 2728 C CA . SER A 1 350 ? -2.787 -14.790 48.005 1.00 49.81 350 SER A CA 1
ATOM 2729 C C . SER A 1 350 ? -3.426 -16.034 47.374 1.00 49.81 350 SER A C 1
ATOM 2731 O O . SER A 1 350 ? -3.223 -17.148 47.851 1.00 49.81 350 SER A O 1
ATOM 2733 N N . LYS A 1 351 ? -4.098 -15.848 46.227 1.00 47.00 351 LYS A N 1
ATOM 2734 C CA . LYS A 1 351 ? -4.793 -16.879 45.421 1.00 47.00 351 LYS A CA 1
ATOM 2735 C C . LYS A 1 351 ? -6.092 -17.450 46.019 1.00 47.00 351 LYS A C 1
ATOM 2737 O O . LYS A 1 351 ? -6.332 -18.656 45.954 1.00 47.00 351 LYS A O 1
ATOM 2742 N N . ARG A 1 352 ? -7.029 -16.585 46.431 1.00 45.72 352 ARG A N 1
ATOM 2743 C CA . ARG A 1 352 ? -8.448 -16.920 46.194 1.00 45.72 352 ARG A CA 1
ATOM 2744 C C . ARG A 1 352 ? -8.701 -16.889 44.685 1.00 45.72 352 ARG A C 1
ATOM 2746 O O . ARG A 1 352 ? -8.493 -15.862 44.048 1.00 45.72 352 ARG A O 1
ATOM 2753 N N . ILE A 1 353 ? -9.116 -18.021 44.121 1.00 45.44 353 ILE A N 1
ATOM 2754 C CA . ILE A 1 353 ? -9.495 -18.123 42.707 1.00 45.44 353 ILE A CA 1
ATOM 2755 C C . ILE A 1 353 ? -10.769 -17.292 42.507 1.00 45.44 353 ILE A C 1
ATOM 2757 O O . ILE A 1 353 ? -11.781 -17.541 43.164 1.00 45.44 353 ILE A O 1
ATOM 2761 N N . LEU A 1 354 ? -10.688 -16.280 41.641 1.00 47.09 354 LEU A N 1
ATOM 2762 C CA . LEU A 1 354 ? -11.773 -15.338 41.361 1.00 47.09 354 LEU A CA 1
ATOM 2763 C C . LEU A 1 354 ? -13.001 -16.077 40.811 1.00 47.09 354 LEU A C 1
ATOM 2765 O O . LEU A 1 354 ? -12.871 -16.913 39.916 1.00 47.09 354 LEU A O 1
ATOM 2769 N N . GLN A 1 355 ? -14.198 -15.746 41.305 1.00 47.31 355 GLN A N 1
ATOM 2770 C CA . GLN A 1 355 ? -15.437 -16.202 40.672 1.00 47.31 355 GLN A CA 1
ATOM 2771 C C . GLN A 1 355 ? -15.757 -15.250 39.507 1.00 47.31 355 GLN A C 1
ATOM 2773 O O . GLN A 1 355 ? -16.053 -14.078 39.754 1.00 47.31 355 GLN A O 1
ATOM 2778 N N . PRO A 1 356 ? -15.731 -15.708 38.240 1.00 53.25 356 PRO A N 1
ATOM 2779 C CA . PRO A 1 356 ? -15.619 -14.825 37.070 1.00 53.25 356 PRO A CA 1
ATOM 2780 C C . PRO A 1 356 ? -16.858 -13.958 36.757 1.00 53.25 356 PRO A C 1
ATOM 2782 O O . PRO A 1 356 ? -16.873 -13.265 35.746 1.00 53.25 356 PRO A O 1
ATOM 2785 N N . GLY A 1 357 ? -17.902 -13.980 37.595 1.00 57.34 357 GLY A N 1
ATOM 2786 C CA . GLY A 1 357 ? -19.130 -13.195 37.405 1.00 57.34 357 GLY A CA 1
ATOM 2787 C C . GLY A 1 357 ? -19.290 -11.979 38.328 1.00 57.34 357 GLY A C 1
ATOM 2788 O O . GLY A 1 357 ? -19.875 -10.977 37.918 1.00 57.34 357 GLY A O 1
ATOM 2789 N N . THR A 1 358 ? -18.800 -12.031 39.574 1.00 68.06 358 THR A N 1
ATOM 2790 C CA . THR A 1 358 ? -19.054 -10.965 40.567 1.00 68.06 358 THR A CA 1
ATOM 2791 C C . THR A 1 358 ? -18.074 -9.809 40.475 1.00 68.06 358 THR A C 1
ATOM 2793 O O . THR A 1 358 ? -18.453 -8.660 40.706 1.00 68.06 358 THR A O 1
ATOM 2796 N N . ASP A 1 359 ? -16.817 -10.101 40.153 1.00 82.94 359 ASP A N 1
ATOM 2797 C CA . ASP A 1 359 ? -15.749 -9.107 40.228 1.00 82.94 359 ASP A CA 1
ATOM 2798 C C . ASP A 1 359 ? -15.674 -8.262 38.950 1.00 82.94 359 ASP A C 1
ATOM 2800 O O . ASP A 1 359 ? -15.523 -7.046 39.052 1.00 82.94 359 ASP A O 1
ATOM 2804 N N . ASN A 1 360 ? -15.985 -8.840 37.780 1.00 90.62 360 ASN A N 1
ATOM 2805 C CA . ASN A 1 360 ? -16.174 -8.100 36.525 1.00 90.62 360 ASN A CA 1
ATOM 2806 C C . ASN A 1 360 ? -17.125 -6.905 36.688 1.00 90.62 360 ASN A C 1
ATOM 2808 O O . ASN A 1 360 ? -16.810 -5.815 36.225 1.00 90.62 360 ASN A O 1
ATOM 2812 N N . LYS A 1 361 ? -18.259 -7.060 37.388 1.00 93.94 361 LYS A N 1
ATOM 2813 C CA . LYS A 1 361 ? -19.218 -5.957 37.592 1.00 93.94 361 LYS A CA 1
ATOM 2814 C C . LYS A 1 361 ? -18.653 -4.824 38.458 1.00 93.94 361 LYS A C 1
ATOM 2816 O O . LYS A 1 361 ? -18.956 -3.662 38.202 1.00 93.94 361 LYS A O 1
ATOM 2821 N N . LYS A 1 362 ? -17.803 -5.135 39.444 1.00 94.81 362 LYS A N 1
ATOM 2822 C CA . LYS A 1 362 ? -17.093 -4.122 40.250 1.00 94.81 362 LYS A CA 1
ATOM 2823 C C . LYS A 1 362 ? -16.059 -3.392 39.392 1.00 94.81 362 LYS A C 1
ATOM 2825 O O . LYS A 1 362 ? -16.017 -2.167 39.398 1.00 94.81 362 LYS A O 1
ATOM 2830 N N . THR A 1 363 ? -15.279 -4.145 38.620 1.00 95.19 363 THR A N 1
ATOM 2831 C CA . THR A 1 363 ? -14.262 -3.635 37.693 1.00 95.19 363 THR A CA 1
ATOM 2832 C C . THR A 1 363 ? -14.870 -2.725 36.626 1.00 95.19 363 THR A C 1
ATOM 2834 O O . THR A 1 363 ? -14.396 -1.607 36.437 1.00 95.19 363 THR A O 1
ATOM 2837 N N . ILE A 1 364 ? -15.971 -3.149 35.997 1.00 96.81 364 ILE A N 1
ATOM 2838 C CA . ILE A 1 364 ? -16.740 -2.347 35.037 1.00 96.81 364 ILE A CA 1
ATOM 2839 C C . ILE A 1 364 ? -17.269 -1.071 35.702 1.00 96.81 364 ILE A C 1
ATOM 2841 O O . ILE A 1 364 ? -17.149 -0.005 35.111 1.00 96.81 364 ILE A O 1
ATOM 2845 N N . ASN A 1 365 ? -17.781 -1.122 36.938 1.00 97.06 365 ASN A N 1
ATOM 2846 C CA . ASN A 1 365 ? -18.213 0.088 37.647 1.00 97.06 365 ASN A CA 1
ATOM 2847 C C . ASN A 1 365 ? -17.050 1.061 37.931 1.00 97.06 365 ASN A C 1
ATOM 2849 O O . ASN A 1 365 ? -17.215 2.268 37.770 1.00 97.06 365 ASN A O 1
ATOM 2853 N N . ILE A 1 366 ? -15.875 0.557 38.330 1.00 96.62 366 ILE A N 1
ATOM 2854 C CA . ILE A 1 366 ? -14.671 1.377 38.559 1.00 96.62 366 ILE A CA 1
ATOM 2855 C C . ILE A 1 366 ? -14.210 2.034 37.252 1.00 96.62 366 ILE A C 1
ATOM 2857 O O . ILE A 1 366 ? -13.964 3.239 37.226 1.00 96.62 366 ILE A O 1
ATOM 2861 N N . LEU A 1 367 ? -14.137 1.269 36.160 1.00 97.75 367 LEU A N 1
ATOM 2862 C CA . LEU A 1 367 ? -13.841 1.800 34.828 1.00 97.75 367 LEU A CA 1
ATOM 2863 C C . LEU A 1 367 ? -14.897 2.807 34.369 1.00 97.75 367 LEU A C 1
ATOM 2865 O O . LEU A 1 367 ? -14.549 3.816 33.768 1.00 97.75 367 LEU A O 1
ATOM 2869 N N . HIS A 1 368 ? -16.169 2.572 34.679 1.00 98.25 368 HIS A N 1
ATOM 2870 C CA . HIS A 1 368 ? -17.257 3.444 34.268 1.00 98.25 368 HIS A CA 1
ATOM 2871 C C . HIS A 1 368 ? -17.226 4.805 34.956 1.00 98.25 368 HIS A C 1
ATOM 2873 O O . HIS A 1 368 ? -17.299 5.816 34.264 1.00 98.25 368 HIS A O 1
ATOM 2879 N N . GLU A 1 369 ? -17.053 4.871 36.279 1.00 98.25 369 GLU A N 1
ATOM 2880 C CA . GLU A 1 369 ? -16.927 6.176 36.943 1.00 98.25 369 GLU A CA 1
ATOM 2881 C C . GLU A 1 369 ? -15.589 6.873 36.612 1.00 98.25 369 GLU A C 1
ATOM 2883 O O . GLU A 1 369 ? -15.555 8.100 36.602 1.00 98.25 369 GLU A O 1
ATOM 2888 N N . ARG A 1 370 ? -14.518 6.140 36.244 1.00 98.25 370 ARG A N 1
ATOM 2889 C CA . ARG A 1 370 ? -13.302 6.750 35.661 1.00 98.25 370 ARG A CA 1
ATOM 2890 C C . ARG A 1 370 ? -13.572 7.363 34.282 1.00 98.25 370 ARG A C 1
ATOM 2892 O O . ARG A 1 370 ? -13.291 8.538 34.097 1.00 98.25 370 ARG A O 1
ATOM 2899 N N . VAL A 1 371 ? -14.157 6.608 33.344 1.00 98.25 371 VAL A N 1
ATOM 2900 C CA . VAL A 1 371 ? -14.521 7.097 31.994 1.00 98.25 371 VAL A CA 1
ATOM 2901 C C . VAL A 1 371 ? -15.492 8.279 32.079 1.00 98.25 371 VAL A C 1
ATOM 2903 O O . VAL A 1 371 ? -15.401 9.217 31.299 1.00 98.25 371 VAL A O 1
ATOM 2906 N N . ARG A 1 372 ? -16.404 8.271 33.055 1.00 98.19 372 ARG A N 1
ATOM 2907 C CA . ARG A 1 372 ? -17.341 9.372 33.307 1.00 98.19 372 ARG A CA 1
ATOM 2908 C C . ARG A 1 372 ? -16.674 10.629 33.889 1.00 98.19 372 ARG A C 1
ATOM 2910 O O . ARG A 1 372 ? -17.252 11.706 33.786 1.00 98.19 372 ARG A O 1
ATOM 2917 N N . GLY A 1 373 ? -15.502 10.486 34.508 1.00 97.94 373 GLY A N 1
ATOM 2918 C CA . GLY A 1 373 ? -14.687 11.580 35.042 1.00 97.94 373 GLY A CA 1
ATOM 2919 C C . GLY A 1 373 ? -13.637 12.129 34.070 1.00 97.94 373 GLY A C 1
ATOM 2920 O O . GLY A 1 373 ? -12.853 12.977 34.483 1.00 97.94 373 GLY A O 1
ATOM 2921 N N . LEU A 1 374 ? -13.600 11.643 32.823 1.00 98.12 374 LEU A N 1
ATOM 2922 C CA . LEU A 1 374 ? -12.735 12.170 31.763 1.00 98.12 374 LEU A CA 1
ATOM 2923 C C . LEU A 1 374 ? -13.198 13.556 31.293 1.00 98.12 374 LEU A C 1
ATOM 2925 O O . LEU A 1 374 ? -14.386 13.882 31.374 1.00 98.12 374 LEU A O 1
ATOM 2929 N N . SER A 1 375 ? -12.261 14.361 30.791 1.00 97.94 375 SER A N 1
ATOM 2930 C CA . SER A 1 375 ? -12.447 15.797 30.553 1.00 97.94 375 SER A CA 1
ATOM 2931 C C . SER A 1 375 ? -13.574 16.071 29.553 1.00 97.94 375 SER A C 1
ATOM 2933 O O . SER A 1 375 ? -14.427 16.930 29.784 1.00 97.94 375 SER A O 1
ATOM 2935 N N . HIS A 1 376 ? -13.639 15.267 28.488 1.00 97.81 376 HIS A N 1
ATOM 2936 C CA . HIS A 1 376 ? -14.595 15.426 27.386 1.00 97.81 376 HIS A CA 1
ATOM 2937 C C . HIS A 1 376 ? -15.830 14.505 27.517 1.00 97.81 376 HIS A C 1
ATOM 2939 O O . HIS A 1 376 ? -16.708 14.479 26.650 1.00 97.81 376 HIS A O 1
ATOM 2945 N N . ALA A 1 377 ? -15.973 13.783 28.639 1.00 97.81 377 ALA A N 1
ATOM 2946 C CA . ALA A 1 377 ? -17.055 12.815 28.857 1.00 97.81 377 ALA A CA 1
ATOM 2947 C C . ALA A 1 377 ? -18.467 13.434 28.885 1.00 97.81 377 ALA A C 1
ATOM 2949 O O . ALA A 1 377 ? -19.454 12.726 28.664 1.00 97.81 377 ALA A O 1
ATOM 2950 N N . GLY A 1 378 ? -18.574 14.744 29.141 1.00 97.94 378 GLY A N 1
ATOM 2951 C CA . GLY A 1 378 ? -19.846 15.460 29.288 1.00 97.94 378 GLY A CA 1
ATOM 2952 C C . GLY A 1 378 ? -20.777 15.350 28.076 1.00 97.94 378 GLY A C 1
ATOM 2953 O O . GLY A 1 378 ? -21.986 15.183 28.252 1.00 97.94 378 GLY A O 1
ATOM 2954 N N . LEU A 1 379 ? -20.217 15.347 26.860 1.00 97.19 379 LEU A N 1
ATOM 2955 C CA . LEU A 1 379 ? -20.963 15.169 25.605 1.00 97.19 379 LEU A CA 1
ATOM 2956 C C . LEU A 1 379 ? -21.678 13.809 25.526 1.00 97.19 379 LEU A C 1
ATOM 2958 O O . LEU A 1 379 ? -22.709 13.673 24.871 1.00 97.19 379 LEU A O 1
ATOM 2962 N N . PHE A 1 380 ? -21.147 12.803 26.221 1.00 98.12 380 PHE A N 1
ATOM 2963 C CA . PHE A 1 380 ? -21.531 11.401 26.089 1.00 98.12 380 PHE A CA 1
ATOM 2964 C C . PHE A 1 380 ? -22.477 10.909 27.196 1.00 98.12 380 PHE A C 1
ATOM 2966 O O . PHE A 1 380 ? -22.867 9.740 27.202 1.00 98.12 380 PHE A O 1
ATOM 2973 N N . PHE A 1 381 ? -22.876 11.763 28.146 1.00 97.69 381 PHE A N 1
ATOM 2974 C CA . PHE A 1 381 ? -23.752 11.365 29.259 1.00 97.69 381 PHE A CA 1
ATOM 2975 C C . PHE A 1 381 ? -25.196 11.040 28.846 1.00 97.69 381 PHE A C 1
ATOM 2977 O O . PHE A 1 381 ? -25.889 10.348 29.590 1.00 97.69 381 PHE A O 1
ATOM 2984 N N . SER A 1 382 ? -25.670 11.537 27.701 1.00 97.12 382 SER A N 1
ATOM 2985 C CA . SER A 1 382 ? -27.046 11.355 27.215 1.00 97.12 382 SER A CA 1
ATOM 2986 C C . SER A 1 382 ? -27.070 10.953 25.745 1.00 97.12 382 SER A C 1
ATOM 2988 O O . SER A 1 382 ? -26.204 11.355 24.975 1.00 97.12 382 SER A O 1
ATOM 2990 N N . LYS A 1 383 ? -28.088 10.188 25.336 1.00 96.19 383 LYS A N 1
ATOM 2991 C CA . LYS A 1 383 ? -28.310 9.842 23.927 1.00 96.19 383 LYS A CA 1
ATOM 2992 C C . LYS A 1 383 ? -28.570 11.107 23.093 1.00 96.19 383 LYS A C 1
ATOM 2994 O O . LYS A 1 383 ? -29.409 11.931 23.469 1.00 96.19 383 LYS A O 1
ATOM 2999 N N . VAL A 1 384 ? -27.875 11.222 21.959 1.00 96.31 384 VAL A N 1
ATOM 3000 C CA . VAL A 1 384 ? -28.026 12.300 20.964 1.00 96.31 384 VAL A CA 1
ATOM 3001 C C . VAL A 1 384 ? -29.478 12.377 20.464 1.00 96.31 384 VAL A C 1
ATOM 3003 O O . VAL A 1 384 ? -30.139 11.353 20.299 1.00 96.31 384 VAL A O 1
ATOM 3006 N N . ARG A 1 385 ? -29.984 13.600 20.243 1.00 94.50 385 ARG A N 1
ATOM 3007 C CA . ARG A 1 385 ? -31.385 13.884 19.857 1.00 94.50 385 ARG A CA 1
ATOM 3008 C C . ARG A 1 385 ? -31.522 14.663 18.540 1.00 94.50 385 ARG A C 1
ATOM 3010 O O . ARG A 1 385 ? -32.464 15.432 18.377 1.00 94.50 385 ARG A O 1
ATOM 3017 N N . LEU A 1 386 ? -30.568 14.505 17.625 1.00 94.31 386 LEU A N 1
ATOM 3018 C CA . LEU A 1 386 ? -30.651 15.077 16.279 1.00 94.31 386 LEU A CA 1
ATOM 3019 C C . LEU A 1 386 ? -31.491 14.145 15.397 1.00 94.31 386 LEU A C 1
ATOM 3021 O O . LEU A 1 386 ? -31.301 12.930 15.436 1.00 94.31 386 LEU A O 1
ATOM 3025 N N . SER A 1 387 ? -32.421 14.702 14.620 1.00 92.06 387 SER A N 1
ATOM 3026 C CA . SER A 1 387 ? -33.414 13.930 13.855 1.00 92.06 387 SER A CA 1
ATOM 3027 C C . SER A 1 387 ? -32.813 13.023 12.781 1.00 92.06 387 SER A C 1
ATOM 3029 O O . SER A 1 387 ? -33.422 12.016 12.454 1.00 92.06 387 SER A O 1
ATOM 3031 N N . ASN A 1 388 ? -31.621 13.356 12.282 1.00 94.06 388 ASN A N 1
ATOM 3032 C CA . ASN A 1 388 ? -30.864 12.604 11.280 1.00 94.06 388 ASN A CA 1
ATOM 3033 C C . ASN A 1 388 ? -29.751 11.713 11.875 1.00 94.06 388 ASN A C 1
ATOM 3035 O O . ASN A 1 388 ? -28.939 11.162 11.132 1.00 94.06 388 ASN A O 1
ATOM 3039 N N . TYR A 1 389 ? -29.642 11.608 13.207 1.00 95.50 389 TYR A N 1
ATOM 3040 C CA . TYR A 1 389 ? -28.555 10.844 13.836 1.00 95.50 389 TYR A CA 1
ATOM 3041 C C . TYR A 1 389 ? -28.712 9.338 13.621 1.00 95.50 389 TYR A C 1
ATOM 3043 O O . TYR A 1 389 ? -27.736 8.658 13.321 1.00 95.50 389 TYR A O 1
ATOM 3051 N N . GLU A 1 390 ? -29.935 8.818 13.749 1.00 95.25 390 GLU A N 1
ATOM 3052 C CA . GLU A 1 390 ? -30.204 7.373 13.684 1.00 95.25 390 GLU A CA 1
ATOM 3053 C C . GLU A 1 390 ? -30.191 6.823 12.246 1.00 95.25 390 GLU A C 1
ATOM 3055 O O . GLU A 1 390 ? -29.962 5.630 12.058 1.00 95.25 390 GLU A O 1
ATOM 3060 N N . ASP A 1 391 ? -30.338 7.692 11.238 1.00 95.44 391 ASP A N 1
ATOM 3061 C CA . ASP A 1 391 ? -30.192 7.339 9.817 1.00 95.44 391 ASP A CA 1
ATOM 3062 C C . ASP A 1 391 ? -28.733 7.008 9.451 1.00 95.44 391 ASP A C 1
ATOM 3064 O O . ASP A 1 391 ? -28.466 6.139 8.620 1.00 95.44 391 ASP A O 1
ATOM 3068 N N . ILE A 1 392 ? -27.779 7.704 10.083 1.00 94.69 392 ILE A N 1
ATOM 3069 C CA . ILE A 1 392 ? -26.335 7.558 9.840 1.00 94.69 392 ILE A CA 1
ATOM 3070 C C . ILE A 1 392 ? -25.719 6.575 10.848 1.00 94.69 392 ILE A C 1
ATOM 3072 O O . ILE A 1 392 ? -24.983 5.657 10.479 1.00 94.69 392 ILE A O 1
ATOM 3076 N N . VAL A 1 393 ? -26.036 6.736 12.135 1.00 96.12 393 VAL A N 1
ATOM 3077 C CA . VAL A 1 393 ? -25.480 5.948 13.240 1.00 96.12 393 VAL A CA 1
ATOM 3078 C C . VAL A 1 393 ? -26.443 4.821 13.613 1.00 96.12 393 VAL A C 1
ATOM 3080 O O . VAL A 1 393 ? -27.308 4.971 14.472 1.00 96.12 393 VAL A O 1
ATOM 3083 N N . ARG A 1 394 ? -26.234 3.648 13.000 1.00 94.38 394 ARG A N 1
ATOM 3084 C CA . ARG A 1 394 ? -27.064 2.434 13.180 1.00 94.38 394 ARG A CA 1
ATOM 3085 C C . ARG A 1 394 ? -27.225 1.964 14.631 1.00 94.38 394 ARG A C 1
ATOM 3087 O O . ARG A 1 394 ? -28.211 1.314 14.962 1.00 94.38 394 ARG A O 1
ATOM 3094 N N . GLU A 1 395 ? -26.236 2.226 15.482 1.00 94.81 395 GLU A N 1
ATOM 3095 C CA . GLU A 1 395 ? -26.240 1.823 16.890 1.00 94.81 395 GLU A CA 1
ATOM 3096 C C . GLU A 1 395 ? -25.864 2.997 17.808 1.00 94.81 395 GLU A C 1
ATOM 3098 O O . GLU A 1 395 ? -24.720 3.073 18.269 1.00 94.81 395 GLU A O 1
ATOM 3103 N N . PRO A 1 396 ? -26.801 3.910 18.115 1.00 96.56 396 PRO A N 1
ATOM 3104 C CA . PRO A 1 396 ? -26.544 4.997 19.050 1.00 96.56 396 PRO A CA 1
ATOM 3105 C C . PRO A 1 396 ? -26.208 4.461 20.455 1.00 96.56 396 PRO A C 1
ATOM 3107 O O . PRO A 1 396 ? -26.706 3.415 20.895 1.00 96.56 396 PRO A O 1
ATOM 3110 N N . ARG A 1 397 ? -25.349 5.195 21.170 1.00 97.50 397 ARG A N 1
ATOM 3111 C CA . ARG A 1 397 ? -24.926 4.911 22.549 1.00 97.50 397 ARG A CA 1
ATOM 3112 C C . ARG A 1 397 ? -24.701 6.198 23.329 1.00 97.50 397 ARG A C 1
ATOM 3114 O O . ARG A 1 397 ? -24.345 7.224 22.761 1.00 97.50 397 ARG A O 1
ATOM 3121 N N . SER A 1 398 ? -24.836 6.085 24.642 1.00 98.12 398 SER A N 1
ATOM 3122 C CA . SER A 1 398 ? -24.385 7.048 25.641 1.00 98.12 398 SER A CA 1
ATOM 3123 C C . SER A 1 398 ? -23.888 6.306 26.881 1.00 98.12 398 SER A C 1
ATOM 3125 O O . SER A 1 398 ? -24.214 5.132 27.089 1.00 98.12 398 SER A O 1
ATOM 3127 N N . LEU A 1 399 ? -23.147 6.988 27.753 1.00 98.38 399 LEU A N 1
ATOM 3128 C CA . LEU A 1 399 ? -22.684 6.422 29.020 1.00 98.38 399 LEU A CA 1
ATOM 3129 C C . LEU A 1 399 ? -23.855 5.971 29.912 1.00 98.38 399 LEU A C 1
ATOM 3131 O O . LEU A 1 399 ? -23.713 4.987 30.638 1.00 98.38 399 LEU A O 1
ATOM 3135 N N . ALA A 1 400 ? -25.028 6.609 29.812 1.00 98.25 400 ALA A N 1
ATOM 3136 C CA . ALA A 1 400 ? -26.246 6.162 30.489 1.00 98.25 400 ALA A CA 1
ATOM 3137 C C . ALA A 1 400 ? -26.753 4.804 29.960 1.00 98.25 400 ALA A C 1
ATOM 3139 O O . ALA A 1 400 ? -27.047 3.913 30.762 1.00 98.25 400 ALA A O 1
ATOM 3140 N N . ASP A 1 401 ? -26.792 4.614 28.636 1.00 97.94 401 ASP A N 1
ATOM 3141 C CA . ASP A 1 401 ? -27.210 3.347 28.010 1.00 97.94 401 ASP A CA 1
ATOM 3142 C C . ASP A 1 401 ? -26.244 2.209 28.369 1.00 97.94 401 ASP A C 1
ATOM 3144 O O . ASP A 1 401 ? -26.664 1.114 28.747 1.00 97.94 401 ASP A O 1
ATOM 3148 N N . ILE A 1 402 ? -24.935 2.479 28.311 1.00 98.00 402 ILE A N 1
ATOM 3149 C CA . ILE A 1 402 ? -23.891 1.511 28.677 1.00 98.00 402 ILE A CA 1
ATOM 3150 C C . ILE A 1 402 ? -24.004 1.152 30.168 1.00 98.00 402 ILE A C 1
ATOM 3152 O O . ILE A 1 402 ? -23.913 -0.027 30.524 1.00 98.00 402 ILE A O 1
ATOM 3156 N N . LYS A 1 403 ? -24.273 2.133 31.047 1.00 98.00 403 LYS A N 1
ATOM 3157 C CA . LYS A 1 403 ? -24.495 1.877 32.477 1.00 98.00 403 LYS A CA 1
ATOM 3158 C C . LYS A 1 403 ? -25.716 1.001 32.720 1.00 98.00 403 LYS A C 1
ATOM 3160 O O . LYS A 1 403 ? -25.640 0.072 33.524 1.00 98.00 403 LYS A O 1
ATOM 3165 N N . GLN A 1 404 ? -26.827 1.252 32.029 1.00 97.81 404 GLN A N 1
ATOM 3166 C CA . GLN A 1 404 ? -28.010 0.398 32.117 1.00 97.81 404 GLN A CA 1
ATOM 3167 C C . GLN A 1 404 ? -27.695 -1.042 31.670 1.00 97.81 404 GLN A C 1
ATOM 3169 O O . GLN A 1 404 ? -28.013 -1.985 32.400 1.00 97.81 404 GLN A O 1
ATOM 3174 N N . ARG A 1 405 ? -26.997 -1.205 30.540 1.00 97.25 405 ARG A N 1
ATOM 3175 C CA . ARG A 1 405 ? -26.658 -2.509 29.948 1.00 97.25 405 ARG A CA 1
ATOM 3176 C C . ARG A 1 405 ? -25.841 -3.424 30.860 1.00 97.25 405 ARG A C 1
ATOM 3178 O O . ARG A 1 405 ? -26.135 -4.615 30.932 1.00 97.25 405 ARG A O 1
ATOM 3185 N N . TRP A 1 406 ? -24.843 -2.903 31.582 1.00 95.94 406 TRP A N 1
ATOM 3186 C CA . TRP A 1 406 ? -24.061 -3.733 32.516 1.00 95.94 406 TRP A CA 1
ATOM 3187 C C . TRP A 1 406 ? -24.736 -3.908 33.888 1.00 95.94 406 TRP A C 1
ATOM 3189 O O . TRP A 1 406 ? -24.597 -4.965 34.508 1.00 95.94 406 TRP A O 1
ATOM 3199 N N . SER A 1 407 ? -25.474 -2.900 34.375 1.00 95.94 407 SER A N 1
ATOM 3200 C CA . SER A 1 407 ? -26.019 -2.909 35.746 1.00 95.94 407 SER A CA 1
ATOM 3201 C C . SER A 1 407 ? -27.402 -3.553 35.882 1.00 95.94 407 SER A C 1
ATOM 3203 O O . SER A 1 407 ? -27.635 -4.262 36.862 1.00 95.94 407 SER A O 1
ATOM 3205 N N . LYS A 1 408 ? -28.307 -3.336 34.917 1.00 96.38 408 LYS A N 1
ATOM 3206 C CA . LYS A 1 408 ? -29.684 -3.860 34.928 1.00 96.38 408 LYS A CA 1
ATOM 3207 C C . LYS A 1 408 ? -29.858 -5.015 33.952 1.00 96.38 408 LYS A C 1
ATOM 3209 O O . LYS A 1 408 ? -30.231 -6.107 34.371 1.00 96.38 408 LYS A O 1
ATOM 3214 N N . ASP A 1 409 ? -29.561 -4.769 32.677 1.00 94.50 409 ASP A N 1
ATOM 3215 C CA . ASP A 1 409 ? -29.918 -5.677 31.578 1.00 94.50 409 ASP A CA 1
ATOM 3216 C C . ASP A 1 409 ? -28.965 -6.888 31.503 1.00 94.50 409 ASP A C 1
ATOM 3218 O O . ASP A 1 409 ? -29.305 -7.929 30.950 1.00 94.50 409 ASP A O 1
ATOM 3222 N N . GLN A 1 410 ? -27.772 -6.751 32.095 1.00 92.88 410 GLN A N 1
ATOM 3223 C CA . GLN A 1 410 ? -26.689 -7.744 32.158 1.00 92.88 410 GLN A CA 1
ATOM 3224 C C . GLN A 1 410 ? -26.190 -8.235 30.788 1.00 92.88 410 GLN A C 1
ATOM 3226 O O . GLN A 1 410 ? -25.573 -9.293 30.698 1.00 92.88 410 GLN A O 1
ATOM 3231 N N . THR A 1 411 ? -26.403 -7.451 29.727 1.00 95.44 411 THR A N 1
ATOM 3232 C CA . THR A 1 411 ? -25.930 -7.762 28.366 1.00 95.44 411 THR A CA 1
ATOM 3233 C C . THR A 1 411 ? -24.424 -7.551 28.198 1.00 95.44 411 THR A C 1
ATOM 3235 O O . THR A 1 411 ? -23.832 -8.075 27.260 1.00 95.44 411 THR A O 1
ATOM 3238 N N . ILE A 1 412 ? -23.809 -6.772 29.093 1.00 95.75 412 ILE A N 1
ATOM 3239 C CA . ILE A 1 412 ? -22.361 -6.570 29.196 1.00 95.75 412 ILE A CA 1
ATOM 3240 C C . ILE A 1 412 ? -21.888 -7.319 30.448 1.00 95.75 412 ILE A C 1
ATOM 3242 O O . ILE A 1 412 ? -22.224 -6.939 31.572 1.00 95.75 412 ILE A O 1
ATOM 3246 N N . THR A 1 413 ? -21.117 -8.389 30.250 1.00 94.94 413 THR A N 1
ATOM 3247 C CA . THR A 1 413 ? -20.632 -9.297 31.306 1.00 94.94 413 THR A CA 1
ATOM 3248 C C . THR A 1 413 ? -19.109 -9.304 31.466 1.00 94.94 413 THR A C 1
ATOM 3250 O O . THR A 1 413 ? -18.612 -9.718 32.517 1.00 94.94 413 THR A O 1
ATOM 3253 N N . THR A 1 414 ? -18.358 -8.851 30.455 1.00 94.38 414 THR A N 1
ATOM 3254 C CA . THR A 1 414 ? -16.888 -8.729 30.506 1.00 94.38 414 THR A CA 1
ATOM 3255 C C . THR A 1 414 ? -16.426 -7.276 30.390 1.00 94.38 414 THR A C 1
ATOM 3257 O O . THR A 1 414 ? -17.160 -6.400 29.928 1.00 94.38 414 THR A O 1
ATOM 3260 N N . VAL A 1 415 ? -15.193 -7.012 30.832 1.00 94.06 415 VAL A N 1
ATOM 3261 C CA . VAL A 1 415 ? -14.561 -5.684 30.737 1.00 94.06 415 VAL A CA 1
ATOM 3262 C C . VAL A 1 415 ? -14.374 -5.273 29.275 1.00 94.06 415 VAL A C 1
ATOM 3264 O O . VAL A 1 415 ? -14.637 -4.134 28.908 1.00 94.06 415 VAL A O 1
ATOM 3267 N N . ASP A 1 416 ? -14.007 -6.221 28.426 1.00 91.38 416 ASP A N 1
ATOM 3268 C CA . ASP A 1 416 ? -13.759 -6.025 26.994 1.00 91.38 416 ASP A CA 1
ATOM 3269 C C . ASP A 1 416 ? -15.048 -5.662 26.239 1.00 91.38 416 ASP A C 1
ATOM 3271 O O . ASP A 1 416 ? -15.030 -4.787 25.377 1.00 91.38 416 ASP A O 1
ATOM 3275 N N . GLN A 1 417 ? -16.193 -6.250 26.613 1.00 94.44 417 GLN A N 1
ATOM 3276 C CA . GLN A 1 417 ? -17.511 -5.823 26.120 1.00 94.44 417 GLN A CA 1
ATOM 3277 C C . GLN A 1 417 ? -17.853 -4.390 26.560 1.00 94.44 417 GLN A C 1
ATOM 3279 O O . GLN A 1 417 ? -18.425 -3.632 25.778 1.00 94.44 417 GLN A O 1
ATOM 3284 N N . TYR A 1 418 ? -17.488 -3.998 27.787 1.00 97.00 418 TYR A N 1
ATOM 3285 C CA . TYR A 1 418 ? -17.666 -2.624 28.260 1.00 97.00 418 TYR A CA 1
ATOM 3286 C C . TYR A 1 418 ? -16.787 -1.637 27.469 1.00 97.00 418 TYR A C 1
ATOM 3288 O O . TYR A 1 418 ? -17.296 -0.637 26.962 1.00 97.00 418 TYR A O 1
ATOM 3296 N N . MET A 1 419 ? -15.496 -1.941 27.296 1.00 95.75 419 MET A N 1
ATOM 3297 C CA . MET A 1 419 ? -14.563 -1.144 26.489 1.00 95.75 419 MET A CA 1
ATOM 3298 C C . MET A 1 419 ? -15.045 -1.003 25.041 1.00 95.75 419 MET A C 1
ATOM 3300 O O . MET A 1 419 ? -15.046 0.094 24.489 1.00 95.75 419 MET A O 1
ATOM 3304 N N . ALA A 1 420 ? -15.508 -2.099 24.439 1.00 94.62 420 ALA A N 1
ATOM 3305 C CA . ALA A 1 420 ? -16.035 -2.137 23.080 1.00 94.62 420 ALA A CA 1
ATOM 3306 C C . ALA A 1 420 ? -17.273 -1.238 22.885 1.00 94.62 420 ALA A C 1
ATOM 3308 O O . ALA A 1 420 ? -17.395 -0.575 21.856 1.00 94.62 420 ALA A O 1
ATOM 3309 N N . GLU A 1 421 ? -18.174 -1.176 23.870 1.00 97.12 421 GLU A N 1
ATOM 3310 C CA . GLU A 1 421 ? -19.343 -0.285 23.845 1.00 97.12 421 GLU A CA 1
ATOM 3311 C C . GLU A 1 421 ? -18.958 1.194 24.063 1.00 97.12 421 GLU A C 1
ATOM 3313 O O . GLU A 1 421 ? -19.555 2.073 23.439 1.00 97.12 421 GLU A O 1
ATOM 3318 N N . VAL A 1 422 ? -17.930 1.482 24.878 1.00 97.50 422 VAL A N 1
ATOM 3319 C CA . VAL A 1 422 ? -17.374 2.843 25.037 1.00 97.50 422 VAL A CA 1
ATOM 3320 C C . VAL A 1 422 ? -16.687 3.318 23.754 1.00 97.50 422 VAL A C 1
ATOM 3322 O O . VAL A 1 422 ? -16.974 4.418 23.291 1.00 97.50 422 VAL A O 1
ATOM 3325 N N . TYR A 1 423 ? -15.848 2.492 23.122 1.00 97.00 423 TYR A N 1
ATOM 3326 C CA . TYR A 1 423 ? -15.237 2.850 21.838 1.00 97.00 423 TYR A CA 1
ATOM 3327 C C . TYR A 1 423 ? -16.291 3.058 20.744 1.00 97.00 423 TYR A C 1
ATOM 3329 O O . TYR A 1 423 ? -16.225 4.051 20.026 1.00 97.00 423 TYR A O 1
ATOM 3337 N N . ARG A 1 424 ? -17.319 2.199 20.661 1.00 95.50 424 ARG A N 1
ATOM 3338 C CA . ARG A 1 424 ? -18.448 2.373 19.726 1.00 95.50 424 ARG A CA 1
ATOM 3339 C C . ARG A 1 424 ? -19.129 3.731 19.904 1.00 95.50 424 ARG A C 1
ATOM 3341 O O . ARG A 1 424 ? -19.359 4.432 18.926 1.00 95.50 424 ARG A O 1
ATOM 3348 N N . MET A 1 425 ? -19.401 4.122 21.148 1.00 97.56 425 MET A N 1
ATOM 3349 C CA . MET A 1 425 ? -19.988 5.418 21.492 1.00 97.56 425 MET A CA 1
ATOM 3350 C C . MET A 1 425 ? -19.137 6.608 21.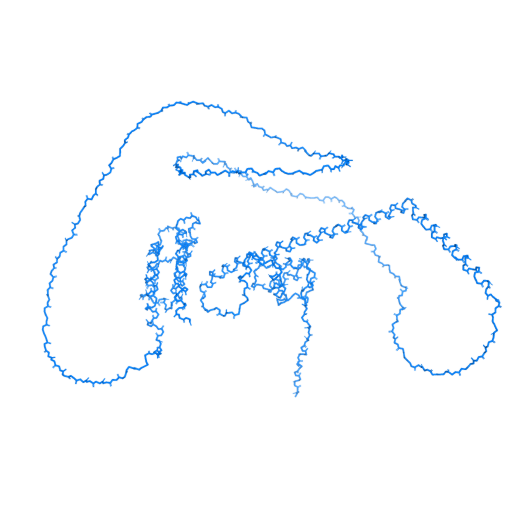018 1.00 97.56 425 MET A C 1
ATOM 3352 O O . MET A 1 425 ? -19.687 7.549 20.450 1.00 97.56 425 MET A O 1
ATOM 3356 N N . VAL A 1 426 ? -17.816 6.568 21.219 1.00 97.56 426 VAL A N 1
ATOM 3357 C CA . VAL A 1 426 ? -16.921 7.671 20.828 1.00 97.56 426 VAL A CA 1
ATOM 3358 C C . VAL A 1 426 ? -16.701 7.707 19.310 1.00 97.56 426 VAL A C 1
ATOM 3360 O O . VAL A 1 426 ? -16.863 8.758 18.693 1.00 97.56 426 VAL A O 1
ATOM 3363 N N . CYS A 1 427 ? -16.444 6.564 18.668 1.00 95.62 427 CYS A N 1
ATOM 3364 C CA . CYS A 1 427 ? -16.285 6.491 17.212 1.00 95.62 427 CYS A CA 1
ATOM 3365 C C . CYS A 1 427 ? -17.557 6.917 16.461 1.00 95.62 427 CYS A C 1
ATOM 3367 O O . CYS A 1 427 ? -17.456 7.580 15.434 1.00 95.62 427 CYS A O 1
ATOM 3369 N N . ASN A 1 428 ? -18.752 6.624 16.988 1.00 96.56 428 ASN A N 1
ATOM 3370 C CA . ASN A 1 428 ? -20.009 7.140 16.436 1.00 96.56 428 ASN A CA 1
ATOM 3371 C C . ASN A 1 428 ? -20.071 8.680 16.417 1.00 96.56 428 ASN A C 1
ATOM 3373 O O . ASN A 1 428 ? -20.698 9.247 15.526 1.00 96.56 428 ASN A O 1
ATOM 3377 N N . ALA A 1 429 ? -19.454 9.367 17.385 1.00 96.69 429 ALA A N 1
ATOM 3378 C CA . ALA A 1 429 ? -19.374 10.827 17.386 1.00 96.69 429 ALA A CA 1
ATOM 3379 C C . ALA A 1 429 ? -18.319 11.342 16.393 1.00 96.69 429 ALA A C 1
ATOM 3381 O O . ALA A 1 429 ? -18.607 12.287 15.663 1.00 96.69 429 ALA A O 1
ATOM 3382 N N . ILE A 1 430 ? -17.152 10.693 16.305 1.00 95.88 430 ILE A N 1
ATOM 3383 C CA . ILE A 1 430 ? -16.098 11.050 15.337 1.00 95.88 430 ILE A CA 1
ATOM 3384 C C . ILE A 1 430 ? -16.583 10.856 13.887 1.00 95.88 430 ILE A C 1
ATOM 3386 O O . ILE A 1 430 ? -16.295 11.684 13.033 1.00 95.88 430 ILE A O 1
ATOM 3390 N N . MET A 1 431 ? -17.352 9.797 13.599 1.00 93.81 431 MET A N 1
ATOM 3391 C CA . MET A 1 431 ? -17.877 9.521 12.251 1.00 93.81 431 MET A CA 1
ATOM 3392 C C . MET A 1 431 ? -19.085 10.384 11.853 1.00 93.81 431 MET A C 1
ATOM 3394 O O . MET A 1 431 ? -19.319 10.579 10.663 1.00 93.81 431 MET A O 1
ATOM 3398 N N . PHE A 1 432 ? -19.892 10.851 12.815 1.00 96.75 432 PHE A N 1
ATOM 3399 C CA . PHE A 1 432 ? -21.088 11.656 12.525 1.00 96.75 432 PHE A CA 1
ATOM 3400 C C . PHE A 1 432 ? -20.774 13.150 12.374 1.00 96.75 432 PHE A C 1
ATOM 3402 O O . PHE A 1 432 ? -21.377 13.831 11.544 1.00 96.75 432 PHE A O 1
ATOM 3409 N N . ASN A 1 433 ? -19.859 13.676 13.191 1.00 96.50 433 ASN A N 1
ATOM 3410 C CA . ASN A 1 433 ? -19.472 15.081 13.123 1.00 96.50 433 ASN A CA 1
ATOM 3411 C C . ASN A 1 433 ? -18.483 15.318 11.976 1.00 96.50 433 ASN A C 1
ATOM 3413 O O . ASN A 1 433 ? -17.719 14.435 11.594 1.00 96.50 433 ASN A O 1
ATOM 3417 N N . ARG A 1 434 ? -18.477 16.534 11.421 1.00 94.31 434 ARG A N 1
ATOM 3418 C CA . ARG A 1 434 ? -17.448 16.921 10.447 1.00 94.31 434 ARG A CA 1
ATOM 3419 C C . ARG A 1 434 ? -16.103 17.110 11.168 1.00 94.31 434 ARG A C 1
ATOM 3421 O O . ARG A 1 434 ? -16.112 17.610 12.297 1.00 94.31 434 ARG A O 1
ATOM 3428 N N . PRO A 1 435 ? -14.962 16.778 10.536 1.00 92.69 435 PRO A N 1
ATOM 3429 C CA . PRO A 1 435 ? -13.651 17.150 11.069 1.00 92.69 435 PRO A CA 1
ATOM 3430 C C . PRO A 1 435 ? -13.556 18.675 11.230 1.00 92.69 435 PRO A C 1
ATOM 3432 O O . PRO A 1 435 ? -14.258 19.406 10.528 1.00 92.69 435 PRO A O 1
ATOM 3435 N N . GLN A 1 436 ? -12.685 19.145 12.131 1.00 91.75 436 GLN A N 1
ATOM 3436 C CA . GLN A 1 436 ? -12.537 20.569 12.488 1.00 91.75 436 GLN A CA 1
ATOM 3437 C C . GLN A 1 436 ? -13.798 21.188 13.129 1.00 91.75 436 GLN A C 1
ATOM 3439 O O . GLN A 1 436 ? -13.991 22.404 13.099 1.00 91.75 436 GLN A O 1
ATOM 3444 N N . THR A 1 437 ? -14.684 20.365 13.698 1.00 97.62 437 THR A N 1
ATOM 3445 C CA . THR A 1 437 ? -15.751 20.843 14.589 1.00 97.62 437 THR A CA 1
ATOM 3446 C C . THR A 1 437 ? -15.381 20.503 16.022 1.00 97.62 437 THR A C 1
ATOM 3448 O O . THR A 1 437 ? -14.944 19.387 16.289 1.00 97.62 437 THR A O 1
ATOM 3451 N N . THR A 1 438 ? -15.643 21.407 16.966 1.00 97.69 438 THR A N 1
ATOM 3452 C CA . THR A 1 438 ? -15.303 21.199 18.385 1.00 97.69 438 THR A CA 1
ATOM 3453 C C . THR A 1 438 ? -15.830 19.872 18.936 1.00 97.69 438 THR A C 1
ATOM 3455 O O . THR A 1 438 ? -15.132 19.207 19.683 1.00 97.69 438 THR A O 1
ATOM 3458 N N . THR A 1 439 ? -17.009 19.415 18.500 1.00 96.75 439 THR A N 1
ATOM 3459 C CA . THR A 1 439 ? -17.583 18.112 18.885 1.00 96.75 439 THR A CA 1
ATOM 3460 C C . THR A 1 439 ? -16.862 16.903 18.264 1.00 96.75 439 THR A C 1
ATOM 3462 O O . THR A 1 439 ? -16.863 15.831 18.863 1.00 96.75 439 THR A O 1
ATOM 3465 N N . SER A 1 440 ? -16.244 17.043 17.085 1.00 96.88 440 SER A N 1
ATOM 3466 C CA . SER A 1 440 ? -15.301 16.048 16.548 1.00 96.88 440 SER A CA 1
ATOM 3467 C C . SER A 1 440 ? -14.018 16.030 17.377 1.00 96.88 440 SER A C 1
ATOM 3469 O O . SER A 1 440 ? -13.549 14.959 17.756 1.00 96.88 440 SER A O 1
ATOM 3471 N N . ASP A 1 441 ? -13.480 17.204 17.692 1.00 97.25 441 ASP A N 1
ATOM 3472 C CA . ASP A 1 441 ? -12.181 17.355 18.348 1.00 97.25 441 ASP A CA 1
ATOM 3473 C C . ASP A 1 441 ? -12.255 16.900 19.826 1.00 97.25 441 ASP A C 1
ATOM 3475 O O . ASP A 1 441 ? -11.442 16.090 20.271 1.00 97.25 441 ASP A O 1
ATOM 3479 N N . ASP A 1 442 ? -13.320 17.274 20.549 1.00 97.69 442 ASP A N 1
ATOM 3480 C CA . ASP A 1 442 ? -13.688 16.738 21.871 1.00 97.69 442 ASP A CA 1
ATOM 3481 C C . ASP A 1 442 ? -13.840 15.204 21.847 1.00 97.69 442 ASP A C 1
ATOM 3483 O O . ASP A 1 442 ? -13.455 14.511 22.791 1.00 97.69 442 ASP A O 1
ATOM 3487 N N . ALA A 1 443 ? -14.418 14.644 20.775 1.00 97.69 443 ALA A N 1
ATOM 3488 C CA . ALA A 1 443 ? -14.598 13.200 20.640 1.00 97.69 443 ALA A CA 1
ATOM 3489 C C . ALA A 1 443 ? -13.276 12.472 20.345 1.00 97.69 443 ALA A C 1
ATOM 3491 O O . ALA A 1 443 ? -13.073 11.365 20.845 1.00 97.69 443 ALA A O 1
ATOM 3492 N N . GLN A 1 444 ? -12.361 13.086 19.591 1.00 96.19 444 GLN A N 1
ATOM 3493 C CA . GLN A 1 444 ? -11.000 12.577 19.405 1.00 96.19 444 GLN A CA 1
ATOM 3494 C C . GLN A 1 444 ? -10.222 12.615 20.726 1.00 96.19 444 GLN A C 1
ATOM 3496 O O . GLN A 1 444 ? -9.656 11.595 21.122 1.00 96.19 444 GLN A O 1
ATOM 3501 N N . GLN A 1 445 ? -10.291 13.716 21.480 1.00 97.81 445 GLN A N 1
ATOM 3502 C CA . GLN A 1 445 ? -9.614 13.800 22.774 1.00 97.81 445 GLN A CA 1
ATOM 3503 C C . GLN A 1 445 ? -10.186 12.795 23.790 1.00 97.81 445 GLN A C 1
ATOM 3505 O O . GLN A 1 445 ? -9.420 12.127 24.487 1.00 97.81 445 GLN A O 1
ATOM 3510 N N . MET A 1 446 ? -11.510 12.590 23.805 1.00 97.62 446 MET A N 1
ATOM 3511 C CA . MET A 1 446 ? -12.166 11.528 24.583 1.00 97.62 446 MET A CA 1
ATOM 3512 C C . MET A 1 446 ? -11.704 10.120 24.168 1.00 97.62 446 MET A C 1
ATOM 3514 O O . MET A 1 446 ? -11.583 9.238 25.018 1.00 97.62 446 MET A O 1
ATOM 3518 N N . PHE A 1 447 ? -11.447 9.878 22.876 1.00 97.12 447 PHE A N 1
ATOM 3519 C CA . PHE A 1 447 ? -10.943 8.589 22.389 1.00 97.12 447 PHE A CA 1
ATOM 3520 C C . PHE A 1 447 ? -9.541 8.299 22.937 1.00 97.12 447 PHE A C 1
ATOM 3522 O O . PHE A 1 447 ? -9.291 7.193 23.419 1.00 97.12 447 PHE A O 1
ATOM 3529 N N . GLU A 1 448 ? -8.653 9.294 22.920 1.00 96.19 448 GLU A N 1
ATOM 3530 C CA . GLU A 1 448 ? -7.305 9.191 23.486 1.00 96.19 448 GLU A CA 1
ATOM 3531 C C . GLU A 1 448 ? -7.322 9.036 25.011 1.00 96.19 448 GLU A C 1
ATOM 3533 O O . GLU A 1 448 ? -6.660 8.139 25.536 1.00 96.19 448 GLU A O 1
ATOM 3538 N N . GLU A 1 449 ? -8.126 9.833 25.725 1.00 97.75 449 GLU A N 1
ATOM 3539 C CA . GLU A 1 449 ? -8.307 9.705 27.176 1.00 97.75 449 GLU A CA 1
ATOM 3540 C C . GLU A 1 449 ? -8.842 8.307 27.553 1.00 97.75 449 GLU A C 1
ATOM 3542 O O . GLU A 1 449 ? -8.322 7.665 28.470 1.00 97.75 449 GLU A O 1
ATOM 3547 N N . CYS A 1 450 ? -9.836 7.782 26.821 1.00 97.62 450 CYS A N 1
ATOM 3548 C CA . CYS A 1 450 ? -10.332 6.415 27.006 1.00 97.62 450 CYS A CA 1
ATOM 3549 C C . CYS A 1 450 ? -9.265 5.357 26.702 1.00 97.62 450 CYS A C 1
ATOM 3551 O O . CYS A 1 450 ? -9.135 4.399 27.467 1.00 97.62 450 CYS A O 1
ATOM 3553 N N . ARG A 1 451 ? -8.497 5.517 25.620 1.00 95.50 451 ARG A N 1
ATOM 3554 C CA . ARG A 1 451 ? -7.425 4.589 25.244 1.00 95.50 451 ARG A CA 1
ATOM 3555 C C . ARG A 1 451 ? -6.341 4.538 26.313 1.00 95.50 451 ARG A C 1
ATOM 3557 O O . ARG A 1 451 ? -6.064 3.462 26.831 1.00 95.50 451 ARG A O 1
ATOM 3564 N N . ALA A 1 452 ? -5.813 5.688 26.726 1.00 95.88 452 ALA A N 1
ATOM 3565 C CA . ALA A 1 452 ? -4.819 5.770 27.791 1.00 95.88 452 ALA A CA 1
ATOM 3566 C C . ALA A 1 452 ? -5.344 5.181 29.113 1.00 95.88 452 ALA A C 1
ATOM 3568 O O . ALA A 1 452 ? -4.612 4.470 29.801 1.00 95.88 452 ALA A O 1
ATOM 3569 N N . LEU A 1 453 ? -6.614 5.417 29.464 1.00 96.69 453 LEU A N 1
ATOM 3570 C CA . LEU A 1 453 ? -7.263 4.829 30.641 1.00 96.69 453 LEU A CA 1
ATOM 3571 C C . LEU A 1 453 ? -7.328 3.296 30.557 1.00 96.69 453 LEU A C 1
ATOM 3573 O O . LEU A 1 453 ? -7.033 2.623 31.549 1.00 96.69 453 LEU A O 1
ATOM 3577 N N . PHE A 1 454 ? -7.708 2.739 29.403 1.00 96.19 454 PHE A N 1
ATOM 3578 C CA . PHE A 1 454 ? -7.835 1.294 29.211 1.00 96.19 454 PHE A CA 1
ATOM 3579 C C . PHE A 1 454 ? -6.484 0.583 29.068 1.00 96.19 454 PHE A C 1
ATOM 3581 O O . PHE A 1 454 ? -6.313 -0.474 29.671 1.00 96.19 454 PHE A O 1
ATOM 3588 N N . ASP A 1 455 ? -5.508 1.167 28.375 1.00 90.88 455 ASP A N 1
ATOM 3589 C CA . ASP A 1 455 ? -4.157 0.607 28.244 1.00 90.88 455 ASP A CA 1
ATOM 3590 C C . ASP A 1 455 ? -3.462 0.560 29.624 1.00 90.88 455 ASP A C 1
ATOM 3592 O O . ASP A 1 455 ? -2.966 -0.489 30.040 1.00 90.88 455 ASP A O 1
ATOM 3596 N N . ASN A 1 456 ? -3.551 1.644 30.413 1.00 94.38 456 ASN A N 1
ATOM 3597 C CA . ASN A 1 456 ? -3.082 1.669 31.809 1.00 94.38 456 ASN A CA 1
ATOM 3598 C C . ASN A 1 456 ? -3.854 0.713 32.732 1.00 94.38 456 ASN A C 1
ATOM 3600 O O . ASN A 1 456 ? -3.324 0.307 33.768 1.00 94.38 456 ASN A O 1
ATOM 3604 N N . PHE A 1 457 ? -5.109 0.385 32.411 1.00 93.56 457 PHE A N 1
ATOM 3605 C CA . PHE A 1 457 ? -5.878 -0.610 33.152 1.00 93.56 457 PHE A CA 1
ATOM 3606 C C . PHE A 1 457 ? -5.412 -2.030 32.809 1.00 93.56 457 PHE A C 1
ATOM 3608 O O . PHE A 1 457 ? -5.123 -2.794 33.723 1.00 93.56 457 PHE A O 1
ATOM 3615 N N . LEU A 1 458 ? -5.295 -2.382 31.525 1.00 88.81 458 LEU A N 1
ATOM 3616 C CA . LEU A 1 458 ? -4.867 -3.715 31.085 1.00 88.81 458 LEU A CA 1
ATOM 3617 C C . LEU A 1 458 ? -3.452 -4.052 31.582 1.00 88.81 458 LEU A C 1
ATOM 3619 O O . LEU A 1 458 ? -3.231 -5.162 32.064 1.00 88.81 458 LEU A O 1
ATOM 3623 N N . ALA A 1 459 ? -2.542 -3.073 31.588 1.00 87.69 459 ALA A N 1
ATOM 3624 C CA . ALA A 1 459 ? -1.188 -3.201 32.135 1.00 87.69 459 ALA A CA 1
ATOM 3625 C C . ALA A 1 459 ? -1.121 -3.484 33.657 1.00 87.69 459 ALA A C 1
ATOM 3627 O O . ALA A 1 459 ? -0.044 -3.743 34.185 1.00 87.69 459 ALA A O 1
ATOM 3628 N N . GLN A 1 460 ? -2.248 -3.439 34.384 1.00 89.00 460 GLN A N 1
ATOM 3629 C CA . GLN A 1 460 ? -2.334 -3.837 35.802 1.00 89.00 460 GLN A CA 1
ATOM 3630 C C . GLN A 1 460 ? -2.739 -5.312 35.989 1.00 89.00 460 GLN A C 1
ATOM 3632 O O . GLN A 1 460 ? -2.770 -5.791 37.124 1.00 89.00 460 GLN A O 1
ATOM 3637 N N . PHE A 1 461 ? -3.051 -6.031 34.902 1.00 82.38 461 PHE A N 1
ATOM 3638 C CA . PHE A 1 461 ? -3.471 -7.442 34.911 1.00 82.38 461 PHE A CA 1
ATOM 3639 C C . PHE A 1 461 ? -2.610 -8.355 34.018 1.00 82.38 461 PHE A C 1
ATOM 3641 O O . PHE A 1 461 ? -2.866 -9.560 33.977 1.00 82.38 461 PHE A O 1
ATOM 3648 N N . SER A 1 462 ? -1.609 -7.793 33.330 1.00 71.81 462 SER A N 1
ATOM 3649 C CA . SER A 1 462 ? -0.544 -8.497 32.599 1.00 71.81 462 SER A CA 1
ATOM 3650 C C . SER A 1 462 ? 0.639 -8.843 33.503 1.00 71.81 462 SER A C 1
ATOM 3652 O O . SER A 1 462 ? 0.987 -10.040 33.573 1.00 71.81 462 SER A O 1
#

Radius of gyration: 46.2 Å; chains: 1; bounding box: 105×119×132 Å